Protein 2ZZR (pdb70)

Foldseek 3Di:
DDADAADQDDQPPLCLQLVDDFDDLVLLVVLLVLQVLQLVQACVVAVLWAFDQFADVQFTDTDHDQDLARLLNLLNLLLNCVVPVDVVSVVSLVSNLVSLLVCLVVVHNLQFQSLLNRLLSRLLSVCVVPNDPSSVVSLLSSLVSQLVQAAPLQLARFGHDDRLDQVRAKDFLLSLSRLLSLLVNCVVPVDCSSVSSNVSRVSSCSRFQQDRNLAGAGMWGADSVRSHTDDGHRALAPDRPWGFLQSLLSLLQSLLSVCVRVVDVVSVVSNSSSLSVNSNLAESQRFAARISVDYPPPPGFTANLSLLSNLNSLLSSLVPDDPPPPCSSSSSSSSSSSLSSQSPPFADDDNHHRGARGWTRDDGVVVPPNHRTGGSSSSSSSSVSSSSVNDVDDRSD

Nearest PDB structures (foldseek):
  2zzr-assembly1_A  TM=1.003E+00  e=6.588E-69  Streptococcus agalactiae
  3wux-assembly1_A  TM=9.654E-01  e=1.013E-57  Streptococcus agalactiae NEM316
  3anj-assembly1_A  TM=9.633E-01  e=7.574E-58  Streptococcus agalactiae serogroup III
  3ank-assembly1_A  TM=9.656E-01  e=1.494E-57  Streptococcus agalactiae serogroup III
  3ani-assembly1_A  TM=9.663E-01  e=1.040E-56  Streptococcus agalactiae serogroup III

CATH classification: 1.50.10.10

Structure (mmCIF, N/CA/C/O backbone):
data_2ZZR
#
_entry.id   2ZZR
#
_cell.length_a   116.080
_cell.length_b   116.080
_cell.length_c   78.125
_cell.angle_alpha   90.00
_cell.angle_beta   90.00
_cell.angle_gamma   120.00
#
_symmetry.space_group_name_H-M   'P 32 2 1'
#
loop_
_entity.id
_entity.type
_entity.pdbx_description
1 polymer 'Unsaturated glucuronyl hydrolase'
2 non-polymer 'SULFATE ION'
3 non-polymer GLYCEROL
4 water water
#
loop_
_atom_site.group_PDB
_atom_site.id
_atom_site.type_symbol
_atom_site.label_atom_id
_atom_site.label_alt_id
_atom_site.label_comp_id
_atom_site.label_asym_id
_atom_site.label_entity_id
_atom_site.label_seq_id
_atom_site.pdbx_PDB_ins_code
_atom_site.Cartn_x
_atom_site.Cartn_y
_atom_site.Cartn_z
_atom_site.occupancy
_atom_site.B_iso_or_equiv
_atom_site.auth_seq_id
_atom_site.auth_comp_id
_atom_site.auth_asym_id
_atom_site.auth_atom_id
_atom_site.pdbx_PDB_model_num
ATOM 1 N N . MET A 1 1 ? 49.180 20.080 -74.096 1.00 26.39 2 MET A N 1
ATOM 2 C CA . MET A 1 1 ? 49.675 21.383 -73.571 1.00 26.15 2 MET A CA 1
ATOM 3 C C . MET A 1 1 ? 51.198 21.475 -73.646 1.00 25.40 2 MET A C 1
ATOM 4 O O . MET A 1 1 ? 51.906 20.570 -73.205 1.00 25.60 2 MET A O 1
ATOM 9 N N . LYS A 1 2 ? 51.696 22.575 -74.204 1.00 24.23 3 LYS A N 1
ATOM 10 C CA . LYS A 1 2 ? 53.130 22.805 -74.305 1.00 23.38 3 LYS A CA 1
ATOM 11 C C . LYS A 1 2 ? 53.735 23.192 -72.958 1.00 22.31 3 LYS A C 1
ATOM 12 O O . LYS A 1 2 ? 53.131 23.939 -72.188 1.00 22.29 3 LYS A O 1
ATOM 18 N N . ILE A 1 3 ? 54.920 22.657 -72.683 1.00 21.04 4 ILE A N 1
ATOM 19 C CA . ILE A 1 3 ? 55.736 23.096 -71.560 1.00 20.10 4 ILE A CA 1
ATOM 20 C C . ILE A 1 3 ? 56.874 23.953 -72.107 1.00 19.81 4 ILE A C 1
ATOM 21 O O . ILE A 1 3 ? 57.548 23.571 -73.072 1.00 19.04 4 ILE A O 1
ATOM 26 N N . LYS A 1 4 ? 57.067 25.121 -71.497 1.00 19.40 5 LYS A N 1
ATOM 27 C CA . LYS A 1 4 ? 58.119 26.050 -71.902 1.00 19.42 5 LYS A CA 1
ATOM 28 C C . LYS A 1 4 ? 59.491 25.382 -71.838 1.00 18.95 5 LYS A C 1
ATOM 29 O O . LYS A 1 4 ? 59.708 24.488 -71.016 1.00 18.86 5 LYS A O 1
ATOM 35 N N . PRO A 1 5 ? 60.427 25.808 -72.704 1.00 18.76 6 PRO A N 1
ATOM 36 C CA . PRO A 1 5 ? 61.787 25.289 -72.606 1.00 18.50 6 PRO A CA 1
ATOM 37 C 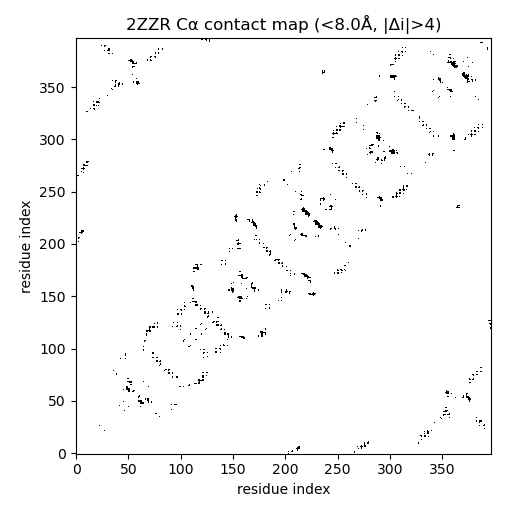C . PRO A 1 5 ? 62.426 25.569 -71.241 1.00 18.71 6 PRO A C 1
ATOM 38 O O . PRO A 1 5 ? 62.193 26.631 -70.648 1.00 18.82 6 PRO A O 1
ATOM 42 N N . VAL A 1 6 ? 63.200 24.605 -70.752 1.00 18.25 7 VAL A N 1
ATOM 43 C CA . VAL A 1 6 ? 64.025 24.781 -69.556 1.00 18.70 7 VAL A CA 1
ATOM 44 C C . VAL A 1 6 ? 65.462 24.406 -69.890 1.00 18.80 7 VAL A C 1
ATOM 45 O O . VAL A 1 6 ? 65.706 23.557 -70.754 1.00 18.36 7 VAL A O 1
ATOM 49 N N . LYS A 1 7 ? 66.417 25.040 -69.216 1.00 19.05 8 LYS A N 1
ATOM 50 C CA . LYS A 1 7 ? 67.809 24.692 -69.412 1.00 19.83 8 LYS A CA 1
ATOM 51 C C . LYS A 1 7 ? 68.058 23.327 -68.798 1.00 19.80 8 LYS A C 1
ATOM 52 O O . LYS A 1 7 ? 67.722 23.084 -67.635 1.00 20.18 8 LYS A O 1
ATOM 58 N N . VAL A 1 8 ? 68.617 22.432 -69.602 1.00 19.38 9 VAL A N 1
ATOM 59 C CA . VAL A 1 8 ? 69.019 21.123 -69.117 1.00 19.13 9 VAL A CA 1
ATOM 60 C C . VAL A 1 8 ? 70.534 21.119 -68.965 1.00 19.47 9 VAL A C 1
ATOM 61 O O . VAL A 1 8 ? 71.273 20.989 -69.946 1.00 19.41 9 VAL A O 1
ATOM 65 N N . GLU A 1 9 ? 70.991 21.288 -67.726 1.00 19.69 10 GLU A N 1
ATOM 66 C CA . GLU A 1 9 ? 72.411 21.215 -67.405 1.00 19.96 10 GLU A CA 1
ATOM 67 C C . GLU A 1 9 ? 72.921 19.808 -67.648 1.00 20.14 10 GLU A C 1
ATOM 68 O O . GLU A 1 9 ? 72.237 18.836 -67.335 1.00 19.96 10 GLU A O 1
ATOM 74 N N . SER A 1 10 ? 74.123 19.681 -68.198 1.00 20.37 11 SER A N 1
ATOM 75 C CA . SER A 1 10 ? 74.748 18.364 -68.222 1.00 20.98 11 SER A CA 1
ATOM 76 C C . SER A 1 10 ? 75.078 17.969 -66.777 1.00 20.91 11 SER A C 1
ATOM 77 O O . SER A 1 10 ? 75.340 18.838 -65.930 1.00 20.67 11 SER A O 1
ATOM 80 N N . ILE A 1 11 ? 75.026 16.673 -66.485 1.00 20.58 12 ILE A N 1
ATOM 81 C CA . ILE A 1 11 ? 75.465 16.189 -65.180 1.00 20.81 12 ILE A CA 1
ATOM 82 C C . ILE A 1 11 ? 76.976 16.354 -65.116 1.00 21.45 12 ILE A C 1
ATOM 83 O O . ILE A 1 11 ? 77.737 15.611 -65.746 1.00 21.10 12 ILE A O 1
ATOM 88 N N . GLU A 1 12 ? 77.387 17.366 -64.363 1.00 22.42 13 GLU A N 1
ATOM 89 C CA . GLU A 1 12 ? 78.777 17.786 -64.333 1.00 23.95 13 GLU A CA 1
ATOM 90 C C . GLU A 1 12 ? 79.608 16.745 -63.587 1.00 24.25 13 GLU A C 1
ATOM 91 O O . GLU A 1 12 ? 79.174 16.209 -62.567 1.00 24.79 13 GLU A O 1
ATOM 97 N N . ASN A 1 13 ? 80.771 16.408 -64.143 1.00 25.37 14 ASN A N 1
ATOM 98 C CA . ASN A 1 13 ? 81.667 15.409 -63.554 1.00 25.91 14 ASN A CA 1
ATOM 99 C C . ASN A 1 13 ? 80.946 14.098 -63.146 1.00 26.00 14 ASN A C 1
ATOM 100 O O . ASN A 1 13 ? 80.964 13.722 -61.977 1.00 25.97 14 ASN A O 1
ATOM 105 N N . PRO A 1 14 ? 80.315 13.394 -64.116 1.00 26.02 15 PRO A N 1
ATOM 106 C CA . PRO A 1 14 ? 79.463 12.225 -63.813 1.00 26.06 15 PRO A CA 1
ATOM 107 C C . PRO A 1 14 ? 80.151 11.025 -63.151 1.00 26.18 15 PRO A C 1
ATOM 108 O O . PRO A 1 14 ? 79.468 10.163 -62.589 1.00 25.99 15 PRO A O 1
ATOM 112 N N . LYS A 1 15 ? 81.482 10.959 -63.214 1.00 26.34 16 LYS A N 1
ATOM 113 C CA . LYS A 1 15 ? 82.224 9.890 -62.539 1.00 26.71 16 LYS A CA 1
ATOM 114 C C . LYS A 1 15 ? 82.002 9.896 -61.023 1.00 25.97 16 LYS A C 1
ATOM 115 O O . LYS A 1 15 ? 82.127 8.861 -60.372 1.00 26.09 16 LYS A O 1
ATOM 121 N N . ARG A 1 16 ? 81.656 11.063 -60.479 1.00 25.69 17 ARG A N 1
ATOM 122 C CA . ARG A 1 16 ? 81.321 11.209 -59.057 1.00 25.23 17 ARG A CA 1
ATOM 123 C C . ARG A 1 16 ? 80.185 10.266 -58.647 1.00 24.70 17 ARG A C 1
ATOM 124 O O . ARG A 1 16 ? 80.086 9.870 -57.487 1.00 24.42 17 ARG A O 1
ATOM 132 N N . PHE A 1 17 ? 79.347 9.904 -59.621 1.00 24.24 18 PHE A N 1
ATOM 133 C CA . PHE A 1 17 ? 78.267 8.937 -59.416 1.00 23.70 18 PHE A CA 1
ATOM 134 C C . PHE A 1 17 ? 78.625 7.562 -59.991 1.00 23.97 18 PHE A C 1
ATOM 135 O O . PHE A 1 17 ? 78.479 6.541 -59.320 1.00 23.50 18 PHE A O 1
ATOM 143 N N . LEU A 1 18 ? 79.106 7.550 -61.233 1.00 24.54 19 LEU A N 1
ATOM 144 C CA . LEU A 1 18 ? 79.373 6.305 -61.961 1.00 25.26 19 LEU A CA 1
ATOM 145 C C . LEU A 1 18 ? 80.435 5.398 -61.324 1.00 26.01 19 LEU A C 1
ATOM 146 O O . LEU A 1 18 ? 80.375 4.179 -61.473 1.00 26.08 19 LEU A O 1
ATOM 151 N N . ASN A 1 19 ? 81.387 5.994 -60.606 1.00 26.95 20 ASN A N 1
ATOM 152 C CA . ASN A 1 19 ? 82.448 5.239 -59.928 1.00 27.89 20 ASN A CA 1
ATOM 153 C C . ASN A 1 19 ? 82.023 4.566 -58.621 1.00 27.78 20 ASN A C 1
ATOM 154 O O . ASN A 1 19 ? 82.832 3.890 -57.977 1.00 28.36 20 ASN A O 1
ATOM 159 N N . SER A 1 20 ? 80.765 4.750 -58.226 1.00 27.54 21 SER A N 1
ATOM 160 C CA . SER A 1 20 ? 80.267 4.218 -56.957 1.00 27.19 21 SER A CA 1
ATOM 161 C C . SER A 1 20 ? 79.883 2.745 -56.998 1.00 26.60 21 SER A C 1
ATOM 162 O O . SER A 1 20 ? 79.610 2.186 -58.064 1.00 26.68 21 SER A O 1
ATOM 165 N N . ARG A 1 21 ? 79.850 2.133 -55.817 1.00 25.88 22 ARG A N 1
ATOM 166 C CA . ARG A 1 21 ? 79.384 0.760 -55.652 1.00 25.27 22 ARG A CA 1
ATOM 167 C C . ARG A 1 21 ? 77.868 0.760 -55.547 1.00 24.25 22 ARG A C 1
ATOM 168 O O . ARG A 1 21 ? 77.298 1.507 -54.749 1.00 23.79 22 ARG A O 1
ATOM 176 N N . LEU A 1 22 ? 77.215 -0.086 -56.339 1.00 23.06 23 LEU A N 1
ATOM 177 C CA . LEU A 1 22 ? 75.772 -0.280 -56.205 1.00 22.01 23 LEU A CA 1
ATOM 178 C C . LEU A 1 22 ? 75.441 -0.918 -54.859 1.00 21.81 23 LEU A C 1
ATOM 179 O O . LEU A 1 22 ? 76.190 -1.762 -54.359 1.00 21.61 23 LEU A O 1
ATOM 184 N N . LEU A 1 23 ? 74.321 -0.504 -54.274 1.00 21.33 24 LEU A N 1
ATOM 185 C CA . LEU A 1 23 ? 73.843 -1.060 -53.015 1.00 20.96 24 LEU A CA 1
ATOM 186 C C . LEU A 1 23 ? 73.444 -2.520 -53.165 1.00 21.14 24 LEU A C 1
ATOM 187 O O . LEU A 1 23 ? 72.728 -2.885 -54.099 1.00 21.09 24 LEU A O 1
ATOM 192 N N . THR A 1 24 ? 73.915 -3.351 -52.240 1.00 20.94 25 THR A N 1
ATOM 193 C CA . THR A 1 24 ? 73.604 -4.773 -52.273 1.00 21.00 25 THR A CA 1
ATOM 194 C C . THR A 1 24 ? 72.343 -5.080 -51.485 1.00 20.67 25 THR A C 1
ATOM 195 O O . THR A 1 24 ? 71.885 -4.271 -50.671 1.00 20.66 25 THR A O 1
ATOM 199 N N . LYS A 1 25 ? 71.788 -6.263 -51.722 1.00 20.33 26 LYS A N 1
ATOM 200 C CA . LYS A 1 25 ? 70.600 -6.700 -51.018 1.00 20.47 26 LYS A CA 1
ATOM 201 C C . LYS A 1 25 ? 70.798 -6.690 -49.499 1.00 20.45 26 LYS A C 1
ATOM 202 O O . LYS A 1 25 ? 69.930 -6.214 -48.767 1.00 20.15 26 LYS A O 1
ATOM 208 N N . ILE A 1 26 ? 71.938 -7.197 -49.029 1.00 20.59 27 ILE A N 1
ATOM 209 C CA . ILE A 1 26 ? 72.205 -7.215 -47.588 1.00 21.11 27 ILE A CA 1
ATOM 210 C C . ILE A 1 26 ? 72.326 -5.811 -46.998 1.00 20.94 27 ILE A C 1
ATOM 211 O O . ILE A 1 26 ? 71.852 -5.569 -45.892 1.00 21.26 27 ILE A O 1
ATOM 216 N N . GLU A 1 27 ? 72.929 -4.887 -47.745 1.00 20.91 28 GLU A N 1
ATOM 217 C CA . GLU A 1 27 ? 73.069 -3.500 -47.281 1.00 21.20 28 GLU A CA 1
ATOM 218 C C . GLU A 1 27 ? 71.702 -2.838 -47.099 1.00 20.89 28 GLU A C 1
ATOM 219 O O . GLU A 1 27 ? 71.432 -2.223 -46.060 1.00 20.55 28 GLU A O 1
ATOM 225 N N . VAL A 1 28 ? 70.838 -2.983 -48.101 1.00 20.20 29 VAL A N 1
ATOM 226 C CA . VAL A 1 28 ? 69.484 -2.428 -48.034 1.00 20.01 29 VAL A CA 1
ATOM 227 C C . VAL A 1 28 ? 68.639 -3.142 -46.971 1.00 20.39 29 VAL A C 1
ATOM 228 O O . VAL A 1 28 ? 67.911 -2.502 -46.202 1.00 20.22 29 VAL A O 1
ATOM 232 N N . GLU A 1 29 ? 68.766 -4.467 -46.912 1.00 20.60 30 GLU A N 1
ATOM 233 C CA . GLU A 1 29 ? 68.063 -5.290 -45.929 1.00 21.39 30 GLU A CA 1
ATOM 234 C C . GLU A 1 29 ? 68.378 -4.853 -44.497 1.00 21.07 30 GLU A C 1
ATOM 235 O O . GLU A 1 29 ? 67.478 -4.721 -43.668 1.00 21.33 30 GLU A O 1
ATOM 241 N N . GLU A 1 30 ? 69.659 -4.634 -44.221 1.00 21.34 31 GLU A N 1
ATOM 242 C CA . GLU A 1 30 ? 70.108 -4.215 -42.892 1.00 21.66 31 GLU A CA 1
ATOM 243 C C . GLU A 1 30 ? 69.637 -2.799 -42.534 1.00 21.01 31 GLU A C 1
ATOM 244 O O . GLU A 1 30 ? 69.285 -2.533 -41.376 1.00 20.64 31 GLU A O 1
ATOM 250 N N . ALA A 1 31 ? 69.600 -1.913 -43.532 1.00 20.22 32 ALA A N 1
ATOM 251 C CA . ALA A 1 31 ? 69.042 -0.562 -43.348 1.00 19.86 32 ALA A CA 1
ATOM 252 C C . ALA A 1 31 ? 67.547 -0.614 -43.027 1.00 19.62 32 ALA A C 1
ATOM 253 O O . ALA A 1 31 ? 67.060 0.115 -42.146 1.00 19.73 32 ALA A O 1
ATOM 255 N N . ILE A 1 32 ? 66.818 -1.474 -43.739 1.00 19.11 33 ILE A N 1
ATOM 256 C CA . ILE A 1 32 ? 65.394 -1.673 -43.484 1.00 19.16 33 ILE A CA 1
ATOM 257 C C . ILE A 1 32 ? 65.174 -2.208 -42.070 1.00 19.82 33 ILE A C 1
ATOM 258 O O . ILE A 1 32 ? 64.303 -1.724 -41.336 1.00 19.30 33 ILE A O 1
ATOM 263 N N . GLU A 1 33 ? 65.973 -3.202 -41.689 1.00 20.23 34 GLU A N 1
ATOM 264 C CA . GLU A 1 33 ? 65.816 -3.817 -40.377 1.00 21.07 34 GLU A CA 1
ATOM 265 C C . GLU A 1 33 ? 66.117 -2.847 -39.233 1.00 20.87 34 GLU A C 1
ATOM 266 O O . GLU A 1 33 ? 65.399 -2.843 -38.235 1.00 21.13 34 GLU A O 1
ATOM 272 N N . LYS A 1 34 ? 67.137 -2.003 -39.403 1.00 20.77 35 LYS A N 1
ATOM 273 C CA . LYS A 1 34 ? 67.461 -0.958 -38.423 1.00 21.14 35 LYS A CA 1
ATOM 274 C C . LYS A 1 34 ? 66.313 0.056 -38.300 1.00 21.12 35 LYS A C 1
ATOM 275 O O . LYS A 1 34 ? 65.950 0.456 -37.193 1.00 21.02 35 LYS A O 1
ATOM 281 N N . ALA A 1 35 ? 65.739 0.456 -39.436 1.00 21.02 36 ALA A N 1
ATOM 282 C CA . ALA A 1 35 ? 64.579 1.352 -39.437 1.00 20.94 36 ALA A CA 1
ATOM 283 C C . ALA A 1 35 ? 63.385 0.730 -38.714 1.00 21.05 36 ALA A C 1
ATOM 284 O O . ALA A 1 35 ? 62.711 1.399 -37.923 1.00 20.96 36 ALA A O 1
ATOM 286 N N . LEU A 1 36 ? 63.131 -0.552 -38.973 1.00 20.89 37 LEU A N 1
ATOM 287 C CA . LEU A 1 36 ? 62.002 -1.250 -38.355 1.00 21.44 37 LEU A CA 1
ATOM 288 C C . LEU A 1 36 ? 62.127 -1.377 -36.835 1.00 21.52 37 LEU A C 1
ATOM 289 O O . LEU A 1 36 ? 61.129 -1.270 -36.124 1.00 21.65 37 LEU A O 1
ATOM 294 N N . LYS A 1 37 ? 63.349 -1.581 -36.350 1.00 21.86 38 LYS A N 1
ATOM 295 C CA . LYS A 1 37 ? 63.616 -1.601 -34.907 1.00 22.18 38 LYS A CA 1
ATOM 296 C C . LYS A 1 37 ? 63.175 -0.287 -34.261 1.00 22.19 38 LYS A C 1
ATOM 297 O O . LYS A 1 37 ? 62.556 -0.290 -33.194 1.00 22.29 38 LYS A O 1
ATOM 303 N N . GLN A 1 38 ? 63.473 0.830 -34.926 1.00 21.94 39 GLN A N 1
ATOM 304 C CA . GLN A 1 38 ? 63.017 2.143 -34.460 1.00 21.79 39 GLN A CA 1
ATOM 305 C C . GLN A 1 38 ? 61.497 2.292 -34.558 1.00 21.96 39 GLN A C 1
ATOM 306 O O . GLN A 1 38 ? 60.870 2.841 -33.655 1.00 21.88 39 GLN A O 1
ATOM 312 N N . LEU A 1 39 ? 60.904 1.793 -35.643 1.00 22.04 40 LEU A N 1
ATOM 313 C CA . LEU A 1 39 ? 59.452 1.870 -35.820 1.00 22.40 40 LEU A CA 1
ATOM 314 C C . LEU A 1 39 ? 58.691 1.106 -34.740 1.00 23.03 40 LEU A C 1
ATOM 315 O O . LEU A 1 39 ? 57.677 1.588 -34.237 1.00 23.17 40 LEU A O 1
ATOM 320 N N . TYR A 1 40 ? 59.189 -0.076 -34.377 1.00 23.46 41 TYR A N 1
ATOM 321 C CA . TYR A 1 40 ? 58.546 -0.870 -33.326 1.00 24.11 41 TYR A CA 1
ATOM 322 C C . TYR A 1 40 ? 58.599 -0.182 -31.963 1.00 24.34 41 TYR A C 1
ATOM 323 O O . TYR A 1 40 ? 57.606 -0.180 -31.228 1.00 25.04 41 TYR A O 1
ATOM 332 N N . ILE A 1 41 ? 59.750 0.409 -31.654 1.00 24.57 42 ILE A N 1
ATOM 333 C CA . ILE A 1 41 ? 59.941 1.236 -30.456 1.00 24.83 42 ILE A CA 1
ATOM 334 C C . ILE A 1 41 ? 58.975 2.432 -30.458 1.00 24.98 42 ILE A C 1
ATOM 335 O O . ILE A 1 41 ? 58.401 2.779 -29.422 1.00 25.12 42 ILE A O 1
ATOM 340 N N . ASN A 1 42 ? 58.773 3.035 -31.629 1.00 24.86 43 ASN A N 1
ATOM 341 C CA . ASN A 1 42 ? 57.868 4.182 -31.754 1.00 25.02 43 ASN A CA 1
ATOM 342 C C . ASN A 1 42 ? 56.372 3.867 -31.758 1.00 25.26 43 ASN A C 1
ATOM 343 O O . ASN A 1 42 ? 55.573 4.706 -31.353 1.00 25.32 43 ASN A O 1
ATOM 348 N N . ILE A 1 43 ? 55.984 2.673 -32.210 1.00 25.62 44 ILE A N 1
ATOM 349 C CA . ILE A 1 43 ? 54.577 2.258 -32.136 1.00 25.95 44 ILE A CA 1
ATOM 350 C C . ILE A 1 43 ? 54.088 2.324 -30.678 1.00 26.18 44 ILE A C 1
ATOM 351 O O . ILE A 1 43 ? 52.960 2.746 -30.397 1.00 26.07 44 ILE A O 1
ATOM 356 N N . ASP A 1 44 ? 54.959 1.922 -29.762 1.00 26.42 45 ASP A N 1
ATOM 357 C CA . ASP A 1 44 ? 54.668 1.980 -28.334 1.00 26.74 45 ASP A CA 1
ATOM 358 C C . ASP A 1 44 ? 54.700 3.417 -27.792 1.00 26.67 45 ASP A C 1
ATOM 359 O O . ASP A 1 44 ? 53.900 3.778 -26.925 1.00 27.07 45 ASP A O 1
ATOM 364 N N . TYR A 1 45 ? 55.620 4.225 -28.318 1.00 26.25 46 TYR A N 1
ATOM 365 C CA . TYR A 1 45 ? 55.753 5.637 -27.953 1.00 25.59 46 TYR A CA 1
ATOM 366 C C . TYR A 1 45 ? 54.545 6.475 -28.390 1.00 25.27 46 TYR A C 1
ATOM 367 O O . TYR A 1 45 ? 54.011 7.263 -27.601 1.00 25.35 46 TYR A O 1
ATOM 376 N N . PHE A 1 46 ? 54.107 6.295 -29.636 1.00 24.36 47 PHE A N 1
ATOM 377 C CA . PHE A 1 46 ? 52.988 7.072 -30.172 1.00 23.73 47 PHE A CA 1
ATOM 378 C C . PHE A 1 46 ? 51.614 6.503 -29.845 1.00 23.54 47 PHE A C 1
ATOM 379 O O . PHE A 1 46 ? 50.644 7.252 -29.759 1.00 23.43 47 PHE A O 1
ATOM 387 N N . GLY A 1 47 ? 51.532 5.187 -29.657 1.00 23.37 48 GLY A N 1
ATOM 388 C CA . GLY A 1 47 ? 50.241 4.523 -29.482 1.00 23.36 48 GLY A CA 1
ATOM 389 C C . GLY A 1 47 ? 49.342 4.726 -30.690 1.00 23.67 48 GLY A C 1
ATOM 390 O O . GLY A 1 47 ? 49.738 4.440 -31.825 1.00 23.38 48 GLY A O 1
ATOM 391 N N . GLU A 1 48 ? 48.138 5.234 -30.446 1.00 23.53 49 GLU A N 1
ATOM 392 C CA . GLU A 1 48 ? 47.197 5.547 -31.524 1.00 24.12 49 GLU A CA 1
ATOM 393 C C . GLU A 1 48 ? 47.350 6.987 -32.026 1.00 23.11 49 GLU A C 1
ATOM 394 O O . GLU A 1 48 ? 46.619 7.429 -32.915 1.00 22.98 49 GLU A O 1
ATOM 400 N N . GLU A 1 49 ? 48.313 7.707 -31.458 1.00 22.45 50 GLU A N 1
ATOM 401 C CA . GLU A 1 49 ? 48.579 9.082 -31.865 1.00 22.08 50 GLU A CA 1
ATOM 402 C C . GLU A 1 49 ? 49.743 9.141 -32.859 1.00 21.23 50 GLU A C 1
ATOM 403 O O . GLU A 1 49 ? 50.134 8.108 -33.409 1.00 20.89 50 GLU A O 1
ATOM 409 N N . TYR A 1 50 ? 50.278 10.339 -33.100 1.00 20.17 51 TYR A N 1
ATOM 410 C CA . TYR A 1 50 ? 51.168 10.570 -34.246 1.00 19.47 51 TYR A CA 1
ATOM 411 C C . TYR A 1 50 ? 52.411 11.372 -33.885 1.00 18.94 51 TYR A C 1
ATOM 412 O O . TYR A 1 50 ? 52.380 12.177 -32.949 1.00 18.87 51 TYR A O 1
ATOM 421 N N . PRO A 1 51 ? 53.516 11.162 -34.629 1.00 18.34 52 PRO A N 1
ATOM 422 C CA . PRO A 1 51 ? 54.673 12.033 -34.464 1.00 18.11 52 PRO A CA 1
ATOM 423 C C . PRO A 1 51 ? 54.325 13.441 -34.913 1.00 17.76 52 PRO A C 1
ATOM 424 O O . PRO A 1 51 ? 53.496 13.613 -35.815 1.00 17.61 52 PRO A O 1
ATOM 428 N N . THR A 1 52 ? 54.942 14.432 -34.273 1.00 17.36 53 THR A N 1
ATOM 429 C CA . THR A 1 52 ? 54.917 15.800 -34.779 1.00 17.50 53 THR A CA 1
ATOM 430 C C . THR A 1 52 ? 55.665 15.826 -36.121 1.00 17.00 53 THR A C 1
ATOM 431 O O . THR A 1 52 ? 56.431 14.901 -36.413 1.00 16.60 53 THR A O 1
ATOM 435 N N . PRO A 1 53 ? 55.422 16.862 -36.956 1.00 16.86 54 PRO A N 1
ATOM 436 C CA . PRO A 1 53 ? 56.122 16.977 -38.243 1.00 16.37 54 PRO A CA 1
ATOM 437 C C . PRO A 1 53 ? 57.626 16.740 -38.146 1.00 16.42 54 PRO A C 1
ATOM 438 O O . PRO A 1 53 ? 58.177 15.982 -38.952 1.00 15.73 54 PRO A O 1
ATOM 442 N N . ALA A 1 54 ? 58.275 17.371 -37.167 1.00 16.62 55 ALA A N 1
ATOM 443 C CA . ALA A 1 54 ? 59.709 17.221 -36.962 1.00 16.98 55 ALA A CA 1
ATOM 444 C C . ALA A 1 54 ? 60.034 16.864 -35.514 1.00 17.34 55 ALA A C 1
ATOM 445 O O . ALA A 1 54 ? 59.185 17.001 -34.623 1.00 17.25 55 ALA A O 1
ATOM 447 N N . THR A 1 55 ? 61.262 16.401 -35.296 1.00 17.66 56 THR A N 1
ATOM 448 C CA . THR A 1 55 ? 61.745 16.067 -33.960 1.00 18.28 56 THR A CA 1
ATOM 449 C C . THR A 1 55 ? 62.222 17.328 -33.238 1.00 19.08 56 THR A C 1
ATOM 450 O O . THR A 1 55 ? 62.413 18.381 -33.861 1.00 18.83 56 THR A O 1
ATOM 454 N N . PHE A 1 56 ? 62.403 17.202 -31.923 1.00 19.75 57 PHE A N 1
ATOM 455 C CA . PHE A 1 56 ? 62.942 18.260 -31.067 1.00 20.69 57 PHE A CA 1
ATOM 456 C C . PHE A 1 56 ? 64.109 17.640 -30.324 1.00 21.14 57 PHE A C 1
ATOM 457 O O . PHE A 1 56 ? 63.914 16.720 -29.524 1.00 21.08 57 PHE A O 1
ATOM 465 N N . ASN A 1 57 ? 65.316 18.128 -30.603 1.00 21.68 58 ASN A N 1
ATOM 466 C CA . ASN A 1 57 ? 66.544 17.486 -30.122 1.00 22.88 58 ASN A CA 1
ATOM 467 C C . ASN A 1 57 ? 66.555 15.989 -30.477 1.00 22.62 58 ASN A C 1
ATOM 468 O O . ASN A 1 57 ? 66.938 15.131 -29.671 1.00 22.49 58 ASN A O 1
ATOM 473 N N . ASN A 1 58 ? 66.092 15.704 -31.696 1.00 22.37 59 ASN A N 1
ATOM 474 C CA . ASN A 1 58 ? 66.001 14.346 -32.261 1.00 22.20 59 ASN A CA 1
ATOM 475 C C . ASN A 1 58 ? 64.991 13.399 -31.616 1.00 21.93 59 ASN A C 1
ATOM 476 O O . ASN A 1 58 ? 65.020 12.187 -31.857 1.00 22.16 59 ASN A O 1
ATOM 481 N N . ILE A 1 59 ? 64.075 13.965 -30.835 1.00 21.53 60 ILE A N 1
ATOM 482 C CA . ILE A 1 59 ? 62.953 13.216 -30.281 1.00 21.33 60 ILE A CA 1
ATOM 483 C C . ILE A 1 59 ? 61.622 13.832 -30.728 1.00 21.08 60 ILE A C 1
ATOM 484 O O . ILE A 1 59 ? 61.353 15.012 -30.467 1.00 21.07 60 ILE A O 1
ATOM 489 N N . TYR A 1 60 ? 60.797 13.036 -31.408 1.00 20.49 61 TYR A N 1
ATOM 490 C CA . TYR A 1 60 ? 59.453 13.470 -31.783 1.00 20.11 61 TYR A CA 1
ATOM 491 C C . TYR A 1 60 ? 58.630 13.757 -30.540 1.00 20.44 61 TYR A C 1
ATOM 492 O O . TYR A 1 60 ? 58.803 13.105 -29.513 1.00 20.29 61 TYR A O 1
ATOM 501 N N . LYS A 1 61 ? 57.744 14.741 -30.643 1.00 20.66 62 LYS A N 1
ATOM 502 C CA . LYS A 1 61 ? 56.644 14.868 -29.705 1.00 21.13 62 LYS A CA 1
ATOM 503 C C . LYS A 1 61 ? 55.443 14.105 -30.257 1.00 20.83 62 LYS A C 1
ATOM 504 O O . LYS A 1 61 ? 55.457 13.648 -31.408 1.00 20.69 62 LYS A O 1
ATOM 510 N N . VAL A 1 62 ? 54.415 13.957 -29.428 1.00 20.64 63 VAL A N 1
ATOM 511 C CA . VAL A 1 62 ? 53.223 13.195 -29.781 1.00 20.38 63 VAL A CA 1
ATOM 512 C C . VAL A 1 62 ? 52.051 14.147 -30.006 1.00 20.31 63 VAL A C 1
ATOM 513 O O . VAL A 1 62 ? 51.840 15.074 -29.212 1.00 20.44 63 VAL A O 1
ATOM 517 N N . MET A 1 63 ? 51.298 13.918 -31.082 1.00 19.73 64 MET A N 1
ATOM 518 C CA . MET A 1 63 ? 50.195 14.805 -31.455 1.00 19.33 64 MET A CA 1
ATOM 519 C C . MET A 1 63 ? 48.984 14.054 -32.003 1.00 19.21 64 MET A C 1
ATOM 520 O O . MET A 1 63 ? 49.070 12.868 -32.334 1.00 19.04 64 MET A O 1
ATOM 525 N N . ASP A 1 64 ? 47.860 14.758 -32.121 1.00 19.04 65 ASP A N 1
ATOM 526 C CA . ASP A 1 64 ? 46.653 14.173 -32.687 1.00 19.05 65 ASP A CA 1
ATOM 527 C C . ASP A 1 64 ? 46.666 14.247 -34.219 1.00 18.42 65 ASP A C 1
ATOM 528 O O . ASP A 1 64 ? 47.689 14.600 -34.820 1.00 18.17 65 ASP A O 1
ATOM 533 N N . ASN A 1 65 ? 45.537 13.904 -34.836 1.00 17.88 66 ASN A N 1
ATOM 534 C CA . ASN A 1 65 ? 45.439 13.825 -36.291 1.00 17.33 66 ASN A CA 1
ATOM 535 C C . ASN A 1 65 ? 44.928 15.124 -36.918 1.00 17.17 66 ASN A C 1
ATOM 536 O O . ASN A 1 65 ? 43.823 15.172 -37.465 1.00 16.99 66 ASN A O 1
ATOM 541 N N . THR A 1 66 ? 45.750 16.171 -36.849 1.00 17.06 67 THR A N 1
ATOM 542 C CA . THR A 1 66 ? 45.335 17.501 -37.308 1.00 17.24 67 THR A CA 1
ATOM 543 C C . THR A 1 66 ? 46.417 18.251 -38.095 1.00 17.12 67 THR A C 1
ATOM 544 O O . THR A 1 66 ? 46.235 19.418 -38.435 1.00 17.59 67 THR A O 1
ATOM 548 N N . GLU A 1 67 ? 47.535 17.592 -38.387 1.00 16.55 68 GLU A N 1
ATOM 549 C CA . GLU A 1 67 ? 48.599 18.218 -39.181 1.00 16.04 68 GLU A CA 1
ATOM 550 C C . GLU A 1 67 ? 48.550 17.791 -40.652 1.00 15.43 68 GLU A C 1
ATOM 551 O O . GLU A 1 67 ? 47.629 17.089 -41.062 1.00 15.37 68 GLU A O 1
ATOM 557 N N . TRP A 1 68 ? 49.524 18.240 -41.444 1.00 14.85 69 TRP A N 1
ATOM 558 C CA . TRP A 1 68 ? 49.628 17.826 -42.849 1.00 14.20 69 TRP A CA 1
ATOM 559 C C . TRP A 1 68 ? 50.485 16.569 -43.000 1.00 14.43 69 TRP A C 1
ATOM 560 O O . TRP A 1 68 ? 50.598 16.020 -44.099 1.00 14.30 69 TRP A O 1
ATOM 571 N N . THR A 1 69 ? 51.051 16.119 -41.882 1.00 13.99 70 THR A N 1
ATOM 572 C CA . THR A 1 69 ? 52.136 15.134 -41.867 1.00 14.29 70 THR A CA 1
ATOM 573 C C . THR A 1 69 ? 51.742 13.761 -41.308 1.00 14.16 70 THR A C 1
ATOM 574 O O . THR A 1 69 ? 52.554 12.830 -41.332 1.00 14.28 70 THR A O 1
ATOM 578 N N . ASN A 1 70 ? 50.520 13.639 -40.794 1.00 14.26 71 ASN A N 1
ATOM 579 C CA . ASN A 1 70 ? 50.113 12.407 -40.090 1.00 14.32 71 ASN A CA 1
ATOM 580 C C . ASN A 1 70 ? 50.189 11.138 -40.939 1.00 14.71 71 ASN A C 1
ATOM 581 O O . ASN A 1 70 ? 50.527 10.069 -40.424 1.00 15.45 71 ASN A O 1
ATOM 586 N N . GLY A 1 71 ? 49.883 11.274 -42.225 1.00 14.48 72 GLY A N 1
ATOM 587 C CA . GLY A 1 71 ? 49.895 10.150 -43.173 1.00 14.28 72 GLY A CA 1
ATOM 588 C C . GLY A 1 71 ? 51.254 9.502 -43.366 1.00 14.46 72 GLY A C 1
ATOM 589 O O . GLY A 1 71 ? 51.326 8.313 -43.694 1.00 14.56 72 GLY A O 1
ATOM 590 N N . PHE A 1 72 ? 52.328 10.272 -43.167 1.00 14.61 73 PHE A N 1
ATOM 591 C CA . PHE A 1 72 ? 53.693 9.760 -43.311 1.00 14.64 73 PHE A CA 1
ATOM 592 C C . PHE A 1 72 ? 54.031 8.725 -42.242 1.00 14.88 73 PHE A C 1
ATOM 593 O O . PHE A 1 72 ? 54.760 7.771 -42.511 1.00 14.87 73 PHE A O 1
ATOM 601 N N . TRP A 1 73 ? 53.487 8.909 -41.040 1.00 14.94 74 TRP A N 1
ATOM 602 C CA . TRP A 1 73 ? 53.629 7.914 -39.973 1.00 15.22 74 TRP A CA 1
ATOM 603 C C . TRP A 1 73 ? 52.993 6.581 -40.394 1.00 15.27 74 TRP A C 1
ATOM 604 O O . TRP A 1 73 ? 53.659 5.540 -40.386 1.00 15.38 74 TRP A O 1
ATOM 615 N N . THR A 1 74 ? 51.721 6.630 -40.780 1.00 15.16 75 THR A N 1
ATOM 616 C CA . THR A 1 74 ? 50.991 5.449 -41.248 1.00 15.40 75 THR A CA 1
ATOM 617 C C . THR A 1 74 ? 51.705 4.808 -42.444 1.00 15.60 75 THR A C 1
ATOM 618 O O . THR A 1 74 ? 51.802 3.581 -42.528 1.00 15.26 75 THR A O 1
ATOM 622 N N . GLY A 1 75 ? 52.225 5.643 -43.349 1.00 15.12 76 GLY A N 1
ATOM 623 C CA . GLY A 1 75 ? 53.017 5.147 -44.484 1.00 15.36 76 GLY A CA 1
ATOM 624 C C . GLY A 1 75 ? 54.240 4.336 -44.083 1.00 15.49 76 GLY A C 1
ATOM 625 O O . GLY A 1 75 ? 54.540 3.313 -44.713 1.00 15.27 76 GLY A O 1
ATOM 626 N N . CYS A 1 76 ? 54.953 4.787 -43.047 1.00 15.11 77 CYS A N 1
ATOM 627 C CA . CYS A 1 76 ? 56.097 4.032 -42.508 1.00 15.51 77 CYS A CA 1
ATOM 628 C C . CYS A 1 76 ? 55.632 2.654 -42.034 1.00 15.90 77 CYS A C 1
ATOM 629 O O . CYS A 1 76 ? 56.285 1.638 -42.306 1.00 16.07 77 CYS A O 1
ATOM 632 N N . LEU A 1 77 ? 54.502 2.627 -41.333 1.00 16.15 78 LEU A N 1
ATOM 633 C CA . LEU A 1 77 ? 53.932 1.366 -40.843 1.00 16.65 78 LEU A CA 1
ATOM 634 C C . LEU A 1 77 ? 53.567 0.406 -41.979 1.00 16.83 78 LEU A C 1
ATOM 635 O O . LEU A 1 77 ? 53.875 -0.791 -41.899 1.00 17.17 78 LEU A O 1
ATOM 640 N N . TRP A 1 78 ? 52.923 0.921 -43.027 1.00 16.58 79 TRP A N 1
ATOM 641 C CA . TRP A 1 78 ? 52.537 0.083 -44.170 1.00 16.73 79 TRP A CA 1
ATOM 642 C C . TRP A 1 78 ? 53.758 -0.435 -44.925 1.00 16.92 79 TRP A C 1
ATOM 643 O O . TRP A 1 78 ? 53.777 -1.593 -45.354 1.00 16.83 79 TRP A O 1
ATOM 654 N N . LEU A 1 79 ? 54.779 0.408 -45.076 1.00 16.82 80 LEU A N 1
ATOM 655 C CA . LEU A 1 79 ? 56.011 -0.029 -45.733 1.00 16.80 80 LEU A CA 1
ATOM 656 C C . LEU A 1 79 ? 56.666 -1.163 -44.955 1.00 17.60 80 LEU A C 1
ATOM 657 O O . LEU A 1 79 ? 57.091 -2.161 -45.542 1.00 17.94 80 LEU A O 1
ATOM 662 N N . ALA A 1 80 ? 56.729 -0.998 -43.635 1.00 17.72 81 ALA A N 1
ATOM 663 C CA . ALA A 1 80 ? 57.263 -2.028 -42.743 1.00 18.70 81 ALA A CA 1
ATOM 664 C C . ALA A 1 80 ? 56.440 -3.312 -42.864 1.00 19.40 81 ALA A C 1
ATOM 665 O O . ALA A 1 80 ? 57.000 -4.418 -42.904 1.00 19.42 81 ALA A O 1
ATOM 667 N N . TYR A 1 81 ? 55.119 -3.154 -42.930 1.00 19.86 82 TYR A N 1
ATOM 668 C CA . TYR A 1 81 ? 54.192 -4.276 -43.070 1.00 20.97 82 TYR A CA 1
ATOM 669 C C . TYR A 1 81 ? 54.415 -5.057 -44.366 1.00 21.50 82 TYR A C 1
ATOM 670 O O . TYR A 1 81 ? 54.326 -6.286 -44.381 1.00 21.74 82 TYR A O 1
ATOM 679 N N . GLU A 1 82 ? 54.706 -4.347 -45.453 1.00 21.52 83 GLU A N 1
ATOM 680 C CA . GLU A 1 82 ? 55.045 -5.006 -46.711 1.00 21.93 83 GLU A CA 1
ATOM 681 C C . GLU A 1 82 ? 56.320 -5.823 -46.592 1.00 22.37 83 GLU A C 1
ATOM 682 O O . GLU A 1 82 ? 56.462 -6.858 -47.245 1.00 22.81 83 GLU A O 1
ATOM 688 N N . TYR A 1 83 ? 57.239 -5.351 -45.757 1.00 22.78 84 TYR A N 1
ATOM 689 C CA . TYR A 1 83 ? 58.511 -6.020 -45.560 1.00 23.30 84 TYR A CA 1
ATOM 690 C C . TYR A 1 83 ? 58.393 -7.307 -44.744 1.00 23.87 84 TYR A C 1
ATOM 691 O O . TYR A 1 83 ? 59.007 -8.309 -45.099 1.00 23.83 84 TYR A O 1
ATOM 700 N N . ASN A 1 84 ? 57.619 -7.283 -43.661 1.00 24.44 85 ASN A N 1
ATOM 701 C CA . ASN A 1 84 ? 57.594 -8.440 -42.748 1.00 25.11 85 ASN A CA 1
ATOM 702 C C . ASN A 1 84 ? 56.237 -9.114 -42.481 1.00 25.87 85 ASN A C 1
ATOM 703 O O . ASN A 1 84 ? 56.179 -10.104 -41.740 1.00 26.27 85 ASN A O 1
ATOM 708 N N . GLN A 1 85 ? 55.171 -8.578 -43.082 1.00 26.12 86 GLN A N 1
ATOM 709 C CA A GLN A 1 85 ? 53.816 -9.141 -42.967 0.50 26.53 86 GLN A CA 1
ATOM 710 C CA B GLN A 1 85 ? 53.806 -9.118 -42.960 0.50 26.57 86 GLN A CA 1
ATOM 711 C C . GLN A 1 85 ? 53.343 -9.345 -41.514 1.00 26.78 86 GLN A C 1
ATOM 712 O O . GLN A 1 85 ? 52.557 -10.255 -41.232 1.00 27.09 86 GLN A O 1
ATOM 723 N N . ASP A 1 86 ? 53.820 -8.498 -40.602 1.00 26.94 87 ASP A N 1
ATOM 724 C CA . ASP A 1 86 ? 53.449 -8.571 -39.184 1.00 27.17 87 ASP A CA 1
ATOM 725 C C . ASP A 1 86 ? 52.065 -7.969 -38.986 1.00 27.50 87 ASP A C 1
ATOM 726 O O . ASP A 1 86 ? 51.861 -6.768 -39.189 1.00 27.30 87 ASP A O 1
ATOM 731 N N . LYS A 1 87 ? 51.118 -8.819 -38.591 1.00 27.71 88 LYS A N 1
ATOM 732 C CA . LYS A 1 87 ? 49.738 -8.412 -38.329 1.00 28.23 88 LYS A CA 1
ATOM 733 C C . LYS A 1 87 ? 49.637 -7.242 -37.336 1.00 27.76 88 LYS A C 1
ATOM 734 O O . LYS A 1 87 ? 48.711 -6.436 -37.423 1.00 28.05 88 LYS A O 1
ATOM 740 N N . LYS A 1 88 ? 50.592 -7.156 -36.407 1.00 27.47 89 LYS A N 1
ATOM 741 C CA . LYS A 1 88 ? 50.638 -6.072 -35.421 1.00 27.00 89 LYS A CA 1
ATOM 742 C C . LYS A 1 88 ? 50.742 -4.696 -36.095 1.00 26.41 89 LYS A C 1
ATOM 743 O O . LYS A 1 88 ? 50.121 -3.724 -35.649 1.00 25.96 89 LYS A O 1
ATOM 749 N N . LEU A 1 89 ? 51.532 -4.628 -37.164 1.00 25.58 90 LEU A N 1
ATOM 750 C CA . LEU A 1 89 ? 51.689 -3.391 -37.932 1.00 25.09 90 LEU A CA 1
ATOM 751 C C . LEU A 1 89 ? 50.397 -3.011 -38.643 1.00 24.71 90 LEU A C 1
ATOM 752 O O . LEU A 1 89 ? 49.987 -1.850 -38.617 1.00 24.63 90 LEU A O 1
ATOM 757 N N . LYS A 1 90 ? 49.761 -3.994 -39.273 1.00 24.27 91 LYS A N 1
ATOM 758 C CA . LYS A 1 90 ? 48.478 -3.794 -39.931 1.00 24.29 91 LYS A CA 1
ATOM 759 C C . LYS A 1 90 ? 47.423 -3.314 -38.937 1.00 24.21 91 LYS A C 1
ATOM 760 O O . LYS A 1 90 ? 46.635 -2.416 -39.243 1.00 23.84 91 LYS A O 1
ATOM 766 N N . ASN A 1 91 ? 47.412 -3.915 -37.749 1.00 24.07 92 ASN A N 1
ATOM 767 C CA . ASN A 1 91 ? 46.471 -3.519 -36.710 1.00 24.11 92 ASN A CA 1
ATOM 768 C C . ASN A 1 91 ? 46.545 -2.034 -36.378 1.00 23.53 92 ASN A C 1
ATOM 769 O O . ASN A 1 91 ? 45.517 -1.353 -36.356 1.00 23.75 92 ASN A O 1
ATOM 774 N N . ILE A 1 92 ? 47.752 -1.532 -36.136 1.00 22.85 93 ILE A N 1
ATOM 775 C CA . ILE A 1 92 ? 47.909 -0.118 -35.781 1.00 22.45 93 ILE A CA 1
ATOM 776 C C . ILE A 1 92 ? 47.686 0.794 -36.992 1.00 21.69 93 ILE A C 1
ATOM 777 O O . ILE A 1 92 ? 47.016 1.820 -36.878 1.00 21.63 93 ILE A O 1
ATOM 782 N N . ALA A 1 93 ? 48.214 0.394 -38.149 1.00 21.04 94 ALA A N 1
ATOM 783 C CA . ALA A 1 93 ? 48.058 1.185 -39.372 1.00 20.28 94 ALA A CA 1
ATOM 784 C C . ALA A 1 93 ? 46.590 1.308 -39.785 1.00 20.04 94 ALA A C 1
ATOM 785 O O . ALA A 1 93 ? 46.142 2.378 -40.212 1.00 19.68 94 ALA A O 1
ATOM 787 N N . HIS A 1 94 ? 45.826 0.228 -39.637 1.00 19.66 95 HIS A N 1
ATOM 788 C CA . HIS A 1 94 ? 44.411 0.281 -39.982 1.00 19.62 95 HIS A CA 1
ATOM 789 C C . HIS A 1 94 ? 43.597 1.130 -39.004 1.00 19.68 95 HIS A C 1
ATOM 790 O O . HIS A 1 94 ? 42.592 1.733 -39.392 1.00 19.60 95 HIS A O 1
ATOM 797 N N . LYS A 1 95 ? 44.023 1.163 -37.743 1.00 19.66 96 LYS A N 1
ATOM 798 C CA . LYS A 1 95 ? 43.434 2.081 -36.773 1.00 19.96 96 LYS A CA 1
ATOM 799 C C . LYS A 1 95 ? 43.685 3.534 -37.185 1.00 19.68 96 LYS A C 1
ATOM 800 O O . LYS A 1 95 ? 42.781 4.373 -37.081 1.00 20.06 96 LYS A O 1
ATOM 806 N N . ASN A 1 96 ? 44.897 3.818 -37.673 1.00 19.17 97 ASN A N 1
ATOM 807 C CA . ASN A 1 96 ? 45.196 5.130 -38.270 1.00 18.62 97 ASN A CA 1
ATOM 808 C C . ASN A 1 96 ? 44.228 5.433 -39.411 1.00 18.12 97 ASN A C 1
ATOM 809 O O . ASN A 1 96 ? 43.653 6.517 -39.477 1.00 17.77 97 ASN A O 1
ATOM 814 N N . VAL A 1 97 ? 44.042 4.464 -40.306 1.00 17.93 98 VAL A N 1
ATOM 815 C CA . VAL A 1 97 ? 43.082 4.589 -41.407 1.00 18.08 98 VAL A CA 1
ATOM 816 C C . VAL A 1 97 ? 41.683 4.994 -40.920 1.00 18.29 98 VAL A C 1
ATOM 817 O O . VAL A 1 97 ? 41.040 5.866 -41.508 1.00 18.09 98 VAL A O 1
ATOM 821 N N . LEU A 1 98 ? 41.215 4.364 -39.842 1.00 18.82 99 LEU A N 1
ATOM 822 C CA . LEU A 1 98 ? 39.894 4.690 -39.304 1.00 19.03 99 LEU A CA 1
ATOM 823 C C . LEU A 1 98 ? 39.845 6.126 -38.773 1.00 18.78 99 LEU A C 1
ATOM 824 O O . LEU A 1 98 ? 38.836 6.819 -38.937 1.00 18.81 99 LEU A O 1
ATOM 829 N N . SER A 1 99 ? 40.951 6.562 -38.170 1.00 18.42 100 SER A N 1
ATOM 830 C CA . SER A 1 99 ? 41.127 7.946 -37.731 1.00 18.55 100 SER A CA 1
ATOM 831 C C . SER A 1 99 ? 41.077 8.917 -38.912 1.00 18.18 100 SER A C 1
ATOM 832 O O . SER A 1 99 ? 40.451 9.973 -38.826 1.00 17.92 100 SER A O 1
ATOM 835 N N . PHE A 1 100 ? 41.744 8.566 -40.011 1.00 17.92 101 PHE A N 1
ATOM 836 C CA . PHE A 1 100 ? 41.675 9.381 -41.230 1.00 17.83 101 PHE A CA 1
ATOM 837 C C . PHE A 1 100 ? 40.262 9.443 -41.809 1.00 17.86 101 PHE A C 1
ATOM 838 O O . PHE A 1 100 ? 39.828 10.487 -42.289 1.00 18.17 101 PHE A O 1
ATOM 846 N N . LEU A 1 101 ? 39.543 8.326 -41.755 1.00 18.66 102 LEU A N 1
ATOM 847 C CA . LEU A 1 101 ? 38.145 8.305 -42.164 1.00 19.07 102 LEU A CA 1
ATOM 848 C C . LEU A 1 101 ? 37.312 9.243 -41.288 1.00 19.24 102 LEU A C 1
ATOM 849 O O . LEU A 1 101 ? 36.475 9.994 -41.795 1.00 19.18 102 LEU A O 1
ATOM 854 N N . ASN A 1 102 ? 37.549 9.205 -39.979 1.00 19.90 103 ASN A N 1
ATOM 855 C CA . ASN A 1 102 ? 36.887 10.139 -39.063 1.00 20.36 103 ASN A CA 1
ATOM 856 C C . ASN A 1 102 ? 37.200 11.598 -39.408 1.00 20.21 103 ASN A C 1
ATOM 857 O O . ASN A 1 102 ? 36.312 12.460 -39.402 1.00 19.99 103 ASN A O 1
ATOM 862 N N . ARG A 1 103 ? 38.470 11.857 -39.712 1.00 20.01 104 ARG A N 1
ATOM 863 C CA . ARG A 1 103 ? 38.943 13.205 -40.022 1.00 19.90 104 ARG A CA 1
ATOM 864 C C . ARG A 1 103 ? 38.254 13.811 -41.251 1.00 20.04 104 ARG A C 1
ATOM 865 O O . ARG A 1 103 ? 37.881 14.991 -41.240 1.00 20.19 104 ARG A O 1
ATOM 873 N N . ILE A 1 104 ? 38.080 13.015 -42.306 1.00 20.26 105 ILE A N 1
ATOM 874 C CA . ILE A 1 104 ? 37.402 13.516 -43.506 1.00 20.55 105 ILE A CA 1
ATOM 875 C C . ILE A 1 104 ? 35.876 13.597 -43.323 1.00 20.99 105 ILE A C 1
ATOM 876 O O . ILE A 1 104 ? 35.247 14.564 -43.758 1.00 21.18 105 ILE A O 1
ATOM 881 N N . ASN A 1 105 ? 35.300 12.597 -42.657 1.00 21.44 106 ASN A N 1
ATOM 882 C CA . ASN A 1 105 ? 33.867 12.596 -42.364 1.00 21.97 106 ASN A CA 1
ATOM 883 C C . ASN A 1 105 ? 33.446 13.868 -41.640 1.00 22.07 106 ASN A C 1
ATOM 884 O O . ASN A 1 105 ? 32.398 14.448 -41.938 1.00 22.40 106 ASN A O 1
ATOM 889 N N . ASN A 1 106 ? 34.294 14.306 -40.716 1.00 22.11 107 ASN A N 1
ATOM 890 C CA . ASN A 1 106 ? 34.038 15.487 -39.903 1.00 22.45 107 ASN A CA 1
ATOM 891 C C . ASN A 1 106 ? 34.756 16.745 -40.380 1.00 22.23 107 ASN A C 1
ATOM 892 O O . ASN A 1 106 ? 34.698 17.784 -39.715 1.00 22.41 107 ASN A O 1
ATOM 897 N N . ARG A 1 107 ? 35.430 16.645 -41.527 1.00 21.83 108 ARG A N 1
ATOM 898 C CA . ARG A 1 107 ? 36.110 17.787 -42.156 1.00 21.55 108 ARG A CA 1
ATOM 899 C C . ARG A 1 107 ? 36.995 18.564 -41.167 1.00 20.99 108 ARG A C 1
ATOM 900 O O . ARG A 1 107 ? 36.940 19.799 -41.084 1.00 21.24 108 ARG A O 1
ATOM 908 N N . ILE A 1 108 ? 37.808 17.821 -40.422 1.00 20.27 109 ILE A N 1
ATOM 909 C CA . ILE A 1 108 ? 38.694 18.385 -39.409 1.00 19.89 109 ILE A CA 1
ATOM 910 C C . ILE A 1 108 ? 40.067 18.700 -39.993 1.00 19.46 109 ILE A C 1
ATOM 911 O O . ILE A 1 108 ? 40.763 17.801 -40.473 1.00 19.12 109 ILE A O 1
ATOM 916 N N . ALA A 1 109 ? 40.447 19.979 -39.939 1.00 18.56 110 ALA A N 1
ATOM 917 C CA . ALA A 1 109 ? 41.778 20.444 -40.337 1.00 17.95 110 ALA A CA 1
ATOM 918 C C . ALA A 1 109 ? 42.180 20.023 -41.759 1.00 17.86 110 ALA A C 1
ATOM 919 O O . ALA A 1 109 ? 43.293 19.537 -41.983 1.00 17.25 110 ALA A O 1
ATOM 921 N N . LEU A 1 110 ? 41.274 20.217 -42.712 1.00 17.93 111 LEU A N 1
ATOM 922 C CA . LEU A 1 110 ? 41.523 19.784 -44.091 1.00 18.02 111 LEU A CA 1
ATOM 923 C C . LEU A 1 110 ? 41.331 20.875 -45.155 1.00 18.61 111 LEU A C 1
ATOM 924 O O . LEU A 1 110 ? 41.178 20.571 -46.341 1.00 18.33 111 LEU A O 1
ATOM 929 N N . ASP A 1 111 ? 41.372 22.141 -44.739 1.00 18.89 112 ASP A N 1
ATOM 930 C CA . ASP A 1 111 ? 41.209 23.251 -45.683 1.00 19.26 112 ASP A CA 1
ATOM 931 C C . ASP A 1 111 ? 42.552 23.692 -46.243 1.00 18.86 112 ASP A C 1
ATOM 932 O O . ASP A 1 111 ? 43.046 24.788 -45.970 1.00 18.83 112 ASP A O 1
ATOM 937 N N . HIS A 1 112 ? 43.140 22.790 -47.026 1.00 18.32 113 HIS A N 1
ATOM 938 C CA . HIS A 1 112 ? 44.446 22.978 -47.628 1.00 17.54 113 HIS A CA 1
ATOM 939 C C . HIS A 1 112 ? 44.563 21.930 -48.742 1.00 17.30 113 HIS A C 1
ATOM 940 O O . HIS A 1 112 ? 43.615 21.176 -48.994 1.00 16.80 113 HIS A O 1
ATOM 947 N N . HIS A 1 113 ? 45.710 21.891 -49.406 1.00 17.05 114 HIS A N 1
ATOM 948 C CA . HIS A 1 113 ? 45.893 21.039 -50.576 1.00 17.22 114 HIS A CA 1
ATOM 949 C C . HIS A 1 113 ? 46.675 19.761 -50.257 1.00 16.86 114 HIS A C 1
ATOM 950 O O . HIS A 1 113 ? 47.020 19.001 -51.168 1.00 16.25 114 HIS A O 1
ATOM 957 N N . ASP A 1 114 ? 46.964 19.531 -48.974 1.00 16.39 115 ASP A N 1
ATOM 958 C CA . ASP A 1 114 ? 47.799 18.391 -48.567 1.00 16.41 115 ASP A CA 1
ATOM 959 C C . ASP A 1 114 ? 47.019 17.099 -48.290 1.00 15.86 115 ASP A C 1
ATOM 960 O O . ASP A 1 114 ? 47.473 16.239 -47.523 1.00 15.78 115 ASP A O 1
ATOM 965 N N . LEU A 1 115 ? 45.866 16.961 -48.944 1.00 15.30 116 LEU A N 1
ATOM 966 C CA . LEU A 1 115 ? 45.017 15.766 -48.815 1.00 15.09 116 LEU A CA 1
ATOM 967 C C . LEU A 1 115 ? 45.734 14.493 -49.278 1.00 14.70 116 LEU A C 1
ATOM 968 O O . LEU A 1 115 ? 45.529 13.414 -48.712 1.00 14.44 116 LEU A O 1
ATOM 973 N N . GLY A 1 116 ? 46.579 14.632 -50.297 1.00 14.05 1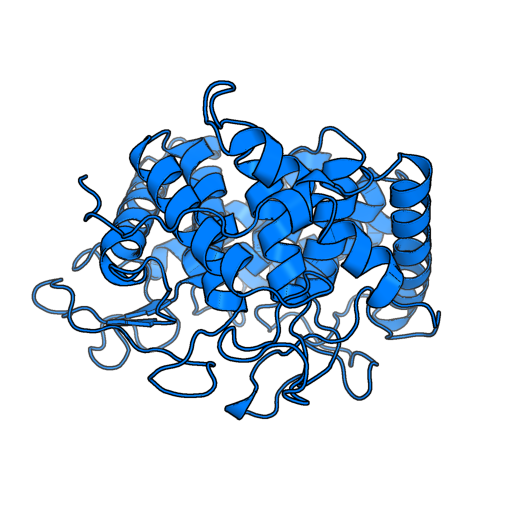17 GLY A N 1
ATOM 974 C CA . GLY A 1 116 ? 47.358 13.514 -50.822 1.00 13.50 117 GLY A CA 1
ATOM 975 C C . GLY A 1 116 ? 48.426 13.040 -49.856 1.00 13.05 117 GLY A C 1
ATOM 976 O O . GLY A 1 116 ? 48.531 11.845 -49.584 1.00 12.83 117 GLY A O 1
ATOM 977 N N . PHE A 1 117 ? 49.220 13.965 -49.321 1.00 12.46 118 PHE A N 1
ATOM 978 C CA . PHE A 1 117 ? 50.201 13.612 -48.289 1.00 12.88 118 PHE A CA 1
ATOM 979 C C . PHE A 1 117 ? 49.538 12.875 -47.125 1.00 12.81 118 PHE A C 1
ATOM 980 O O . PHE A 1 117 ? 50.114 11.940 -46.563 1.00 13.37 118 PHE A O 1
ATOM 988 N N . LEU A 1 118 ? 48.336 13.313 -46.762 1.00 12.93 119 LEU A N 1
ATOM 989 C CA . LEU A 1 118 ? 47.620 12.737 -45.631 1.00 13.42 119 LEU A CA 1
ATOM 990 C C . LEU A 1 11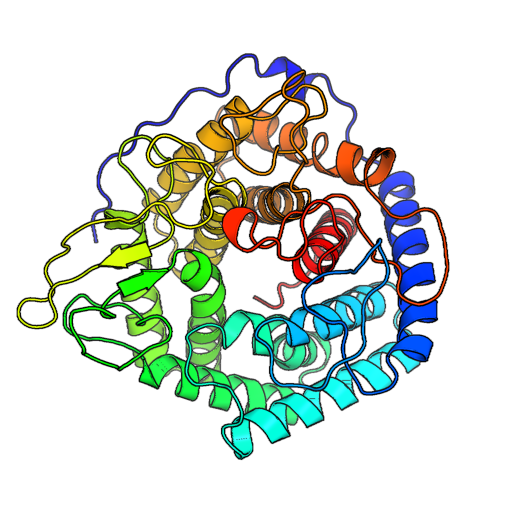8 ? 47.013 11.375 -45.941 1.00 13.95 119 LEU A C 1
ATOM 991 O O . LEU A 1 118 ? 47.177 10.431 -45.162 1.00 14.42 119 LEU A O 1
ATOM 996 N N . TYR A 1 119 ? 46.327 11.277 -47.077 1.00 14.13 120 TYR A N 1
ATOM 997 C CA . TYR A 1 119 ? 45.492 10.108 -47.372 1.00 14.26 120 TYR A CA 1
ATOM 998 C C . TYR A 1 119 ? 46.141 9.043 -48.241 1.00 14.13 120 TYR A C 1
ATOM 999 O O . TYR A 1 119 ? 45.767 7.876 -48.164 1.00 13.93 120 TYR A O 1
ATOM 1008 N N . THR A 1 120 ? 47.111 9.437 -49.062 1.00 13.91 121 THR A N 1
ATOM 1009 C CA . THR A 1 120 ? 47.772 8.469 -49.952 1.00 13.50 121 THR A CA 1
ATOM 1010 C C . THR A 1 120 ? 48.615 7.398 -49.218 1.00 13.80 121 THR A C 1
ATOM 1011 O O . THR A 1 120 ? 48.408 6.199 -49.455 1.00 13.96 121 THR A O 1
ATOM 1015 N N . PRO A 1 121 ? 49.559 7.811 -48.341 1.00 14.28 122 PRO A N 1
ATOM 1016 C CA . PRO A 1 121 ? 50.395 6.826 -47.644 1.00 14.18 122 PRO A CA 1
ATOM 1017 C C . PRO A 1 121 ? 49.676 6.100 -46.505 1.00 14.63 122 PRO A C 1
ATOM 1018 O O . PRO A 1 121 ? 50.231 5.162 -45.940 1.00 14.36 122 PRO A O 1
ATOM 1022 N N . SER A 1 122 ? 48.460 6.534 -46.184 1.00 14.63 123 SER A N 1
ATOM 1023 C CA . SER A 1 122 ? 47.689 5.934 -45.098 1.00 14.96 123 SER A CA 1
ATOM 1024 C C . SER A 1 122 ? 46.552 5.070 -45.643 1.00 15.60 123 SER A C 1
ATOM 1025 O O . SER A 1 122 ? 46.560 3.838 -45.497 1.00 16.74 123 SER A O 1
ATOM 1028 N N . CYS A 1 123 ? 45.589 5.717 -46.288 1.00 15.42 124 CYS A N 1
ATOM 1029 C CA . CYS A 1 123 ? 44.376 5.055 -46.748 1.00 15.73 124 CYS A CA 1
ATOM 1030 C C . CYS A 1 123 ? 44.560 4.397 -48.107 1.00 15.60 124 CYS A C 1
ATOM 1031 O O . CYS A 1 123 ? 44.253 3.220 -48.271 1.00 15.81 124 CYS A O 1
ATOM 1034 N N . THR A 1 124 ? 45.078 5.137 -49.083 1.00 15.08 125 THR A N 1
ATOM 1035 C CA . THR A 1 124 ? 45.277 4.525 -50.400 1.00 14.99 125 THR A CA 1
ATOM 1036 C C . THR A 1 124 ? 46.273 3.368 -50.283 1.00 15.12 125 THR A C 1
ATOM 1037 O O . THR A 1 124 ? 46.103 2.330 -50.927 1.00 15.17 125 THR A O 1
ATOM 1041 N N . ALA A 1 125 ? 47.284 3.547 -49.436 1.00 15.60 126 ALA A N 1
ATOM 1042 C CA . ALA A 1 125 ? 48.250 2.491 -49.127 1.00 16.12 126 ALA A CA 1
ATOM 1043 C C . ALA A 1 125 ? 47.558 1.194 -48.722 1.00 16.87 126 ALA A C 1
ATOM 1044 O O . ALA A 1 125 ? 47.841 0.135 -49.298 1.00 16.30 126 ALA A O 1
ATOM 1046 N N . GLU A 1 126 ? 46.654 1.266 -47.742 1.00 17.16 127 GLU A N 1
ATOM 1047 C CA . GLU A 1 126 ? 45.962 0.046 -47.326 1.00 18.01 127 GLU A CA 1
ATOM 1048 C C . GLU A 1 126 ? 45.148 -0.550 -48.462 1.00 18.52 127 GLU A C 1
ATOM 1049 O O . GLU A 1 126 ? 45.146 -1.770 -48.646 1.00 19.03 127 GLU A O 1
ATOM 1055 N N . TYR A 1 127 ? 44.466 0.303 -49.228 1.00 19.10 128 TYR A N 1
ATOM 1056 C CA . TYR A 1 127 ? 43.693 -0.174 -50.367 1.00 19.67 128 TYR A CA 1
ATOM 1057 C C . TYR A 1 127 ? 44.548 -0.973 -51.357 1.00 19.62 128 TYR A C 1
ATOM 1058 O O . TYR A 1 127 ? 44.116 -2.024 -51.832 1.00 19.27 128 TYR A O 1
ATOM 1067 N N . ARG A 1 128 ? 45.750 -0.476 -51.661 1.00 19.55 129 ARG A N 1
ATOM 1068 C CA . ARG A 1 128 ? 46.705 -1.205 -52.510 1.00 19.83 129 ARG A CA 1
ATOM 1069 C C . ARG A 1 128 ? 47.019 -2.578 -51.933 1.00 20.09 129 ARG A C 1
ATOM 1070 O O . ARG A 1 128 ? 47.096 -3.573 -52.665 1.00 20.25 129 ARG A O 1
ATOM 1078 N N . ILE A 1 129 ? 47.215 -2.609 -50.619 1.00 20.09 130 ILE A N 1
ATOM 1079 C CA . ILE A 1 129 ? 47.739 -3.782 -49.932 1.00 20.52 130 ILE A CA 1
ATOM 1080 C C . ILE A 1 129 ? 46.681 -4.878 -49.767 1.00 21.09 130 ILE A C 1
ATOM 1081 O O . ILE A 1 129 ? 46.946 -6.052 -50.061 1.00 21.20 130 ILE A O 1
ATOM 1086 N N . ASN A 1 130 ? 45.487 -4.497 -49.320 1.00 21.25 131 ASN A N 1
ATOM 1087 C CA . ASN A 1 130 ? 44.436 -5.486 -49.053 1.00 21.50 131 ASN A CA 1
ATOM 1088 C C . ASN A 1 130 ? 43.017 -5.121 -49.515 1.00 21.73 131 ASN A C 1
ATOM 1089 O O . ASN A 1 130 ? 42.062 -5.846 -49.229 1.00 22.06 131 ASN A O 1
ATOM 1094 N N . GLY A 1 131 ? 42.874 -4.003 -50.222 1.00 21.70 132 GLY A N 1
ATOM 1095 C CA . GLY A 1 131 ? 41.577 -3.596 -50.763 1.00 21.84 132 GLY A CA 1
ATOM 1096 C C . GLY A 1 131 ? 40.534 -3.143 -49.750 1.00 21.99 132 GLY A C 1
ATOM 1097 O O . GLY A 1 131 ? 39.342 -3.119 -50.063 1.00 22.17 132 GLY A O 1
ATOM 1098 N N . ASP A 1 132 ? 40.976 -2.765 -48.549 1.00 22.37 133 ASP A N 1
ATOM 1099 C CA . ASP A 1 132 ? 40.056 -2.336 -47.481 1.00 22.54 133 ASP A CA 1
ATOM 1100 C C . ASP A 1 132 ? 39.080 -1.257 -47.959 1.00 22.71 133 ASP A C 1
ATOM 1101 O O . ASP A 1 132 ? 39.492 -0.210 -48.465 1.00 22.56 133 ASP A O 1
ATOM 1106 N N . VAL A 1 133 ? 37.785 -1.525 -47.805 1.00 22.58 134 VAL A N 1
ATOM 1107 C CA . VAL A 1 133 ? 36.747 -0.641 -48.344 1.00 22.80 134 VAL A CA 1
ATOM 1108 C C . VAL A 1 133 ? 36.610 0.693 -47.601 1.00 22.39 134 VAL A C 1
ATOM 1109 O O . VAL A 1 133 ? 36.188 1.686 -48.194 1.00 22.22 134 VAL A O 1
ATOM 1113 N N . LYS A 1 134 ? 36.955 0.714 -46.316 1.00 22.34 135 LYS A N 1
ATOM 1114 C CA . LYS A 1 134 ? 36.934 1.967 -45.548 1.00 22.40 135 LYS A CA 1
ATOM 1115 C C . LYS A 1 134 ? 38.131 2.844 -45.920 1.00 22.05 135 LYS A C 1
ATOM 1116 O O . LYS A 1 134 ? 38.027 4.074 -45.939 1.00 22.13 135 LYS A O 1
ATOM 1122 N N . ALA A 1 135 ? 39.257 2.201 -46.224 1.00 21.63 136 ALA A N 1
ATOM 1123 C CA . ALA A 1 135 ? 40.435 2.897 -46.757 1.00 21.04 136 ALA A CA 1
ATOM 1124 C C . ALA A 1 135 ? 40.121 3.540 -48.114 1.00 20.91 136 ALA A C 1
ATOM 1125 O O . ALA A 1 135 ? 40.512 4.684 -48.376 1.00 20.52 136 ALA A O 1
ATOM 1127 N N . LEU A 1 136 ? 39.403 2.808 -48.966 1.00 20.62 137 LEU A N 1
ATOM 1128 C CA . LEU A 1 136 ? 38.938 3.345 -50.238 1.00 20.55 137 LEU A CA 1
ATOM 1129 C C . LEU A 1 136 ? 37.970 4.512 -50.035 1.00 20.40 137 LEU A C 1
ATOM 1130 O O . LEU A 1 136 ? 38.101 5.550 -50.676 1.00 20.13 137 LEU A O 1
ATOM 1135 N N . GLU A 1 137 ? 37.004 4.327 -49.137 1.00 20.14 138 GLU A N 1
ATOM 1136 C CA . GLU A 1 137 ? 36.009 5.351 -48.833 1.00 20.25 138 GLU A CA 1
ATOM 1137 C C . GLU A 1 137 ? 36.679 6.659 -48.405 1.00 19.24 138 GLU A C 1
ATOM 1138 O O . GLU A 1 137 ? 36.343 7.729 -48.912 1.00 19.17 138 GLU A O 1
ATOM 1144 N N . ALA A 1 138 ? 37.630 6.557 -47.482 1.00 18.79 139 ALA A N 1
ATOM 1145 C CA . ALA A 1 138 ? 38.363 7.727 -46.991 1.00 18.25 139 ALA A CA 1
ATOM 1146 C C . ALA A 1 138 ? 39.132 8.405 -48.122 1.00 18.11 139 ALA A C 1
ATOM 1147 O O . ALA A 1 138 ? 39.168 9.635 -48.207 1.00 17.84 139 ALA A O 1
ATOM 1149 N N . THR A 1 139 ? 39.739 7.597 -48.990 1.00 17.89 140 THR A N 1
ATOM 1150 C CA . THR A 1 139 ? 40.501 8.118 -50.132 1.00 17.87 140 THR A CA 1
ATOM 1151 C C . THR A 1 139 ? 39.623 8.941 -51.085 1.00 17.88 140 THR A C 1
ATOM 1152 O O . THR A 1 139 ? 39.986 10.064 -51.462 1.00 17.63 140 THR A O 1
ATOM 1156 N N . ILE A 1 140 ? 38.471 8.391 -51.475 1.00 17.83 141 ILE A N 1
ATOM 1157 C CA . ILE A 1 140 ? 37.575 9.092 -52.395 1.00 18.03 141 ILE A CA 1
ATOM 1158 C C . ILE A 1 140 ? 37.048 10.384 -51.769 1.00 18.07 141 ILE A C 1
ATOM 1159 O O . ILE A 1 140 ? 37.034 11.429 -52.419 1.00 17.66 141 ILE A O 1
ATOM 1164 N N . LYS A 1 141 ? 36.651 10.312 -50.501 1.00 18.12 142 LYS A N 1
ATOM 1165 C CA . LYS A 1 141 ? 36.186 11.502 -49.783 1.00 18.14 142 LYS A CA 1
ATOM 1166 C C . LYS A 1 141 ? 37.287 12.567 -49.704 1.00 17.86 142 LYS A C 1
ATOM 1167 O O . LYS A 1 141 ? 37.016 13.754 -49.893 1.00 17.61 142 LYS A O 1
ATOM 1173 N N . ALA A 1 142 ? 38.525 12.130 -49.457 1.00 17.78 143 ALA A N 1
ATOM 1174 C CA . ALA A 1 142 ? 39.694 13.022 -49.470 1.00 17.50 143 ALA A CA 1
ATOM 1175 C C . ALA A 1 142 ? 39.928 13.661 -50.839 1.00 17.25 143 ALA A C 1
ATOM 1176 O O . ALA A 1 142 ? 40.250 14.846 -50.921 1.00 17.34 143 ALA A O 1
ATOM 1178 N N . ALA A 1 143 ? 39.770 12.877 -51.906 1.00 17.02 144 ALA A N 1
ATOM 1179 C CA . ALA A 1 143 ? 39.901 13.387 -53.267 1.00 16.93 144 ALA A CA 1
ATOM 1180 C C . ALA A 1 143 ? 38.872 14.493 -53.522 1.00 17.09 144 ALA A C 1
ATOM 1181 O O . ALA A 1 143 ? 39.215 15.553 -54.039 1.00 16.91 144 ALA A O 1
ATOM 1183 N N . ASP A 1 144 ? 37.621 14.250 -53.131 1.00 17.33 145 ASP A N 1
ATOM 1184 C CA . ASP A 1 144 ? 36.567 15.259 -53.267 1.00 18.00 145 ASP A CA 1
ATOM 1185 C C . ASP A 1 144 ? 36.891 16.519 -52.462 1.00 17.94 145 ASP A C 1
ATOM 1186 O O . ASP A 1 144 ? 36.650 17.641 -52.922 1.00 18.63 145 ASP A O 1
ATOM 1191 N N . LYS A 1 145 ? 37.452 16.329 -51.270 1.00 18.15 146 LYS A N 1
ATOM 1192 C CA . LYS A 1 145 ? 37.881 17.455 -50.439 1.00 17.92 146 LYS A CA 1
ATOM 1193 C C . LYS A 1 145 ? 38.950 18.283 -51.159 1.00 17.66 146 LYS A C 1
ATOM 1194 O O . LYS A 1 145 ? 38.883 19.516 -51.183 1.00 17.36 146 LYS A O 1
ATOM 1200 N N . LEU A 1 146 ? 39.918 17.599 -51.766 1.00 17.15 147 LEU A N 1
ATOM 1201 C CA . LEU A 1 146 ? 40.972 18.271 -52.520 1.00 16.84 147 LEU A CA 1
ATOM 1202 C C . LEU A 1 146 ? 40.423 19.040 -53.730 1.00 16.84 147 LEU A C 1
ATOM 1203 O O . LEU A 1 146 ? 40.858 20.158 -54.014 1.00 16.70 147 LEU A O 1
ATOM 1208 N N . MET A 1 147 ? 39.463 18.435 -54.427 1.00 16.92 148 MET A N 1
ATOM 1209 C CA . MET A 1 147 ? 38.826 19.049 -55.597 1.00 17.26 148 MET A CA 1
ATOM 1210 C C . MET A 1 147 ? 38.177 20.407 -55.283 1.00 17.67 148 MET A C 1
ATOM 1211 O O . MET A 1 147 ? 38.081 21.264 -56.165 1.00 17.40 148 MET A O 1
ATOM 1216 N N . GLU A 1 148 ? 37.758 20.591 -54.031 1.00 17.98 149 GLU A N 1
ATOM 1217 C CA . GLU A 1 148 ? 37.099 21.834 -53.583 1.00 18.83 149 GLU A CA 1
ATOM 1218 C C . GLU A 1 148 ? 37.979 23.073 -53.766 1.00 18.47 149 GLU A C 1
ATOM 1219 O O . GLU A 1 148 ? 37.467 24.196 -53.859 1.00 18.73 149 GLU A O 1
ATOM 1225 N N . ARG A 1 149 ? 39.298 22.876 -53.804 1.00 17.76 150 ARG A N 1
ATOM 1226 C CA . ARG A 1 149 ? 40.233 23.997 -53.927 1.00 17.19 150 ARG A CA 1
ATOM 1227 C C . ARG A 1 149 ? 40.648 24.319 -55.368 1.00 17.29 150 ARG A C 1
ATOM 1228 O O . ARG A 1 149 ? 41.444 25.227 -55.600 1.00 16.64 150 ARG A O 1
ATOM 1236 N N . TYR A 1 150 ? 40.096 23.581 -56.334 1.00 17.80 151 TYR A N 1
ATOM 1237 C CA . TYR A 1 150 ? 40.420 23.807 -57.739 1.00 18.33 151 TYR A CA 1
ATOM 1238 C C . TYR A 1 150 ? 39.890 25.150 -58.233 1.00 18.96 151 TYR A C 1
ATOM 1239 O O . TYR A 1 150 ? 38.729 25.484 -58.005 1.00 19.37 151 TYR A O 1
ATOM 1248 N N . GLN A 1 151 ? 40.755 25.892 -58.917 1.00 19.97 152 GLN A N 1
ATOM 1249 C CA . GLN A 1 151 ? 40.401 2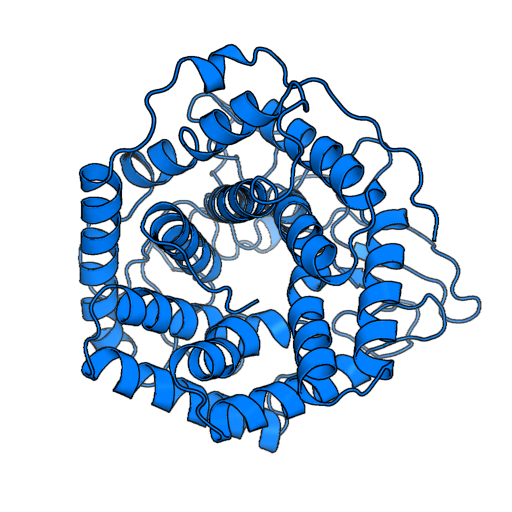7.165 -59.527 1.00 20.87 152 GLN A CA 1
ATOM 1250 C C . GLN A 1 151 ? 40.431 27.076 -61.053 1.00 21.44 152 GLN A C 1
ATOM 1251 O O . GLN A 1 151 ? 41.492 26.879 -61.646 1.00 21.50 152 GLN A O 1
ATOM 1257 N N . GLU A 1 152 ? 39.264 27.237 -61.675 1.00 22.33 153 GLU A N 1
ATOM 1258 C CA . GLU A 1 152 ? 39.137 27.211 -63.138 1.00 23.67 153 GLU A CA 1
ATOM 1259 C C . GLU A 1 152 ? 39.957 28.300 -63.825 1.00 22.91 153 GLU A C 1
ATOM 1260 O O . GLU A 1 152 ? 40.472 28.098 -64.927 1.00 22.73 153 GLU A O 1
ATOM 1266 N N . LYS A 1 153 ? 40.073 29.454 -63.170 1.00 22.79 154 LYS A N 1
ATOM 1267 C CA . LYS A 1 153 ? 40.863 30.561 -63.694 1.00 22.47 154 LYS A CA 1
ATOM 1268 C C . LYS A 1 153 ? 42.338 30.396 -63.325 1.00 21.82 154 LYS A C 1
ATOM 1269 O O . LYS A 1 153 ? 42.789 30.839 -62.259 1.00 21.58 154 LYS A O 1
ATOM 1275 N N . GLY A 1 154 ? 43.077 29.751 -64.228 1.00 20.95 155 GLY A N 1
ATOM 1276 C CA . GLY A 1 154 ? 44.467 29.362 -63.991 1.00 20.30 155 GLY A CA 1
ATOM 1277 C C . GLY A 1 154 ? 44.630 27.849 -64.022 1.00 19.53 155 GLY A C 1
ATOM 1278 O O . GLY A 1 154 ? 45.705 27.347 -64.343 1.00 20.16 155 GLY A O 1
ATOM 1279 N N . GLY A 1 155 ? 43.556 27.137 -63.689 1.00 18.88 156 GLY A N 1
ATOM 1280 C CA . GLY A 1 155 ? 43.514 25.668 -63.742 1.00 17.99 156 GLY A CA 1
ATOM 1281 C C . GLY A 1 155 ? 44.453 25.006 -62.752 1.00 17.68 156 GLY A C 1
ATOM 1282 O O . GLY A 1 155 ? 45.254 24.150 -63.122 1.00 17.36 156 GLY A O 1
ATOM 1283 N N . PHE A 1 156 ? 44.358 25.410 -61.491 1.00 17.02 157 PHE A N 1
ATOM 1284 C CA . PHE A 1 156 ? 45.248 24.900 -60.450 1.00 16.47 157 PHE A CA 1
ATOM 1285 C C . PHE A 1 156 ? 44.505 24.692 -59.138 1.00 16.20 157 PHE A C 1
ATOM 1286 O O . PHE A 1 156 ? 43.428 25.265 -58.914 1.00 16.26 157 PHE A O 1
ATOM 1294 N N . ILE A 1 157 ? 45.086 23.864 -58.273 1.00 15.50 158 ILE A N 1
ATOM 1295 C CA . ILE A 1 157 ? 44.563 23.651 -56.925 1.00 15.36 158 ILE A CA 1
ATOM 1296 C C . ILE A 1 157 ? 45.188 24.707 -56.024 1.00 14.97 158 ILE A C 1
ATOM 1297 O O . ILE A 1 157 ? 46.417 24.756 -55.865 1.00 15.15 158 ILE A O 1
ATOM 1302 N N . GLN A 1 158 ? 44.344 25.561 -55.453 1.00 15.16 159 GLN A N 1
ATOM 1303 C CA . GLN A 1 158 ? 44.830 26.642 -54.604 1.00 15.36 159 GLN A CA 1
ATOM 1304 C C . GLN A 1 158 ? 45.331 26.125 -53.263 1.00 15.19 159 GLN A C 1
ATOM 1305 O O . GLN A 1 158 ? 44.688 25.278 -52.629 1.00 15.07 159 GLN A O 1
ATOM 1311 N N . ALA A 1 159 ? 46.480 26.643 -52.843 1.00 15.14 160 ALA A N 1
ATOM 1312 C CA . ALA A 1 159 ? 47.042 26.350 -51.527 1.00 15.45 160 ALA A CA 1
ATOM 1313 C C . ALA A 1 159 ? 46.144 26.923 -50.423 1.00 16.01 160 ALA A C 1
ATOM 1314 O O . ALA A 1 159 ? 45.206 27.687 -50.708 1.00 15.31 160 ALA A O 1
ATOM 1316 N N . TRP A 1 160 ? 46.421 26.531 -49.176 1.00 16.01 161 TRP A N 1
ATOM 1317 C CA . TRP A 1 160 ? 45.678 27.017 -48.008 1.00 16.73 161 TRP A CA 1
ATOM 1318 C C . TRP A 1 160 ? 45.528 28.538 -47.988 1.00 16.47 161 TRP A C 1
ATOM 1319 O O . TRP A 1 160 ? 46.383 29.272 -48.502 1.00 16.01 161 TRP A O 1
ATOM 1330 N N . GLY A 1 161 ? 44.430 28.987 -47.386 1.00 16.37 162 GLY A N 1
ATOM 1331 C CA . GLY A 1 161 ? 44.069 30.401 -47.360 1.00 16.63 162 GLY A CA 1
ATOM 1332 C C . GLY A 1 161 ? 42.647 30.598 -47.841 1.00 16.89 162 GLY A C 1
ATOM 1333 O O . GLY A 1 161 ? 41.875 29.642 -47.954 1.00 16.83 162 GLY A O 1
ATOM 1334 N N . GLU A 1 162 ? 42.299 31.850 -48.119 1.00 17.08 163 GLU A N 1
ATOM 1335 C CA . GLU A 1 162 ? 40.958 32.191 -48.571 1.00 17.64 163 GLU A CA 1
ATOM 1336 C C . GLU A 1 162 ? 40.807 31.865 -50.058 1.00 17.61 163 GLU A C 1
ATOM 1337 O O . GLU A 1 162 ? 41.518 32.419 -50.896 1.00 17.59 163 GLU A O 1
ATOM 1343 N N . LEU A 1 163 ? 39.887 30.958 -50.372 1.00 18.50 164 LEU A N 1
ATOM 1344 C CA . LEU A 1 163 ? 39.667 30.530 -51.755 1.00 19.32 164 LEU A CA 1
ATOM 1345 C C . LEU A 1 163 ? 39.246 31.696 -52.637 1.00 19.43 164 LEU A C 1
ATOM 1346 O O . LEU A 1 163 ? 38.307 32.422 -52.300 1.00 19.85 164 LEU A O 1
ATOM 1351 N N . GLY A 1 164 ? 39.963 31.875 -53.746 1.00 19.69 165 GLY A N 1
ATOM 1352 C CA . GLY A 1 164 ? 39.649 32.903 -54.742 1.00 19.75 165 GLY A CA 1
ATOM 1353 C C . GLY A 1 164 ? 40.231 34.278 -54.458 1.00 19.78 165 GLY A C 1
ATOM 1354 O O . GLY A 1 164 ? 40.182 35.172 -55.311 1.00 19.96 165 GLY A O 1
ATOM 1355 N N . TYR A 1 165 ? 40.783 34.446 -53.258 1.00 19.43 166 TYR A N 1
ATOM 1356 C CA . TYR A 1 165 ? 41.302 35.734 -52.809 1.00 19.55 166 TYR A CA 1
ATOM 1357 C C . TYR A 1 165 ? 42.682 36.006 -53.405 1.00 19.87 166 TYR A C 1
ATOM 1358 O O . TYR A 1 165 ? 43.593 35.192 -53.267 1.00 19.55 166 TYR A O 1
ATOM 1367 N N . LYS A 1 166 ? 42.823 37.155 -54.069 1.00 20.08 167 LYS A N 1
ATOM 1368 C CA . LYS A 1 166 ? 44.038 37.496 -54.818 1.00 21.00 167 LYS A CA 1
ATOM 1369 C C . LYS A 1 166 ? 45.351 37.292 -54.059 1.00 20.53 167 LYS A C 1
ATOM 1370 O O . LYS A 1 166 ? 46.302 36.720 -54.603 1.00 20.40 167 LYS A O 1
ATOM 1376 N N . GLU A 1 167 ? 45.411 37.757 -52.810 1.00 19.96 168 GLU A N 1
ATOM 1377 C CA . GLU A 1 167 ? 46.659 37.692 -52.045 1.00 19.63 168 GLU A CA 1
ATOM 1378 C C . GLU A 1 167 ? 47.027 36.269 -51.600 1.00 18.94 168 GLU A C 1
ATOM 1379 O O . GLU A 1 167 ? 48.142 36.038 -51.122 1.00 19.10 168 GLU A O 1
ATOM 1385 N N . HIS A 1 168 ? 46.091 35.337 -51.771 1.00 18.07 169 HIS A N 1
ATOM 1386 C CA . HIS A 1 168 ? 46.288 33.916 -51.447 1.00 17.52 169 HIS A CA 1
ATOM 1387 C C . HIS A 1 168 ? 46.192 33.030 -52.689 1.00 17.75 169 HIS A C 1
ATOM 1388 O O . HIS A 1 168 ? 46.307 31.809 -52.586 1.00 17.14 169 HIS A O 1
ATOM 1395 N N . TYR A 1 169 ? 45.962 33.646 -53.850 1.00 17.47 170 TYR A N 1
ATOM 1396 C CA . TYR A 1 169 ? 45.580 32.919 -55.065 1.00 17.50 170 TYR A CA 1
ATOM 1397 C C . TYR A 1 169 ? 46.811 32.321 -55.741 1.00 17.18 170 TYR A C 1
ATOM 1398 O O . TYR A 1 169 ? 47.389 32.898 -56.670 1.00 17.34 170 TYR A O 1
ATOM 1407 N N . ARG A 1 170 ? 47.222 31.156 -55.247 1.00 16.75 171 ARG A N 1
ATOM 1408 C CA . ARG A 1 170 ? 48.522 30.615 -55.592 1.00 16.14 171 ARG A CA 1
ATOM 1409 C C . ARG A 1 170 ? 48.523 29.096 -55.485 1.00 16.05 171 ARG A C 1
ATOM 1410 O O . ARG A 1 170 ? 47.675 28.513 -54.794 1.00 16.21 171 ARG A O 1
ATOM 1418 N N . LEU A 1 171 ? 49.477 28.476 -56.178 1.00 16.08 172 LEU A N 1
ATOM 1419 C CA . LEU A 1 171 ? 49.783 27.058 -55.981 1.00 15.51 172 LEU A CA 1
ATOM 1420 C C . LEU A 1 171 ? 51.146 26.930 -55.313 1.00 15.49 172 LEU A C 1
ATOM 1421 O O . LEU A 1 171 ? 51.965 27.852 -55.365 1.00 15.54 172 LEU A O 1
ATOM 1426 N N . ILE A 1 172 ? 51.395 25.777 -54.699 1.00 15.06 173 ILE A 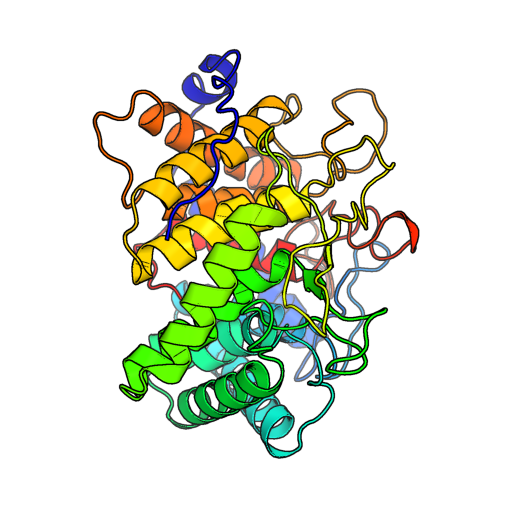N 1
ATOM 1427 C CA . ILE A 1 172 ? 52.690 25.484 -54.099 1.00 15.47 173 ILE A CA 1
ATOM 1428 C C . ILE A 1 172 ? 53.206 24.201 -54.754 1.00 15.19 173 ILE A C 1
ATOM 1429 O O . ILE A 1 172 ? 52.413 23.337 -55.123 1.00 15.24 173 ILE A O 1
ATOM 1434 N N . ILE A 1 173 ? 54.519 24.103 -54.934 1.00 15.34 174 ILE A N 1
ATOM 1435 C CA . ILE A 1 173 ? 55.098 23.017 -55.733 1.00 15.50 174 ILE A CA 1
ATOM 1436 C C . ILE A 1 173 ? 54.826 21.621 -55.158 1.00 15.58 174 ILE A C 1
ATOM 1437 O O . ILE A 1 173 ? 54.733 20.639 -55.912 1.00 15.33 174 ILE A O 1
ATOM 1442 N N . ASP A 1 174 ? 54.676 21.531 -53.837 1.00 15.64 175 ASP A N 1
ATOM 1443 C CA . ASP A 1 174 ? 54.417 20.220 -53.225 1.00 15.78 175 ASP A CA 1
ATOM 1444 C C . ASP A 1 174 ? 53.053 19.640 -53.614 1.00 15.10 175 ASP A C 1
ATOM 1445 O O . ASP A 1 174 ? 52.794 18.451 -53.413 1.00 15.05 175 ASP A O 1
ATOM 1450 N N . CYS A 1 175 ? 52.190 20.468 -54.203 1.00 14.52 176 CYS A N 1
ATOM 1451 C CA . CYS A 1 175 ? 50.891 19.986 -54.664 1.00 14.15 176 CYS A CA 1
ATOM 1452 C C . CYS A 1 175 ? 51.038 18.949 -55.789 1.00 13.87 176 CYS A C 1
ATOM 1453 O O . CYS A 1 175 ? 50.115 18.176 -56.052 1.00 13.96 176 CYS A O 1
ATOM 1456 N N . LEU A 1 176 ? 52.201 18.934 -56.442 1.00 13.49 177 LEU A N 1
ATOM 1457 C CA . LEU A 1 176 ? 52.521 17.891 -57.428 1.00 13.67 177 LEU A CA 1
ATOM 1458 C C . LEU A 1 176 ? 52.387 16.481 -56.845 1.00 13.49 177 LEU A C 1
ATOM 1459 O O . LEU A 1 176 ? 52.000 15.551 -57.554 1.00 13.70 177 LEU A O 1
ATOM 1464 N N . LEU A 1 177 ? 52.710 16.329 -55.562 1.00 13.72 178 LEU A N 1
ATOM 1465 C CA . LEU A 1 177 ? 52.565 15.027 -54.885 1.00 13.62 178 LEU A CA 1
ATOM 1466 C C . LEU A 1 177 ? 51.120 14.736 -54.501 1.00 13.79 178 LEU A C 1
ATOM 1467 O O . LEU A 1 177 ? 50.738 13.572 -54.314 1.00 14.44 178 LEU A O 1
ATOM 1472 N N . ASN A 1 178 ? 50.323 15.796 -54.372 1.00 13.13 179 ASN A N 1
ATOM 1473 C CA . ASN A 1 178 ? 48.945 15.675 -53.902 1.00 13.01 179 ASN A CA 1
ATOM 1474 C C . ASN A 1 178 ? 47.917 15.401 -55.001 1.00 12.70 179 ASN A C 1
ATOM 1475 O O . ASN A 1 178 ? 46.819 14.919 -54.725 1.00 12.98 179 ASN A O 1
ATOM 1480 N N . ILE A 1 179 ? 48.284 15.668 -56.252 1.00 12.42 180 ILE A N 1
ATOM 1481 C CA . ILE A 1 179 ? 47.384 15.365 -57.373 1.00 12.43 180 ILE A CA 1
ATOM 1482 C C . ILE A 1 179 ? 47.365 13.862 -57.710 1.00 12.12 180 ILE A C 1
ATOM 1483 O O . ILE A 1 179 ? 46.521 13.401 -58.473 1.00 12.69 180 ILE A O 1
ATOM 1488 N N . GLN A 1 180 ? 48.285 13.099 -57.133 1.00 12.45 181 GLN A N 1
ATOM 1489 C CA . GLN A 1 180 ? 48.293 11.650 -57.363 1.00 12.33 181 GLN A CA 1
ATOM 1490 C C . GLN A 1 180 ? 46.995 11.042 -56.832 1.00 12.87 181 GLN A C 1
ATOM 1491 O O . GLN A 1 180 ? 46.422 10.126 -57.441 1.00 13.02 181 GLN A O 1
ATOM 1497 N N . LEU A 1 181 ? 46.520 11.601 -55.721 1.00 12.52 182 LEU A N 1
ATOM 1498 C CA . LEU A 1 181 ? 45.224 11.255 -55.136 1.00 13.13 182 LEU A CA 1
ATOM 1499 C C . LEU A 1 181 ? 44.101 11.400 -56.158 1.00 13.24 182 LEU A C 1
ATOM 1500 O O . LEU A 1 181 ? 43.188 10.569 -56.218 1.00 13.48 182 LEU A O 1
ATOM 1505 N N . LEU A 1 182 ? 44.179 12.453 -56.972 1.00 13.84 183 LEU A N 1
ATOM 1506 C CA . LEU A 1 182 ? 43.164 12.708 -57.994 1.00 14.23 183 LEU A CA 1
ATOM 1507 C C . LEU A 1 182 ? 43.237 11.722 -59.158 1.00 14.64 183 LEU A C 1
ATOM 1508 O O . LEU A 1 182 ? 42.199 11.294 -59.667 1.00 14.80 183 LEU A O 1
ATOM 1513 N N . PHE A 1 183 ? 44.451 11.351 -59.571 1.00 14.75 184 PHE A N 1
ATOM 1514 C CA . PHE A 1 183 ? 44.613 10.313 -60.594 1.00 15.28 184 PHE A CA 1
ATOM 1515 C C . PHE A 1 183 ? 44.048 8.976 -60.105 1.00 15.57 184 PHE A C 1
ATOM 1516 O O . PHE A 1 183 ? 43.454 8.236 -60.891 1.00 15.86 184 PHE A O 1
ATOM 1524 N N . PHE A 1 184 ? 44.233 8.678 -58.818 1.00 15.71 185 PHE A N 1
ATOM 1525 C CA . PHE A 1 184 ? 43.664 7.465 -58.217 1.00 16.44 185 PHE A CA 1
ATOM 1526 C C . PHE A 1 184 ? 42.134 7.511 -58.250 1.00 17.00 185 PHE A C 1
ATOM 1527 O O . PHE A 1 184 ? 41.482 6.543 -58.663 1.00 17.16 185 PHE A O 1
ATOM 1535 N N . ALA A 1 185 ? 41.564 8.636 -57.820 1.00 17.49 186 ALA A N 1
ATOM 1536 C CA . ALA A 1 185 ? 40.107 8.802 -57.830 1.00 18.24 186 ALA A CA 1
ATOM 1537 C C . ALA A 1 185 ? 39.538 8.646 -59.236 1.00 18.66 186 ALA A C 1
ATOM 1538 O O . ALA A 1 185 ? 38.477 8.041 -59.413 1.00 19.00 186 ALA A O 1
ATOM 1540 N N . TYR A 1 186 ? 40.251 9.164 -60.234 1.00 19.05 187 TYR A N 1
ATOM 1541 C CA . TYR A 1 186 ? 39.851 8.979 -61.627 1.00 19.75 187 TYR A CA 1
ATOM 1542 C C . TYR A 1 186 ? 39.802 7.495 -61.997 1.00 20.08 187 TYR A C 1
ATOM 1543 O O . TYR A 1 186 ? 38.827 7.030 -62.596 1.00 20.13 187 TYR A O 1
ATOM 1552 N N . GLU A 1 187 ? 40.859 6.765 -61.646 1.00 20.09 188 GLU A N 1
ATOM 1553 C CA . GLU A 1 187 ? 40.963 5.342 -61.987 1.00 20.56 188 GLU A CA 1
ATOM 1554 C C . GLU A 1 187 ? 39.864 4.509 -61.327 1.00 21.35 188 GLU A C 1
ATOM 1555 O O . GLU A 1 187 ? 39.348 3.564 -61.930 1.00 21.69 188 GLU A O 1
ATOM 1561 N N . GLN A 1 188 ? 39.499 4.877 -60.101 1.00 22.04 189 GLN A N 1
ATOM 1562 C CA . GLN A 1 188 ? 38.499 4.130 -59.328 1.00 22.95 189 GLN A CA 1
ATOM 1563 C C . GLN A 1 188 ? 37.057 4.417 -59.745 1.00 23.28 189 GLN A C 1
ATOM 1564 O O . GLN A 1 188 ? 36.205 3.522 -59.709 1.00 23.55 189 GLN A O 1
ATOM 1570 N N . THR A 1 189 ? 36.788 5.659 -60.133 1.00 23.60 190 THR A N 1
ATOM 1571 C CA . THR A 1 189 ? 35.417 6.115 -60.375 1.00 23.74 190 THR A CA 1
ATOM 1572 C C . THR A 1 189 ? 35.073 6.271 -61.854 1.00 24.01 190 THR A C 1
ATOM 1573 O O . THR A 1 189 ? 33.900 6.210 -62.231 1.00 24.37 190 THR A O 1
ATOM 1577 N N . GLY A 1 190 ? 36.091 6.493 -62.683 1.00 23.99 191 GLY A N 1
ATOM 1578 C CA . GLY A 1 190 ? 35.889 6.808 -64.094 1.00 23.87 191 GLY A CA 1
ATOM 1579 C C . GLY A 1 190 ? 35.465 8.248 -64.333 1.00 23.92 191 GLY A C 1
ATOM 1580 O O . GLY A 1 190 ? 35.174 8.632 -65.468 1.00 24.02 191 GLY A O 1
ATOM 1581 N N . ASP A 1 191 ? 35.425 9.045 -63.266 1.00 23.92 192 ASP A N 1
ATOM 1582 C CA . ASP A 1 191 ? 35.019 10.444 -63.367 1.00 24.18 192 ASP A CA 1
ATOM 1583 C C . ASP A 1 191 ? 36.181 11.284 -63.883 1.00 23.98 192 ASP A C 1
ATOM 1584 O O . ASP A 1 191 ? 37.175 11.495 -63.181 1.00 23.39 192 ASP A O 1
ATOM 1589 N N . GLU A 1 192 ? 36.032 11.755 -65.118 1.00 23.92 193 GLU A N 1
ATOM 1590 C CA . GLU A 1 192 ? 37.060 12.525 -65.820 1.00 23.92 193 GLU A CA 1
ATOM 1591 C C . GLU A 1 192 ? 37.460 13.822 -65.116 1.00 22.99 193 GLU A C 1
ATOM 1592 O O . GLU A 1 192 ? 38.569 14.309 -65.314 1.00 22.39 193 GLU A O 1
ATOM 1598 N N . LYS A 1 193 ? 36.561 14.381 -64.305 1.00 22.37 194 LYS A N 1
ATOM 1599 C CA . LYS A 1 193 ? 36.832 15.662 -63.632 1.00 22.05 194 LYS A CA 1
ATOM 1600 C C . LYS A 1 193 ? 38.077 15.584 -62.752 1.00 20.80 194 LYS A C 1
ATOM 1601 O O . LYS A 1 193 ? 38.862 16.526 -62.703 1.00 20.59 194 LYS A O 1
ATOM 1607 N N . TYR A 1 194 ? 38.255 14.449 -62.079 1.00 20.14 195 TYR A N 1
ATOM 1608 C CA . TYR A 1 194 ? 39.439 14.215 -61.251 1.00 19.55 195 TYR A CA 1
ATOM 1609 C C . TYR A 1 194 ? 40.714 14.339 -62.081 1.00 19.32 195 TYR A C 1
ATOM 1610 O O . TYR A 1 194 ? 41.678 14.995 -61.669 1.00 18.81 195 TYR A O 1
ATOM 1619 N N . ARG A 1 195 ? 40.715 13.685 -63.243 1.00 18.92 196 ARG A N 1
ATOM 1620 C CA . ARG A 1 195 ? 41.876 13.670 -64.125 1.00 19.03 196 ARG A CA 1
ATOM 1621 C C . ARG A 1 195 ? 42.131 15.054 -64.721 1.00 18.67 196 ARG A C 1
ATOM 1622 O O . ARG A 1 195 ? 43.273 15.501 -64.785 1.00 18.15 196 ARG A O 1
ATOM 1630 N N . GLN A 1 196 ? 41.061 15.726 -65.147 1.00 18.86 197 GLN A N 1
ATOM 1631 C CA . GLN A 1 196 ? 41.164 17.070 -65.718 1.00 19.45 197 GLN A CA 1
ATOM 1632 C C . GLN A 1 196 ? 41.827 18.054 -64.761 1.00 18.24 197 GLN A C 1
ATOM 1633 O O . GLN A 1 196 ? 42.711 18.802 -65.162 1.00 18.14 197 GLN A O 1
ATOM 1639 N N . VAL A 1 197 ? 41.405 18.039 -63.500 1.00 17.57 198 VAL A N 1
ATOM 1640 C CA . VAL A 1 197 ? 42.003 18.897 -62.472 1.00 16.63 198 VAL A CA 1
ATOM 1641 C C . VAL A 1 197 ? 43.484 18.560 -62.262 1.00 16.21 198 VAL A C 1
ATOM 1642 O O . VAL A 1 197 ? 44.330 19.462 -62.214 1.00 16.04 198 VAL A O 1
ATOM 1646 N N . ALA A 1 198 ? 43.796 17.267 -62.155 1.00 15.61 199 ALA A N 1
ATOM 1647 C CA . ALA A 1 198 ? 45.184 16.829 -61.978 1.00 15.08 199 ALA A CA 1
ATOM 1648 C C . ALA A 1 198 ? 46.075 17.283 -63.137 1.00 14.79 199 ALA A C 1
ATOM 1649 O O . ALA A 1 198 ? 47.166 17.832 -62.933 1.00 14.09 199 ALA A O 1
ATOM 1651 N N . VAL A 1 199 ? 45.600 17.063 -64.357 1.00 14.68 200 VAL A N 1
ATOM 1652 C CA . VAL A 1 199 ? 46.363 17.423 -65.547 1.00 14.90 200 VAL A CA 1
ATOM 1653 C C . VAL A 1 199 ? 46.560 18.939 -65.647 1.00 14.80 200 VAL A C 1
ATOM 1654 O O . VAL A 1 199 ? 47.686 19.405 -65.863 1.00 14.77 200 VAL A O 1
ATOM 1658 N N . ASN A 1 200 ? 45.472 19.694 -65.477 1.00 15.36 201 ASN A N 1
ATOM 1659 C CA . ASN A 1 200 ? 45.532 21.160 -65.523 1.00 15.44 201 ASN A CA 1
ATOM 1660 C C . ASN A 1 200 ? 46.488 21.693 -64.481 1.00 14.99 201 ASN A C 1
ATOM 1661 O O . ASN A 1 200 ? 47.314 22.566 -64.775 1.00 14.77 201 ASN A O 1
ATOM 1666 N N . HIS A 1 201 ? 46.374 21.159 -63.266 1.00 14.58 202 HIS A N 1
ATOM 1667 C CA . HIS A 1 201 ? 47.268 21.559 -62.181 1.00 13.70 202 HIS A CA 1
ATOM 1668 C C . HIS A 1 201 ? 48.712 21.236 -62.510 1.00 13.22 202 HIS A C 1
ATOM 1669 O O . HIS A 1 201 ? 49.606 22.035 -62.236 1.00 12.73 202 HIS A O 1
ATOM 1676 N N . PHE A 1 202 ? 48.947 20.063 -63.097 1.00 12.70 203 PHE A N 1
ATOM 1677 C CA . PHE A 1 202 ? 50.299 19.720 -63.475 1.00 12.60 203 PHE A CA 1
ATOM 1678 C C . PHE A 1 202 ? 50.911 20.765 -64.414 1.00 12.66 203 PHE A C 1
ATOM 1679 O O . PHE A 1 202 ? 52.006 21.255 -64.166 1.00 12.31 203 PHE A O 1
ATOM 1687 N N . TYR A 1 203 ? 50.201 21.101 -65.488 1.00 13.15 204 TYR A N 1
ATOM 1688 C CA . TYR A 1 203 ? 50.743 22.049 -66.467 1.00 13.62 204 TYR A CA 1
ATOM 1689 C C . TYR A 1 203 ? 50.884 23.462 -65.919 1.00 13.52 204 TYR A C 1
ATOM 1690 O O . TYR A 1 203 ? 51.838 24.147 -66.246 1.00 13.63 204 TYR A O 1
ATOM 1699 N N . ALA A 1 204 ? 49.944 23.880 -65.075 1.00 13.67 205 ALA A N 1
ATOM 1700 C CA . ALA A 1 204 ? 50.057 25.176 -64.393 1.00 14.02 205 ALA A CA 1
ATOM 1701 C C . ALA A 1 204 ? 51.338 25.221 -63.559 1.00 14.29 205 ALA A C 1
ATOM 1702 O O . ALA A 1 204 ? 52.047 26.237 -63.527 1.00 14.82 205 ALA A O 1
ATOM 1704 N N . SER A 1 205 ? 51.652 24.103 -62.910 1.00 14.07 206 SER A N 1
ATOM 1705 C CA . SER A 1 205 ? 52.880 23.994 -62.140 1.00 13.93 206 SER A CA 1
ATOM 1706 C C . SER A 1 205 ? 54.108 24.001 -63.056 1.00 14.07 206 SER A C 1
ATOM 1707 O O . SER A 1 205 ? 55.018 24.824 -62.890 1.00 14.40 206 SER A O 1
ATOM 1710 N N . ALA A 1 206 ? 54.118 23.091 -64.031 1.00 14.05 207 ALA A N 1
ATOM 1711 C CA . ALA A 1 206 ? 55.265 22.902 -64.921 1.00 14.58 207 ALA A CA 1
ATOM 1712 C C . ALA A 1 206 ? 55.673 24.190 -65.629 1.00 14.89 207 ALA A C 1
ATOM 1713 O O . ALA A 1 206 ? 56.859 24.467 -65.802 1.00 15.24 207 ALA A O 1
ATOM 1715 N N . ASN A 1 207 ? 54.681 24.970 -66.043 1.00 15.62 208 ASN A N 1
ATOM 1716 C CA . ASN A 1 207 ? 54.960 26.153 -66.842 1.00 16.06 208 ASN A CA 1
ATOM 1717 C C . ASN A 1 207 ? 55.337 27.386 -66.034 1.00 16.47 208 ASN A C 1
ATOM 1718 O O . ASN A 1 207 ? 55.810 28.383 -66.599 1.00 16.63 208 ASN A O 1
ATOM 1723 N N . ASN A 1 208 ? 55.171 27.302 -64.715 1.00 16.27 209 ASN A N 1
ATOM 1724 C CA . ASN A 1 208 ? 55.290 28.485 -63.862 1.00 16.51 209 ASN A CA 1
ATOM 1725 C C . ASN A 1 208 ? 56.135 28.281 -62.607 1.00 16.61 209 ASN A C 1
ATOM 1726 O O . ASN A 1 208 ? 57.089 29.029 -62.372 1.00 16.55 209 ASN A O 1
ATOM 1731 N N . VAL A 1 209 ? 55.803 27.262 -61.810 1.00 16.32 210 VAL A N 1
ATOM 1732 C CA . VAL A 1 209 ? 56.529 27.031 -60.556 1.00 16.36 210 VAL A CA 1
ATOM 1733 C C . VAL A 1 209 ? 57.918 26.432 -60.808 1.00 16.41 210 VAL A C 1
ATOM 1734 O O . VAL A 1 209 ? 58.813 26.535 -59.962 1.00 16.80 210 VAL A O 1
ATOM 1738 N N . VAL A 1 210 ? 58.097 25.808 -61.975 1.00 16.63 211 VAL A N 1
ATOM 1739 C CA . VAL A 1 210 ? 59.420 25.424 -62.443 1.00 16.82 211 VAL A CA 1
ATOM 1740 C C . VAL A 1 210 ? 59.954 26.585 -63.281 1.00 17.51 211 VAL A C 1
ATOM 1741 O O . VAL A 1 210 ? 59.259 27.087 -64.170 1.00 17.61 211 VAL A O 1
ATOM 1745 N N . ARG A 1 211 ? 61.176 27.011 -62.978 1.00 17.96 212 ARG A N 1
ATOM 1746 C CA . ARG A 1 211 ? 61.791 28.167 -63.639 1.00 19.03 212 ARG A CA 1
ATOM 1747 C C . ARG A 1 211 ? 62.559 27.770 -64.903 1.00 19.00 212 ARG A C 1
ATOM 1748 O O . ARG A 1 211 ? 62.892 26.600 -65.094 1.00 18.68 212 ARG A O 1
ATOM 1756 N N . ASP A 1 212 ? 62.858 28.759 -65.749 1.00 19.35 213 ASP A N 1
ATOM 1757 C CA . ASP A 1 212 ? 63.570 28.526 -67.009 1.00 19.82 213 ASP A CA 1
ATOM 1758 C C . ASP A 1 212 ? 64.938 27.863 -66.848 1.00 19.33 213 ASP A C 1
ATOM 1759 O O . ASP A 1 212 ? 65.419 27.216 -67.776 1.00 19.49 213 ASP A O 1
ATOM 1764 N N . ASP A 1 213 ? 65.564 28.029 -65.680 1.00 18.76 214 ASP A N 1
ATOM 1765 C CA . ASP A 1 213 ? 66.871 27.433 -65.408 1.00 18.77 214 ASP A CA 1
ATOM 1766 C C . ASP A 1 213 ? 66.760 26.059 -64.746 1.00 18.35 214 ASP A C 1
ATOM 1767 O O . ASP A 1 213 ? 67.760 25.496 -64.307 1.00 18.37 214 ASP A O 1
ATOM 1772 N N . SER A 1 214 ? 65.534 25.538 -64.699 1.00 18.17 215 SER A N 1
ATOM 1773 C CA . SER A 1 214 ? 65.200 24.250 -64.070 1.00 18.06 215 SER A CA 1
ATOM 1774 C C . SER A 1 214 ? 65.150 24.272 -62.537 1.00 18.37 215 SER A C 1
ATOM 1775 O O . SER A 1 214 ? 64.883 23.247 -61.910 1.00 17.95 215 SER A O 1
ATOM 1778 N N . SER A 1 215 ? 65.397 25.434 -61.930 1.00 18.25 216 SER A N 1
ATOM 1779 C CA . SER A 1 215 ? 65.188 25.573 -60.490 1.00 18.41 216 SER A CA 1
ATOM 1780 C C . SER A 1 215 ? 63.690 25.708 -60.195 1.00 18.70 216 SER A C 1
ATOM 1781 O O . SER A 1 215 ? 62.872 25.834 -61.110 1.00 19.18 216 SER A O 1
ATOM 1784 N N . ALA A 1 216 ? 63.327 25.680 -58.917 1.00 19.05 217 ALA A N 1
ATOM 1785 C CA . ALA A 1 216 ? 61.923 25.698 -58.532 1.00 19.47 217 ALA A CA 1
ATOM 1786 C C . ALA A 1 216 ? 61.592 26.880 -57.639 1.00 19.62 217 ALA A C 1
ATOM 1787 O O . ALA A 1 216 ? 62.335 27.177 -56.701 1.00 19.93 217 ALA A O 1
ATOM 1789 N N . PHE A 1 217 ? 60.482 27.548 -57.947 1.00 20.01 218 PHE A N 1
ATOM 1790 C CA . PHE A 1 217 ? 59.797 28.406 -56.982 1.00 20.09 218 PHE A CA 1
ATOM 1791 C C . PHE A 1 217 ? 59.100 27.505 -55.964 1.00 20.01 218 PHE A C 1
ATOM 1792 O O . PHE A 1 217 ? 58.824 26.336 -56.237 1.00 20.05 218 PHE A O 1
ATOM 1800 N N . HIS A 1 218 ? 58.807 28.056 -54.793 1.00 19.71 219 HIS A N 1
ATOM 1801 C CA . HIS A 1 218 ? 57.960 27.380 -53.816 1.00 19.62 219 HIS A CA 1
ATOM 1802 C C . HIS A 1 218 ? 56.501 27.623 -54.179 1.00 19.05 219 HIS A C 1
ATOM 1803 O O . HIS A 1 218 ? 55.692 26.692 -54.224 1.00 18.73 219 HIS A O 1
ATOM 1810 N N . THR A 1 219 ? 56.192 28.889 -54.453 1.00 18.37 220 THR A N 1
ATOM 1811 C CA . THR A 1 219 ? 54.834 29.369 -54.656 1.00 18.08 220 THR A CA 1
ATOM 1812 C C . THR A 1 219 ? 54.728 30.076 -56.005 1.00 17.78 220 THR A C 1
ATOM 1813 O O . THR A 1 219 ? 55.686 30.718 -56.452 1.00 17.95 220 THR A O 1
ATOM 1817 N N . PHE A 1 220 ? 53.572 29.960 -56.655 1.00 17.48 221 PHE A N 1
ATOM 1818 C CA . PHE A 1 220 ? 53.310 30.755 -57.852 1.00 17.31 221 PHE A CA 1
ATOM 1819 C C . PHE A 1 220 ? 51.908 31.334 -57.832 1.00 17.54 221 PHE A C 1
ATOM 1820 O O . PHE A 1 220 ? 50.931 30.605 -57.682 1.00 16.82 221 PHE A O 1
ATOM 1828 N N . TYR A 1 221 ? 51.831 32.656 -57.991 1.00 18.04 222 TYR A N 1
ATOM 1829 C CA . TYR A 1 221 ? 50.567 33.384 -57.950 1.00 18.65 222 TYR A CA 1
ATOM 1830 C C . TYR A 1 221 ? 49.925 33.540 -59.318 1.00 18.77 222 TYR A C 1
ATOM 1831 O O . TYR A 1 221 ? 50.613 33.698 -60.323 1.00 19.35 222 TYR A O 1
ATOM 1840 N N . PHE A 1 222 ? 48.600 33.525 -59.328 1.00 19.53 223 PHE A N 1
ATOM 1841 C CA . PHE A 1 222 ? 47.809 33.755 -60.531 1.00 20.45 223 PHE A CA 1
ATOM 1842 C C . PHE A 1 222 ? 46.848 34.916 -60.307 1.00 21.45 223 PHE A C 1
ATOM 1843 O O . PHE A 1 222 ? 46.579 35.299 -59.165 1.00 21.37 223 PHE A O 1
ATOM 1851 N N . ASP A 1 223 ? 46.344 35.482 -61.400 1.00 22.31 224 ASP A N 1
ATOM 1852 C CA . ASP A 1 223 ? 45.321 36.524 -61.325 1.00 23.40 224 ASP A CA 1
ATOM 1853 C C . ASP A 1 223 ? 43.932 35.880 -61.247 1.00 23.72 224 ASP A C 1
ATOM 1854 O O . ASP A 1 223 ? 43.533 35.157 -62.162 1.00 23.57 224 ASP A O 1
ATOM 1859 N N . PRO A 1 224 ? 43.190 36.126 -60.146 1.00 24.16 225 PRO A N 1
ATOM 1860 C CA . PRO A 1 224 ? 41.872 35.503 -59.981 1.00 24.98 225 PRO A CA 1
ATOM 1861 C C . PRO A 1 224 ? 40.822 35.942 -60.999 1.00 25.70 225 PRO A C 1
ATOM 1862 O O . PRO A 1 224 ? 39.841 35.225 -61.205 1.00 25.83 225 PRO A O 1
ATOM 1866 N N . GLU A 1 225 ? 41.030 37.098 -61.626 1.00 26.78 226 GLU A N 1
ATOM 1867 C CA . GLU A 1 225 ? 40.094 37.603 -62.637 1.00 27.92 226 GLU A CA 1
ATOM 1868 C C . GLU A 1 225 ? 40.336 36.994 -64.018 1.00 27.84 226 GLU A C 1
ATOM 1869 O O . GLU A 1 225 ? 39.390 36.553 -64.676 1.00 28.21 226 GLU A O 1
ATOM 1875 N N . THR A 1 226 ? 41.598 36.966 -64.444 1.00 27.79 227 THR A N 1
ATOM 1876 C CA . THR A 1 226 ? 41.956 36.527 -65.798 1.00 27.63 227 THR A CA 1
ATOM 1877 C C . THR A 1 226 ? 42.465 35.085 -65.854 1.00 27.64 227 THR A C 1
ATOM 1878 O O . THR A 1 226 ? 42.361 34.419 -66.892 1.00 27.42 227 THR A O 1
ATOM 1882 N N . GLY A 1 227 ? 43.029 34.618 -64.741 1.00 27.41 228 GLY A N 1
ATOM 1883 C CA . GLY A 1 227 ? 43.672 33.309 -64.682 1.00 27.21 228 GLY A CA 1
ATOM 1884 C C . GLY A 1 227 ? 45.111 33.341 -65.157 1.00 27.13 228 GLY A C 1
ATOM 1885 O O . GLY A 1 227 ? 45.774 32.303 -65.205 1.00 26.70 228 GLY A O 1
ATOM 1886 N N . GLU A 1 228 ? 45.601 34.532 -65.499 1.00 27.29 229 GLU A N 1
ATOM 1887 C CA . GLU A 1 228 ? 46.969 34.694 -65.975 1.00 27.78 229 GLU A CA 1
ATOM 1888 C C . GLU A 1 228 ? 47.990 34.433 -64.870 1.00 27.33 229 GLU A C 1
ATOM 1889 O O . GLU A 1 228 ? 47.753 34.789 -63.712 1.00 27.01 229 GLU A O 1
ATOM 1895 N N . PRO A 1 229 ? 49.121 33.789 -65.217 1.00 27.18 230 PRO A N 1
ATOM 1896 C CA . PRO A 1 229 ? 50.212 33.673 -64.251 1.00 27.13 230 PRO A CA 1
ATOM 1897 C C . PRO A 1 229 ? 50.798 35.042 -63.926 1.00 27.23 230 PRO A C 1
ATOM 1898 O O . PRO A 1 229 ? 50.945 35.881 -64.821 1.00 27.53 230 PRO A O 1
ATOM 1902 N N . LEU A 1 230 ? 51.114 35.265 -62.653 1.00 27.03 231 LEU A N 1
ATOM 1903 C CA . LEU A 1 230 ? 51.629 36.557 -62.210 1.00 27.12 231 LEU A CA 1
ATOM 1904 C C . LEU A 1 230 ? 53.101 36.532 -61.811 1.00 27.20 231 LEU A C 1
ATOM 1905 O O . LEU A 1 230 ? 53.932 37.123 -62.508 1.00 27.81 231 LEU A O 1
ATOM 1910 N N . LYS A 1 231 ? 53.424 35.849 -60.711 1.00 27.12 232 LYS A N 1
ATOM 1911 C CA A LYS A 1 231 ? 54.798 35.798 -60.216 0.50 27.13 232 LYS A CA 1
ATOM 1912 C CA B LYS A 1 231 ? 54.774 35.865 -60.136 0.50 27.24 232 LYS A CA 1
ATOM 1913 C C . LYS A 1 231 ? 55.056 34.620 -59.290 1.00 27.12 232 LYS A C 1
ATOM 1914 O O . LYS A 1 231 ? 54.159 34.123 -58.617 1.00 26.78 232 LYS A O 1
ATOM 1925 N N . GLY A 1 232 ? 56.305 34.162 -59.298 1.00 27.38 233 GLY A N 1
ATOM 1926 C CA . GLY A 1 232 ? 56.750 33.099 -58.406 1.00 27.98 233 GLY A CA 1
ATOM 1927 C C . GLY A 1 232 ? 57.442 33.676 -57.185 1.00 28.56 233 GLY A C 1
ATOM 1928 O O . GLY A 1 232 ? 58.040 34.753 -57.253 1.00 28.31 233 GLY A O 1
ATOM 1929 N N . VAL A 1 233 ? 57.353 32.959 -56.069 1.00 29.09 234 VAL A N 1
ATOM 1930 C CA . VAL A 1 233 ? 57.999 33.365 -54.819 1.00 30.16 234 VAL A CA 1
ATOM 1931 C C . VAL A 1 233 ? 58.825 32.203 -54.259 1.00 30.88 234 VAL A C 1
ATOM 1932 O O . VAL A 1 233 ? 58.317 31.083 -54.125 1.00 30.63 234 VAL A O 1
ATOM 1936 N N . THR A 1 234 ? 60.091 32.485 -53.938 1.00 31.71 235 THR A N 1
ATOM 1937 C CA . THR A 1 234 ? 61.044 31.488 -53.428 1.00 32.72 235 THR A CA 1
ATOM 1938 C C . THR A 1 234 ? 61.022 31.367 -51.896 1.00 33.00 235 THR A C 1
ATOM 1939 O O . THR A 1 234 ? 61.997 31.711 -51.205 1.00 33.46 235 THR A O 1
ATOM 1943 N N A ARG A 1 235 ? 59.913 30.850 -51.379 0.50 33.00 236 ARG A N 1
ATOM 1944 N N B ARG A 1 235 ? 59.903 30.886 -51.370 0.50 33.05 236 ARG A N 1
ATOM 1945 C CA A ARG A 1 235 ? 59.692 30.704 -49.940 0.50 32.88 236 ARG A CA 1
ATOM 1946 C CA B ARG A 1 235 ? 59.743 30.738 -49.928 0.50 32.95 236 ARG A CA 1
ATOM 1947 C C A ARG A 1 235 ? 60.462 29.512 -49.344 0.50 32.70 236 ARG A C 1
ATOM 1948 C C B ARG A 1 235 ? 60.568 29.577 -49.379 0.50 32.73 236 ARG A C 1
ATOM 1949 O O A ARG A 1 235 ? 60.651 28.489 -50.004 0.50 32.78 236 ARG A O 1
ATOM 1950 O O B ARG A 1 235 ? 60.905 28.637 -50.103 0.50 32.73 236 ARG A O 1
ATOM 1965 N N . GLN A 1 236 ? 60.913 29.667 -48.099 1.00 32.32 237 GLN A N 1
ATOM 1966 C CA A GLN A 1 236 ? 61.582 28.601 -47.351 0.50 31.95 237 GLN A CA 1
ATOM 1967 C CA B GLN A 1 236 ? 61.570 28.565 -47.392 0.50 32.00 237 GLN A CA 1
ATOM 1968 C C . GLN A 1 236 ? 63.076 28.459 -47.649 1.00 31.83 237 GLN A C 1
ATOM 1969 O O . GLN A 1 236 ? 63.793 27.774 -46.915 1.00 31.68 237 GLN A O 1
ATOM 1980 N N . GLY A 1 237 ? 63.549 29.123 -48.701 1.00 31.68 238 GLY A N 1
ATOM 1981 C CA . GLY A 1 237 ? 64.972 29.115 -49.035 1.00 31.72 238 GLY A CA 1
ATOM 1982 C C . GLY A 1 237 ? 65.727 30.189 -48.271 1.00 31.94 238 GLY A C 1
ATOM 1983 O O . GLY A 1 237 ? 65.114 31.053 -47.646 1.00 31.99 238 GLY A O 1
ATOM 1984 N N . TYR A 1 238 ? 67.056 30.136 -48.331 1.00 32.02 239 TYR A N 1
ATOM 1985 C CA . TYR A 1 238 ? 67.919 31.081 -47.612 1.00 32.23 239 TYR A CA 1
ATOM 1986 C C . TYR A 1 238 ? 67.676 32.535 -48.020 1.00 32.48 239 TYR A C 1
ATOM 1987 O O . TYR A 1 238 ? 67.502 33.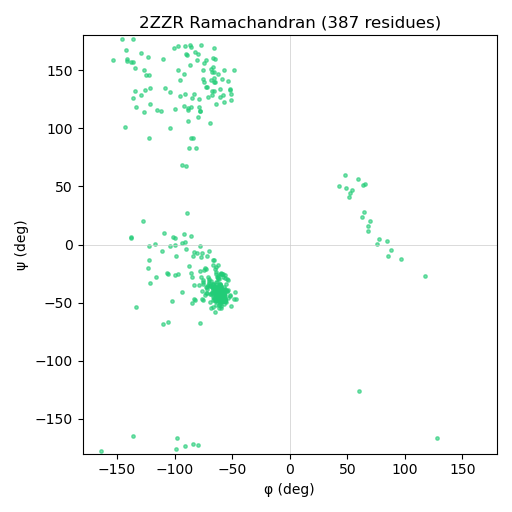408 -47.162 1.00 32.57 239 TYR A O 1
ATOM 1996 N N . SER A 1 239 ? 67.662 32.783 -49.326 1.00 32.41 240 SER A N 1
ATOM 1997 C CA . SER A 1 239 ? 67.499 34.131 -49.864 1.00 32.70 240 SER A CA 1
ATOM 1998 C C . SER A 1 239 ? 66.705 34.094 -51.168 1.00 32.71 240 SER A C 1
ATOM 1999 O O . SER A 1 239 ? 66.360 33.018 -51.657 1.00 32.43 240 SER A O 1
ATOM 2002 N N . ASP A 1 240 ? 66.425 35.272 -51.726 1.00 32.72 241 ASP A N 1
ATOM 2003 C CA . ASP A 1 240 ? 65.698 35.385 -52.992 1.00 32.93 241 ASP A CA 1
ATOM 2004 C C . ASP A 1 240 ? 66.468 34.771 -54.153 1.00 32.45 241 ASP A C 1
ATOM 2005 O O . ASP A 1 240 ? 65.874 34.391 -55.165 1.00 33.05 241 ASP A O 1
ATOM 2010 N N . GLU A 1 241 ? 67.788 34.687 -54.001 1.00 31.70 242 GLU A N 1
ATOM 2011 C CA . GLU A 1 241 ? 68.671 34.201 -55.058 1.00 30.90 242 GLU A CA 1
ATOM 2012 C C . GLU A 1 241 ? 69.067 32.739 -54.855 1.00 29.36 242 GLU A C 1
ATOM 2013 O O . GLU A 1 241 ? 69.800 32.172 -55.669 1.00 29.36 242 GLU A O 1
ATOM 2019 N N . SER A 1 242 ? 68.573 32.134 -53.773 1.00 27.43 243 SER A N 1
ATOM 2020 C CA . SER A 1 242 ? 68.968 30.780 -53.397 1.00 25.49 243 SER A CA 1
ATOM 2021 C C . SER A 1 242 ? 68.054 29.700 -53.998 1.00 24.00 243 SER A C 1
ATOM 2022 O O . SER A 1 242 ? 67.168 30.004 -54.811 1.00 24.06 243 SER A O 1
ATOM 2025 N N . SER A 1 243 ? 68.276 28.452 -53.580 1.00 22.59 244 SER A N 1
ATOM 2026 C CA A SER A 1 243 ? 67.571 27.305 -54.147 0.50 21.50 244 SER A CA 1
ATOM 2027 C CA B SER A 1 243 ? 67.568 27.304 -54.149 0.50 21.59 244 SER A CA 1
ATOM 2028 C C . SER A 1 243 ? 67.190 26.285 -53.072 1.00 20.73 244 SER A C 1
ATOM 2029 O O . SER A 1 243 ? 67.961 25.378 -52.760 1.00 20.48 244 SER A O 1
ATOM 2034 N N . TRP A 1 244 ? 65.996 26.447 -52.510 1.00 19.64 245 TRP A N 1
ATOM 2035 C CA . TRP A 1 244 ? 65.487 25.569 -51.452 1.00 18.32 245 TRP A CA 1
ATOM 2036 C C . TRP A 1 244 ? 65.477 24.113 -51.923 1.00 17.62 245 TRP A C 1
ATOM 2037 O O . TRP A 1 244 ? 64.872 23.798 -52.942 1.00 17.40 245 TRP A O 1
ATOM 2048 N N . ALA A 1 245 ? 66.163 23.241 -51.186 1.00 16.67 246 ALA A N 1
ATOM 2049 C CA . ALA A 1 245 ? 66.428 21.878 -51.664 1.00 15.85 246 ALA A CA 1
ATOM 2050 C C . ALA A 1 245 ? 65.175 21.020 -51.805 1.00 15.50 246 ALA A C 1
ATOM 2051 O O . ALA A 1 245 ? 65.002 20.329 -52.817 1.00 15.05 246 ALA A O 1
ATOM 2053 N N . ARG A 1 246 ? 64.298 21.050 -50.803 1.00 14.75 247 ARG A N 1
ATOM 2054 C CA . ARG A 1 246 ? 63.122 20.181 -50.853 1.00 14.33 247 ARG A CA 1
ATOM 2055 C C . ARG A 1 246 ? 62.144 20.542 -51.976 1.00 14.04 247 ARG A C 1
ATOM 2056 O O . ARG A 1 246 ? 61.525 19.657 -52.571 1.00 14.11 247 ARG A O 1
ATOM 2064 N N . GLY A 1 247 ? 62.029 21.831 -52.291 1.00 13.80 248 GLY A N 1
ATOM 2065 C CA . GLY A 1 247 ? 61.196 22.269 -53.409 1.00 13.79 248 GLY A CA 1
ATOM 2066 C C . GLY A 1 247 ? 61.641 21.640 -54.716 1.00 13.57 248 GLY A C 1
ATOM 2067 O O . GLY A 1 247 ? 60.813 21.187 -55.508 1.00 13.68 248 GLY A O 1
ATOM 2068 N N . GLN A 1 248 ? 62.955 21.611 -54.925 1.00 13.91 249 GLN A N 1
ATOM 2069 C CA . GLN A 1 248 ? 63.555 20.950 -56.081 1.00 13.97 249 GLN A CA 1
ATOM 2070 C C . GLN A 1 248 ? 63.169 19.467 -56.093 1.00 13.83 249 GLN A C 1
ATOM 2071 O O . GLN A 1 248 ? 62.776 18.930 -57.130 1.00 14.04 249 GLN A O 1
ATOM 2077 N N . ALA A 1 249 ? 63.267 18.825 -54.930 1.00 13.97 250 ALA A N 1
ATOM 2078 C CA . ALA A 1 249 ? 62.922 17.407 -54.789 1.00 13.45 250 ALA A CA 1
ATOM 2079 C C . ALA A 1 249 ? 61.444 17.104 -55.034 1.00 13.19 250 ALA A C 1
ATOM 2080 O O . ALA A 1 249 ? 61.120 16.059 -55.594 1.00 12.82 250 ALA A O 1
ATOM 2082 N N . TRP A 1 250 ? 60.547 18.004 -54.628 1.00 12.70 251 TRP A N 1
ATOM 2083 C CA . TRP A 1 250 ? 59.125 17.813 -54.925 1.00 12.92 251 TRP A CA 1
ATOM 2084 C C . TRP A 1 250 ? 58.901 17.736 -56.436 1.00 12.70 251 TRP A C 1
ATOM 2085 O O . TRP A 1 250 ? 58.064 16.971 -56.898 1.00 12.48 251 TRP A O 1
ATOM 2096 N N . GLY A 1 251 ? 59.651 18.536 -57.196 1.00 12.48 252 GLY A N 1
ATOM 2097 C CA . GLY A 1 251 ? 59.608 18.471 -58.654 1.00 12.23 252 GLY A CA 1
ATOM 2098 C C . GLY A 1 251 ? 60.160 17.149 -59.168 1.00 11.98 252 GLY A C 1
ATOM 2099 O O . GLY A 1 251 ? 59.530 16.486 -60.001 1.00 12.25 252 GLY A O 1
ATOM 2100 N N . ILE A 1 252 ? 61.320 16.755 -58.645 1.00 11.65 253 ILE A N 1
ATOM 2101 C CA . ILE A 1 252 ? 61.999 15.520 -59.062 1.00 11.56 253 ILE A CA 1
ATOM 2102 C C . ILE A 1 252 ? 61.125 14.283 -58.882 1.00 11.63 253 ILE A C 1
ATOM 2103 O O . ILE A 1 252 ? 61.165 13.381 -59.717 1.00 11.29 253 ILE A O 1
ATOM 2108 N N . TYR A 1 253 ? 60.321 14.254 -57.819 1.00 11.33 254 TYR A N 1
ATOM 2109 C CA . TYR A 1 253 ? 59.425 13.113 -57.598 1.00 10.99 254 TYR A CA 1
ATOM 2110 C C . TYR A 1 253 ? 58.039 13.354 -58.193 1.00 10.52 254 TYR A C 1
ATOM 2111 O O . TYR A 1 253 ? 57.458 12.461 -58.803 1.00 10.19 254 TYR A O 1
ATOM 2120 N N . GLY A 1 254 ? 57.510 14.566 -58.043 1.00 10.00 255 GLY A N 1
ATOM 2121 C CA . GLY A 1 254 ? 56.176 14.867 -58.562 1.00 10.11 255 GLY A CA 1
ATOM 2122 C C . GLY A 1 254 ? 56.043 14.688 -60.069 1.00 10.43 255 GLY A C 1
ATOM 2123 O O . GLY A 1 254 ? 54.988 14.276 -60.557 1.00 10.15 255 GLY A O 1
ATOM 2124 N N . ILE A 1 255 ? 57.108 15.002 -60.806 1.00 10.27 256 ILE A N 1
ATOM 2125 C CA . ILE A 1 255 ? 57.070 14.889 -62.266 1.00 10.71 256 ILE A CA 1
ATOM 2126 C C . ILE A 1 255 ? 56.906 13.426 -62.737 1.00 10.26 256 ILE A C 1
ATOM 2127 O O . ILE A 1 255 ? 55.947 13.131 -63.445 1.00 10.94 256 ILE A O 1
ATOM 2132 N N . PRO A 1 256 ? 57.831 12.514 -62.352 1.00 10.66 257 PRO A N 1
ATOM 2133 C CA . PRO A 1 256 ? 57.632 11.116 -62.789 1.00 10.54 257 PRO A CA 1
ATOM 2134 C C . PRO A 1 256 ? 56.327 10.484 -62.289 1.00 10.62 257 PRO A C 1
ATOM 2135 O O . PRO A 1 256 ? 55.719 9.685 -63.014 1.00 10.53 257 PRO A O 1
ATOM 2139 N N . LEU A 1 257 ? 55.885 10.849 -61.085 1.00 10.37 258 LEU A N 1
ATOM 2140 C CA . LEU A 1 257 ? 54.608 10.333 -60.582 1.00 10.84 258 LEU A CA 1
ATOM 2141 C C . LEU A 1 257 ? 53.460 10.710 -61.524 1.00 11.20 258 LEU A C 1
ATOM 2142 O O . LEU A 1 257 ? 52.644 9.864 -61.894 1.00 11.70 258 LEU A O 1
ATOM 2147 N N . SER A 1 258 ? 53.425 11.973 -61.943 1.00 11.46 259 SER A N 1
ATOM 2148 C CA . SER A 1 258 ? 52.409 12.433 -62.892 1.00 11.99 259 SER A CA 1
ATOM 2149 C C . SER A 1 258 ? 52.600 11.839 -64.282 1.00 11.77 259 SER A C 1
ATOM 2150 O O . SER A 1 258 ? 51.618 11.555 -64.985 1.00 12.07 259 SER A O 1
ATOM 2153 N N . TYR A 1 259 ? 53.856 11.650 -64.672 1.00 11.84 260 TYR A N 1
ATOM 2154 C CA . TYR A 1 259 ? 54.173 11.043 -65.970 1.00 12.31 260 TYR A CA 1
ATOM 2155 C C . TYR A 1 259 ? 53.522 9.661 -66.123 1.00 12.64 260 TYR A C 1
ATOM 2156 O O . TYR A 1 259 ? 53.048 9.312 -67.210 1.00 12.45 260 TYR A O 1
ATOM 2165 N N . ARG A 1 260 ? 53.494 8.880 -65.042 1.00 12.60 261 ARG A N 1
ATOM 2166 C CA . ARG A 1 260 ? 52.827 7.566 -65.078 1.00 12.85 261 ARG A CA 1
ATOM 2167 C C . ARG A 1 260 ? 51.446 7.680 -65.700 1.00 13.38 261 ARG A C 1
ATOM 2168 O O . ARG A 1 260 ? 51.021 6.816 -66.463 1.00 13.65 261 ARG A O 1
ATOM 2176 N N . LYS A 1 261 ? 50.752 8.756 -65.344 1.00 13.52 262 LYS A N 1
ATOM 2177 C CA . LYS A 1 261 ? 49.337 8.910 -65.631 1.00 14.28 262 LYS A CA 1
ATOM 2178 C C . LYS A 1 261 ? 49.064 9.773 -66.858 1.00 14.69 262 LYS A C 1
ATOM 2179 O O . LYS A 1 261 ? 47.921 9.855 -67.334 1.00 16.04 262 LYS A O 1
ATOM 2185 N N . MET A 1 262 ? 50.106 10.415 -67.369 1.00 14.48 263 MET A N 1
ATOM 2186 C CA . MET A 1 262 ? 49.947 11.387 -68.450 1.00 14.44 263 MET A CA 1
ATOM 2187 C C . MET A 1 262 ? 50.744 11.011 -69.685 1.00 14.27 263 MET A C 1
ATOM 2188 O O . MET A 1 262 ? 50.317 11.287 -70.815 1.00 14.71 263 MET A O 1
ATOM 2193 N N . LYS A 1 263 ? 51.900 10.388 -69.460 1.00 14.21 264 LYS A N 1
ATOM 2194 C CA . LYS A 1 263 ? 52.770 9.894 -70.535 1.00 14.26 264 LYS A CA 1
ATOM 2195 C C . LYS A 1 263 ? 53.098 10.960 -71.578 1.00 14.32 264 LYS A C 1
ATOM 2196 O O . LYS A 1 263 ? 53.067 10.714 -72.793 1.00 14.46 264 LYS A O 1
ATOM 2202 N N . ASP A 1 264 ? 53.416 12.151 -71.086 1.00 13.72 265 ASP A N 1
ATOM 2203 C CA . ASP A 1 264 ? 53.860 13.247 -71.937 1.00 13.93 265 ASP A CA 1
ATOM 2204 C C . ASP A 1 264 ? 55.376 13.292 -71.849 1.00 13.91 265 ASP A C 1
ATOM 2205 O O . ASP A 1 264 ? 55.923 13.523 -70.775 1.00 13.64 265 ASP A O 1
ATOM 2210 N N . TYR A 1 265 ? 56.056 13.054 -72.970 1.00 13.83 266 TYR A N 1
ATOM 2211 C CA . TYR A 1 265 ? 57.521 13.048 -72.978 1.00 14.07 266 TYR A CA 1
ATOM 2212 C C . TYR A 1 265 ? 58.146 14.373 -72.509 1.00 13.71 266 TYR A C 1
ATOM 2213 O O . TYR A 1 265 ? 59.276 14.386 -72.019 1.00 13.64 266 TYR A O 1
ATOM 2222 N N . GLN A 1 266 ? 57.409 15.476 -72.650 1.00 13.89 267 GLN A N 1
ATOM 2223 C CA . GLN A 1 266 ? 57.856 16.766 -72.098 1.00 13.69 267 GLN A CA 1
ATOM 2224 C C . GLN A 1 266 ? 58.175 16.652 -70.599 1.00 13.69 267 GLN A C 1
ATOM 2225 O O . GLN A 1 266 ? 59.012 17.385 -70.075 1.00 13.54 267 GLN A O 1
ATOM 2231 N N . GLN A 1 267 ? 57.488 15.739 -69.916 1.00 13.27 268 GLN A N 1
ATOM 2232 C CA . GLN A 1 267 ? 57.711 15.527 -68.488 1.00 12.67 268 GLN A CA 1
ATOM 2233 C C . GLN A 1 267 ? 59.055 14.864 -68.206 1.00 12.39 268 GLN A C 1
ATOM 2234 O O . GLN A 1 267 ? 59.703 15.154 -67.197 1.00 11.96 268 GLN A O 1
ATOM 2240 N N . ILE A 1 268 ? 59.478 13.967 -69.092 1.00 11.88 269 ILE A N 1
ATOM 2241 C CA . ILE A 1 268 ? 60.796 13.355 -68.969 1.00 12.25 269 ILE A CA 1
ATOM 2242 C C . ILE A 1 268 ? 61.883 14.430 -69.126 1.00 12.44 269 ILE A C 1
ATOM 2243 O O . ILE A 1 268 ? 62.845 14.462 -68.363 1.00 12.45 269 ILE A O 1
ATOM 2248 N N . ILE A 1 269 ? 61.712 15.321 -70.100 1.00 12.72 270 ILE A N 1
ATOM 2249 C CA . ILE A 1 269 ? 62.679 16.408 -70.292 1.00 12.85 270 ILE A CA 1
ATOM 2250 C C . ILE A 1 269 ? 62.696 17.350 -69.077 1.00 12.73 270 ILE A C 1
ATOM 2251 O O . ILE A 1 269 ? 63.771 17.745 -68.604 1.00 12.63 270 ILE A O 1
ATOM 2256 N N . LEU A 1 270 ? 61.515 17.667 -68.556 1.00 12.90 271 LEU A N 1
ATOM 2257 C CA . LEU A 1 270 ? 61.407 18.500 -67.358 1.00 13.23 271 LEU A CA 1
ATOM 2258 C C . LEU A 1 270 ? 62.093 17.831 -66.165 1.00 13.35 271 LEU A C 1
ATOM 2259 O O . LEU A 1 270 ? 62.798 18.491 -65.392 1.00 12.50 271 LEU A O 1
ATOM 2264 N N . PHE A 1 271 ? 61.895 16.517 -66.031 1.00 12.62 272 PHE A N 1
ATOM 2265 C CA . PHE A 1 271 ? 62.615 15.727 -65.029 1.00 12.80 272 PHE A CA 1
ATOM 2266 C C . PHE A 1 271 ? 64.122 15.840 -65.179 1.00 13.01 272 PHE A C 1
ATOM 2267 O O . PHE A 1 271 ? 64.832 16.032 -64.194 1.00 13.04 272 PHE A O 1
ATOM 2275 N N . LYS A 1 272 ? 64.616 15.691 -66.406 1.00 13.00 273 LYS A N 1
ATOM 2276 C CA . LYS A 1 272 ? 66.052 15.729 -66.647 1.00 13.32 273 LYS A CA 1
ATOM 2277 C C . LYS A 1 272 ? 66.610 17.088 -66.206 1.00 13.55 273 LYS A C 1
ATOM 2278 O O . LYS A 1 272 ? 67.645 17.154 -65.544 1.00 13.42 273 LYS A O 1
ATOM 2284 N N . GLY A 1 273 ? 65.894 18.156 -66.535 1.00 13.75 274 GLY A N 1
ATOM 2285 C CA . GLY A 1 273 ? 66.308 19.509 -66.144 1.00 13.80 274 GLY A CA 1
ATOM 2286 C C . GLY A 1 273 ? 66.411 19.667 -64.636 1.00 14.02 274 GLY A C 1
ATOM 2287 O O . GLY A 1 273 ? 67.462 20.065 -64.112 1.00 14.40 274 GLY A O 1
ATOM 2288 N N . MET A 1 274 ? 65.328 19.338 -63.934 1.00 13.79 275 MET A N 1
ATOM 2289 C CA . MET A 1 274 ? 65.275 19.523 -62.477 1.00 13.90 275 MET A CA 1
ATOM 2290 C C . MET A 1 274 ? 66.240 18.610 -61.733 1.00 13.74 275 MET A C 1
ATOM 2291 O O . MET A 1 274 ? 66.854 19.017 -60.744 1.00 13.92 275 MET A O 1
ATOM 2296 N N . THR A 1 275 ? 66.388 17.376 -62.214 1.00 13.46 276 THR A N 1
ATOM 2297 C CA . THR A 1 275 ? 67.249 16.404 -61.552 1.00 13.41 276 THR A CA 1
ATOM 2298 C C . THR A 1 275 ? 68.722 16.752 -61.749 1.00 13.92 276 THR A C 1
ATOM 2299 O O . THR A 1 275 ? 69.510 16.674 -60.801 1.00 13.90 276 THR A O 1
ATOM 2303 N N . ASN A 1 276 ? 69.089 17.162 -62.960 1.00 13.97 277 ASN A N 1
ATOM 2304 C CA . ASN A 1 276 ? 70.484 17.519 -63.226 1.00 14.63 277 ASN A CA 1
ATOM 2305 C C . ASN A 1 276 ? 70.876 18.740 -62.406 1.00 14.84 277 ASN A C 1
ATOM 2306 O O . ASN A 1 276 ? 71.980 18.807 -61.889 1.00 15.35 277 ASN A O 1
ATOM 2311 N N . TYR A 1 277 ? 69.946 19.679 -62.275 1.00 15.11 278 TYR A N 1
ATOM 2312 C CA . TYR A 1 277 ? 70.144 20.871 -61.449 1.00 15.72 278 TYR A CA 1
ATOM 2313 C C . TYR A 1 277 ? 70.460 20.470 -60.005 1.00 15.75 278 TYR A C 1
ATOM 2314 O O . TYR A 1 277 ? 71.407 20.977 -59.395 1.00 15.80 278 TYR A O 1
ATOM 2323 N N . PHE A 1 278 ? 69.664 19.539 -59.480 1.00 15.54 279 PHE A N 1
ATOM 2324 C CA . PHE A 1 278 ? 69.808 19.034 -58.121 1.00 15.41 279 PHE A CA 1
ATOM 2325 C C . PHE A 1 278 ? 71.144 18.313 -57.975 1.00 15.43 279 PHE A C 1
ATOM 2326 O O . PHE A 1 278 ? 71.929 18.634 -57.081 1.00 15.44 279 PHE A O 1
ATOM 2334 N N . LEU A 1 279 ? 71.421 17.371 -58.882 1.00 15.21 280 LEU A N 1
ATOM 2335 C CA . LEU A 1 279 ? 72.647 16.580 -58.814 1.00 15.09 280 LEU A CA 1
ATOM 2336 C C . LEU A 1 279 ? 73.889 17.465 -58.820 1.00 15.69 280 LEU A C 1
ATOM 2337 O O . LEU A 1 279 ? 74.826 17.217 -58.063 1.00 15.74 280 LEU A O 1
ATOM 2342 N N . ASN A 1 280 ? 73.872 18.499 -59.663 1.00 16.13 281 ASN A N 1
ATOM 2343 C CA . ASN A 1 280 ? 75.018 19.403 -59.819 1.00 16.62 281 ASN A CA 1
ATOM 2344 C C . ASN A 1 280 ? 75.306 20.246 -58.581 1.00 17.43 281 ASN A C 1
ATOM 2345 O O . ASN A 1 280 ? 76.406 20.796 -58.435 1.00 17.71 281 ASN A O 1
ATOM 2350 N N . ARG A 1 281 ? 74.321 20.335 -57.693 1.00 17.72 282 ARG A N 1
ATOM 2351 C CA . ARG A 1 281 ? 74.455 21.144 -56.487 1.00 18.64 282 ARG A CA 1
ATOM 2352 C C . ARG A 1 281 ? 74.568 20.324 -55.201 1.00 19.10 282 ARG A C 1
ATOM 2353 O O . ARG A 1 281 ? 74.535 20.872 -54.097 1.00 19.70 282 ARG A O 1
ATOM 2361 N N . LEU A 1 282 ? 74.729 19.009 -55.359 1.00 19.11 283 LEU A N 1
ATOM 2362 C CA . LEU A 1 282 ? 75.014 18.111 -54.239 1.00 19.85 283 LEU A CA 1
ATOM 2363 C C . LEU A 1 282 ? 76.469 18.238 -53.790 1.00 20.37 283 LEU A C 1
ATOM 2364 O O . LEU A 1 282 ? 77.360 18.401 -54.628 1.00 20.55 283 LEU A O 1
ATOM 2369 N N . PRO A 1 283 ? 76.718 18.154 -52.469 1.00 21.07 284 PRO A N 1
ATOM 2370 C CA . PRO A 1 283 ? 78.088 18.191 -51.945 1.00 21.62 284 PRO A CA 1
ATOM 2371 C C . PRO A 1 283 ? 78.801 16.846 -52.070 1.00 22.23 284 PRO A C 1
ATOM 2372 O O . PRO A 1 283 ? 78.269 15.916 -52.683 1.00 22.41 284 PRO A O 1
ATOM 2376 N N . GLU A 1 284 ? 79.992 16.744 -51.476 1.00 22.82 285 GLU A N 1
ATOM 2377 C CA . GLU A 1 284 ? 80.838 15.554 -51.592 1.00 23.38 285 GLU A CA 1
ATOM 2378 C C . GLU A 1 284 ? 80.133 14.233 -51.256 1.00 22.78 285 GLU A C 1
ATOM 2379 O O . GLU A 1 284 ? 80.311 13.244 -51.971 1.00 22.87 285 GLU A O 1
ATOM 2385 N N . ASP A 1 285 ? 79.349 14.208 -50.176 1.00 22.18 286 ASP A N 1
ATOM 2386 C CA . ASP A 1 285 ? 78.654 12.983 -49.766 1.00 21.63 286 ASP A CA 1
ATOM 2387 C C . ASP A 1 285 ? 77.297 12.784 -50.466 1.00 21.02 286 ASP A C 1
ATOM 2388 O O . ASP A 1 285 ? 76.545 11.876 -50.120 1.00 21.16 286 ASP A O 1
ATOM 2393 N N . LYS A 1 286 ? 77.006 13.643 -51.442 1.00 20.76 287 LYS A N 1
ATOM 2394 C CA . LYS A 1 286 ? 75.797 13.558 -52.285 1.00 20.06 287 LYS A CA 1
ATOM 2395 C C . LYS A 1 286 ? 74.472 13.716 -51.523 1.00 19.57 287 LYS A C 1
ATOM 2396 O O . LYS A 1 286 ? 73.420 13.264 -51.988 1.00 19.13 287 LYS A O 1
ATOM 2402 N N . VAL A 1 287 ? 74.525 14.366 -50.360 1.00 18.72 288 VAL A N 1
ATOM 2403 C CA . VAL A 1 287 ? 73.321 14.643 -49.580 1.00 18.14 288 VAL A CA 1
ATOM 2404 C C . VAL A 1 287 ? 73.097 16.150 -49.516 1.00 17.99 288 VAL A C 1
ATOM 2405 O O . VAL A 1 287 ? 73.907 16.886 -48.958 1.00 17.58 288 VAL A O 1
ATOM 2409 N N . SER A 1 288 ? 71.987 16.590 -50.100 1.00 17.59 289 SER A N 1
ATOM 2410 C CA . SER A 1 288 ? 71.671 18.006 -50.245 1.00 17.62 289 SER A CA 1
ATOM 2411 C C . SER A 1 288 ? 71.761 18.777 -48.933 1.00 17.99 289 SER A C 1
ATOM 2412 O O . SER A 1 288 ? 71.242 18.335 -47.908 1.00 17.86 289 SER A O 1
ATOM 2415 N N . TYR A 1 289 ? 72.429 19.928 -48.983 1.00 18.38 290 TYR A N 1
ATOM 2416 C CA . TYR A 1 289 ? 72.283 20.936 -47.938 1.00 18.96 290 TYR A CA 1
ATOM 2417 C C . TYR A 1 289 ? 70.849 21.446 -48.025 1.00 18.73 290 TYR A C 1
ATOM 2418 O O . TYR A 1 289 ? 70.182 21.256 -49.047 1.00 18.90 290 TYR A O 1
ATOM 2427 N N . TRP A 1 290 ? 70.359 22.069 -46.958 1.00 18.71 291 TRP A N 1
ATOM 2428 C CA . TRP A 1 290 ? 68.950 22.462 -46.899 1.00 18.52 291 TRP A CA 1
ATOM 2429 C C . TRP A 1 290 ? 68.585 23.460 -47.999 1.00 18.45 291 TRP A C 1
ATOM 2430 O O . TRP A 1 290 ? 67.441 23.519 -48.464 1.00 18.28 291 TRP A O 1
ATOM 2441 N N . ASP A 1 291 ? 69.575 24.250 -48.395 1.00 18.60 292 ASP A N 1
ATOM 2442 C CA . ASP A 1 291 ? 69.471 25.114 -49.552 1.00 19.03 292 ASP A CA 1
ATOM 2443 C C . ASP A 1 291 ? 70.641 24.790 -50.462 1.00 19.26 292 ASP A C 1
ATOM 2444 O O . ASP A 1 291 ? 71.782 24.672 -50.002 1.00 19.43 292 ASP A O 1
ATOM 2449 N N . LEU A 1 292 ? 70.350 24.629 -51.750 1.00 19.73 293 LEU A N 1
ATOM 2450 C CA . LEU A 1 292 ? 71.338 24.163 -52.719 1.00 20.50 293 LEU A CA 1
ATOM 2451 C C . LEU A 1 292 ? 72.445 25.184 -53.018 1.00 21.28 293 LEU A C 1
ATOM 2452 O O . LEU A 1 292 ? 73.403 24.865 -53.721 1.00 21.37 293 LEU A O 1
ATOM 2457 N N . ILE A 1 293 ? 72.335 26.393 -52.466 1.00 22.27 294 ILE A N 1
ATOM 2458 C CA . ILE A 1 293 ? 73.433 27.367 -52.586 1.00 23.52 294 ILE A CA 1
ATOM 2459 C C . ILE A 1 293 ? 74.613 26.995 -51.692 1.00 23.95 294 ILE A C 1
ATOM 2460 O O . ILE A 1 293 ? 75.741 27.445 -51.923 1.00 24.27 294 ILE A O 1
ATOM 2465 N N . PHE A 1 294 ? 74.351 26.162 -50.688 1.00 24.24 295 PHE A N 1
ATOM 2466 C CA . PHE A 1 294 ? 75.387 25.713 -49.767 1.00 24.87 295 PHE A CA 1
ATOM 2467 C C . PHE A 1 294 ? 75.981 24.374 -50.167 1.00 25.45 295 PHE A C 1
ATOM 2468 O O . PHE A 1 294 ? 75.278 23.475 -50.632 1.00 25.48 295 PHE A O 1
ATOM 2476 N N . THR A 1 295 ? 77.288 24.255 -49.976 1.00 25.90 296 THR A N 1
ATOM 2477 C CA . THR A 1 295 ? 77.987 22.998 -50.171 1.00 26.43 296 THR A CA 1
ATOM 2478 C C . THR A 1 295 ? 78.976 22.788 -49.014 1.00 26.71 296 THR A C 1
ATOM 2479 O O . THR A 1 295 ? 78.872 23.456 -47.981 1.00 26.88 296 THR A O 1
ATOM 2483 N N . ASP A 1 296 ? 79.908 21.855 -49.179 1.00 26.91 297 ASP A N 1
ATOM 2484 C CA . ASP A 1 296 ? 80.899 21.540 -48.152 1.00 27.48 297 ASP A CA 1
ATOM 2485 C C . ASP A 1 296 ? 81.627 22.785 -47.655 1.00 27.76 297 ASP A C 1
ATOM 2486 O O . ASP A 1 296 ? 82.043 23.626 -48.450 1.00 28.00 297 ASP A O 1
ATOM 2491 N N . GLY A 1 297 ? 81.755 22.902 -46.335 1.00 28.39 298 GLY A N 1
ATOM 2492 C CA . GLY A 1 297 ? 82.456 24.033 -45.724 1.00 28.60 298 GLY A CA 1
ATOM 2493 C C . GLY A 1 297 ? 81.567 25.172 -45.256 1.00 28.79 298 GLY A C 1
ATOM 2494 O O . GLY A 1 297 ? 82.018 26.048 -44.512 1.00 28.98 298 GLY A O 1
ATOM 2495 N N . SER A 1 298 ? 80.302 25.155 -45.677 1.00 28.45 299 SER A N 1
ATOM 2496 C CA . SER A 1 298 ? 79.357 26.230 -45.365 1.00 28.17 299 SER A CA 1
ATOM 2497 C C . SER A 1 298 ? 78.901 26.236 -43.907 1.00 27.86 299 SER A C 1
ATOM 2498 O O . SER A 1 298 ? 78.423 27.258 -43.414 1.00 28.12 299 SER A O 1
ATOM 2501 N N . GLY A 1 299 ? 79.035 25.095 -43.233 1.00 27.36 300 GLY A N 1
ATOM 2502 C CA . GLY A 1 299 ? 78.577 24.936 -41.852 1.00 26.81 300 GLY A CA 1
ATOM 2503 C C . GLY A 1 299 ? 77.063 24.977 -41.697 1.00 26.40 300 GLY A C 1
ATOM 2504 O O . GLY A 1 299 ? 76.552 25.079 -40.581 1.00 26.74 300 GLY A O 1
ATOM 2505 N N . GLN A 1 300 ? 76.350 24.899 -42.819 1.00 25.42 301 GLN A N 1
ATOM 2506 C CA . GLN A 1 300 ? 74.888 24.891 -42.821 1.00 24.67 301 GLN A CA 1
ATOM 2507 C C . GLN A 1 300 ? 74.368 23.465 -42.651 1.00 23.74 301 GLN A C 1
ATOM 2508 O O . GLN A 1 300 ? 75.069 22.511 -42.990 1.00 23.64 301 GLN A O 1
ATOM 2514 N N . PRO A 1 301 ? 73.143 23.309 -42.110 1.00 22.91 302 PRO A N 1
ATOM 2515 C CA . PRO A 1 301 ? 72.638 21.950 -41.934 1.00 21.98 302 PRO A CA 1
ATOM 2516 C C . PRO A 1 301 ? 72.206 21.318 -43.259 1.00 21.15 302 PRO A C 1
ATOM 2517 O O . PRO A 1 301 ? 71.902 22.026 -44.223 1.00 21.06 302 PRO A O 1
ATOM 2521 N N . ARG A 1 302 ? 72.198 19.991 -43.302 1.00 20.09 303 ARG A N 1
ATOM 2522 C CA . ARG A 1 302 ? 71.680 19.282 -44.468 1.00 18.77 303 ARG A CA 1
ATOM 2523 C C . ARG A 1 302 ? 70.168 19.247 -44.392 1.00 18.13 303 ARG A C 1
ATOM 2524 O O . ARG A 1 302 ? 69.584 19.520 -43.338 1.00 17.93 303 ARG A O 1
ATOM 2532 N N . ASP A 1 303 ? 69.526 18.946 -45.520 1.00 17.02 304 ASP A N 1
ATOM 2533 C CA . ASP A 1 303 ? 68.147 18.499 -45.485 1.00 16.17 304 ASP A CA 1
ATOM 2534 C C . ASP A 1 303 ? 68.076 17.132 -46.147 1.00 16.13 304 ASP A C 1
ATOM 2535 O O . ASP A 1 303 ? 67.896 17.029 -47.363 1.00 15.93 304 ASP A O 1
ATOM 2540 N N . THR A 1 304 ? 68.210 16.093 -45.327 1.00 15.59 305 THR A N 1
ATOM 2541 C CA . THR A 1 304 ? 68.182 14.713 -45.809 1.00 15.43 305 THR A CA 1
ATOM 2542 C C . THR A 1 304 ? 66.833 14.357 -46.431 1.00 14.94 305 THR A C 1
ATOM 2543 O O . THR A 1 304 ? 66.773 13.493 -47.309 1.00 14.57 305 THR A O 1
ATOM 2547 N N . SER A 1 305 ? 65.756 15.015 -45.993 1.00 14.36 306 SER A N 1
ATOM 2548 C CA . SER A 1 305 ? 64.423 14.701 -46.532 1.00 14.11 306 SER A CA 1
ATOM 2549 C C . SER A 1 305 ? 64.329 15.034 -48.021 1.00 14.24 306 SER A C 1
ATOM 2550 O O . SER A 1 305 ? 63.622 14.358 -48.760 1.00 13.87 306 SER A O 1
ATOM 2553 N N . ALA A 1 306 ? 65.053 16.070 -48.447 1.00 13.82 307 ALA A N 1
ATOM 2554 C CA . ALA A 1 306 ? 65.095 16.455 -49.861 1.00 14.07 307 ALA A CA 1
ATOM 2555 C C . ALA A 1 306 ? 65.786 15.365 -50.670 1.00 13.88 307 ALA A C 1
ATOM 2556 O O . ALA A 1 306 ? 65.340 15.003 -51.759 1.00 14.29 307 ALA A O 1
ATOM 2558 N N . THR A 1 307 ? 66.870 14.830 -50.116 1.00 13.58 308 THR A N 1
ATOM 2559 C CA . THR A 1 307 ? 67.640 13.788 -50.782 1.00 13.25 308 THR A CA 1
ATOM 2560 C C . THR A 1 307 ? 66.853 12.464 -50.836 1.00 13.00 308 THR A C 1
ATOM 2561 O O . THR A 1 307 ? 66.826 11.803 -51.883 1.00 12.88 308 THR A O 1
ATOM 2565 N N . ALA A 1 308 ? 66.184 12.105 -49.740 1.00 12.46 309 ALA A N 1
ATOM 2566 C CA . ALA A 1 308 ? 65.338 10.906 -49.727 1.00 12.38 309 ALA A CA 1
ATOM 2567 C C . ALA A 1 308 ? 64.241 10.981 -50.796 1.00 12.37 309 ALA A C 1
ATOM 2568 O O . ALA A 1 308 ? 64.016 10.022 -51.540 1.00 11.96 309 ALA A O 1
ATOM 2570 N N . THR A 1 309 ? 63.590 12.138 -50.878 1.00 12.17 310 THR A N 1
ATOM 2571 C CA . THR A 1 309 ? 62.524 12.386 -51.859 1.00 11.97 310 THR A CA 1
ATOM 2572 C C . THR A 1 309 ? 63.053 12.301 -53.300 1.00 12.02 310 THR A C 1
ATOM 2573 O O . THR A 1 309 ? 62.418 11.681 -54.167 1.00 11.96 310 THR A O 1
ATOM 2577 N N . ALA A 1 310 ? 64.221 12.892 -53.543 1.00 11.61 311 ALA A N 1
ATOM 2578 C CA . ALA A 1 310 ? 64.856 12.835 -54.866 1.00 11.86 311 ALA A CA 1
ATOM 2579 C C . ALA A 1 310 ? 65.225 11.405 -55.276 1.00 11.84 311 ALA A C 1
ATOM 2580 O O . ALA A 1 310 ? 65.101 11.037 -56.451 1.00 11.47 311 ALA A O 1
ATOM 2582 N N . VAL A 1 311 ? 65.675 10.603 -54.312 1.00 11.79 312 VAL A N 1
ATOM 2583 C CA . VAL A 1 311 ? 65.985 9.198 -54.594 1.00 11.73 312 VAL A CA 1
ATOM 2584 C C . VAL A 1 311 ? 64.734 8.477 -55.110 1.00 11.56 312 VAL A C 1
ATOM 2585 O O . VAL A 1 311 ? 64.798 7.785 -56.132 1.00 11.59 312 VAL A O 1
ATOM 2589 N N . CYS A 1 312 ? 63.606 8.644 -54.419 1.00 11.45 313 CYS A N 1
ATOM 2590 C CA . CYS A 1 312 ? 62.334 8.039 -54.856 1.00 11.37 313 CYS A CA 1
ATOM 2591 C C . CYS A 1 312 ? 61.959 8.484 -56.268 1.00 11.44 313 CYS A C 1
ATOM 2592 O O . CYS A 1 312 ? 61.539 7.658 -57.094 1.00 10.94 313 CYS A O 1
ATOM 2595 N N . GLY A 1 313 ? 62.131 9.781 -56.538 1.00 11.48 314 GLY A N 1
ATOM 2596 C CA . GLY A 1 313 ? 61.815 10.356 -57.852 1.00 11.43 314 GLY A CA 1
ATOM 2597 C C . GLY A 1 313 ? 62.669 9.784 -58.971 1.00 11.42 314 GLY A C 1
ATOM 2598 O O . GLY A 1 313 ? 62.163 9.454 -60.046 1.00 11.55 314 GLY A O 1
ATOM 2599 N N . ILE A 1 314 ? 63.966 9.674 -58.723 1.00 10.92 315 ILE A N 1
ATOM 2600 C CA . ILE A 1 314 ? 64.889 9.119 -59.712 1.00 11.10 315 ILE A CA 1
ATOM 2601 C C . ILE A 1 314 ? 64.541 7.641 -59.954 1.00 10.81 315 ILE A C 1
ATOM 2602 O O . ILE A 1 314 ? 64.454 7.191 -61.103 1.00 10.79 315 ILE A O 1
ATOM 2607 N N . HIS A 1 315 ? 64.316 6.900 -58.869 1.00 10.78 316 HIS A N 1
ATOM 2608 C CA . HIS A 1 315 ? 63.941 5.490 -58.973 1.00 10.84 316 HIS A CA 1
ATOM 2609 C C . HIS A 1 315 ? 62.691 5.317 -59.838 1.00 10.99 316 HIS A C 1
ATOM 2610 O O . HIS A 1 315 ? 62.650 4.459 -60.733 1.00 10.39 316 HIS A O 1
ATOM 2617 N N . GLU A 1 316 ? 61.684 6.145 -59.576 1.00 10.72 317 GLU A N 1
ATOM 2618 C CA . GLU A 1 316 ? 60.443 6.118 -60.349 1.00 11.32 317 GLU A CA 1
ATOM 2619 C C . GLU A 1 316 ? 60.646 6.413 -61.840 1.00 11.52 317 GLU A C 1
ATOM 2620 O O . GLU A 1 316 ? 60.183 5.652 -62.693 1.00 11.71 317 GLU A O 1
ATOM 2626 N N . MET A 1 317 ? 61.334 7.511 -62.151 1.00 11.41 318 MET A N 1
ATOM 2627 C CA . MET A 1 317 ? 61.539 7.907 -63.550 1.00 11.93 318 MET A CA 1
ATOM 2628 C C . MET A 1 317 ? 62.300 6.851 -64.355 1.00 11.83 318 MET A C 1
ATOM 2629 O O . MET A 1 317 ? 62.034 6.659 -65.543 1.00 12.08 318 MET A O 1
ATOM 2634 N N . LEU A 1 318 ? 63.243 6.181 -63.693 1.00 12.19 319 LEU A N 1
ATOM 2635 C CA A LEU A 1 318 ? 64.089 5.167 -64.325 0.50 12.48 319 LEU A CA 1
ATOM 2636 C CA B LEU A 1 318 ? 64.087 5.190 -64.352 0.50 12.40 319 LEU A CA 1
ATOM 2637 C C . LEU A 1 318 ? 63.299 3.966 -64.830 1.00 12.56 319 LEU A C 1
ATOM 2638 O O . LEU A 1 318 ? 63.776 3.210 -65.684 1.00 12.58 319 LEU A O 1
ATOM 2647 N N . LYS A 1 319 ? 62.087 3.791 -64.308 1.00 12.70 320 LYS A N 1
ATOM 2648 C CA . LYS A 1 319 ? 61.194 2.736 -64.808 1.00 13.02 320 LYS A CA 1
ATOM 2649 C C . LYS A 1 319 ? 60.803 2.990 -66.265 1.00 13.30 320 LYS A C 1
ATOM 2650 O O . LYS A 1 319 ? 60.499 2.049 -67.004 1.00 13.64 320 LYS A O 1
ATOM 2656 N N . TYR A 1 320 ? 60.840 4.259 -66.675 1.00 13.28 321 TYR A N 1
ATOM 2657 C CA . TYR A 1 320 ? 60.305 4.694 -67.965 1.00 13.65 321 TYR A CA 1
ATOM 2658 C C . TYR A 1 320 ? 61.354 5.249 -68.915 1.00 13.61 321 TYR A C 1
ATOM 2659 O O . TYR A 1 320 ? 61.177 5.200 -70.136 1.00 13.52 321 TYR A O 1
ATOM 2668 N N . LEU A 1 321 ? 62.426 5.802 -68.355 1.00 13.65 322 LEU A N 1
ATOM 2669 C CA . LEU A 1 321 ? 63.442 6.485 -69.163 1.00 13.58 322 LEU A CA 1
ATOM 2670 C C . LEU A 1 321 ? 64.024 5.527 -70.203 1.00 13.41 322 LEU A C 1
ATOM 2671 O O . LEU A 1 321 ? 64.413 4.404 -69.856 1.00 13.76 322 LEU A O 1
ATOM 2676 N N . PRO A 1 322 ? 64.053 5.943 -71.485 1.00 13.39 323 PRO A N 1
ATOM 2677 C CA . PRO A 1 322 ? 64.662 5.080 -72.505 1.00 13.29 323 PRO A CA 1
ATOM 2678 C C . PRO A 1 322 ? 66.086 4.625 -72.194 1.00 13.46 323 PRO A C 1
ATOM 2679 O O . PRO A 1 322 ? 66.913 5.402 -71.689 1.00 12.91 323 PRO A O 1
ATOM 2683 N N . GLU A 1 323 ? 66.369 3.365 -72.523 1.00 13.27 324 GLU A N 1
ATOM 2684 C CA . GLU A 1 323 ? 67.705 2.797 -72.372 1.00 13.68 324 GLU A CA 1
ATOM 2685 C C . GLU A 1 323 ? 68.766 3.601 -73.121 1.00 13.70 324 GLU A C 1
ATOM 2686 O O . GLU A 1 323 ? 69.927 3.614 -72.721 1.00 13.95 324 GLU A O 1
ATOM 2692 N N . VAL A 1 324 ? 68.358 4.261 -74.204 1.00 13.70 325 VAL A N 1
ATOM 2693 C CA . VAL A 1 324 ? 69.282 5.050 -75.031 1.00 14.04 325 VAL A CA 1
ATOM 2694 C C . VAL A 1 324 ? 69.575 6.437 -74.452 1.00 14.38 325 VAL A C 1
ATOM 2695 O O . VAL A 1 324 ? 70.428 7.158 -74.977 1.00 14.58 325 VAL A O 1
ATOM 2699 N N . ASP A 1 325 ? 68.868 6.820 -73.391 1.00 14.51 326 ASP A N 1
ATOM 2700 C CA . ASP A 1 325 ? 69.162 8.109 -72.755 1.00 14.82 326 ASP A CA 1
ATOM 2701 C C . ASP A 1 325 ? 70.579 8.040 -72.182 1.00 14.79 326 ASP A C 1
ATOM 2702 O O . ASP A 1 325 ? 70.867 7.173 -71.357 1.00 14.80 326 ASP A O 1
ATOM 2707 N N . PRO A 1 326 ? 71.479 8.949 -72.629 1.00 15.20 327 PRO A N 1
ATOM 2708 C CA . PRO A 1 326 ? 72.894 8.830 -72.270 1.00 15.39 327 PRO A CA 1
ATOM 2709 C C . PRO A 1 326 ? 73.163 9.025 -70.776 1.00 15.23 327 PRO A C 1
ATOM 2710 O O . PRO A 1 326 ? 74.246 8.687 -70.298 1.00 15.74 327 PRO A O 1
ATOM 2714 N N . ASP A 1 327 ? 72.175 9.541 -70.054 1.00 15.27 328 ASP A N 1
ATOM 2715 C CA . ASP A 1 327 ? 72.320 9.775 -68.620 1.00 15.22 328 ASP A CA 1
ATOM 2716 C C . ASP A 1 327 ? 71.606 8.755 -67.743 1.00 14.95 328 ASP A C 1
ATOM 2717 O O . ASP A 1 327 ? 71.690 8.837 -66.517 1.00 14.45 328 ASP A O 1
ATOM 2722 N N . LYS A 1 328 ? 70.918 7.789 -68.359 1.00 14.75 329 LYS A N 1
ATOM 2723 C CA . LYS A 1 328 ? 70.166 6.799 -67.582 1.00 14.43 329 LYS A CA 1
ATOM 2724 C C . LYS A 1 328 ? 71.044 6.063 -66.580 1.00 14.74 329 LYS A C 1
ATOM 2725 O O . LYS A 1 328 ? 70.691 5.950 -65.406 1.00 14.67 329 LYS A O 1
ATOM 2731 N N . GLU A 1 329 ? 72.192 5.568 -67.038 1.00 15.04 330 GLU A N 1
ATOM 2732 C CA . GLU A 1 329 ? 73.097 4.870 -66.142 1.00 15.64 330 GLU A CA 1
ATOM 2733 C C . GLU A 1 329 ? 73.633 5.793 -65.037 1.00 15.52 330 GLU A C 1
ATOM 2734 O O . GLU A 1 329 ? 73.745 5.382 -63.874 1.00 15.47 330 GLU A O 1
ATOM 2740 N N . THR A 1 330 ? 73.950 7.034 -65.400 1.00 15.15 331 THR A N 1
ATOM 2741 C CA . THR A 1 330 ? 74.354 8.035 -64.402 1.00 15.11 331 THR A CA 1
ATOM 2742 C C . THR A 1 330 ? 73.286 8.208 -63.313 1.00 14.72 331 THR A C 1
ATOM 2743 O O . THR A 1 330 ? 73.618 8.210 -62.125 1.00 14.35 331 THR A O 1
ATOM 2747 N N . TYR A 1 331 ? 72.018 8.332 -63.712 1.00 13.97 332 TYR A N 1
ATOM 2748 C CA . TYR A 1 331 ? 70.919 8.448 -62.743 1.00 13.50 332 TYR A CA 1
ATOM 2749 C C . TYR A 1 331 ? 70.838 7.238 -61.821 1.00 13.44 332 TYR A C 1
ATOM 2750 O O . TYR A 1 331 ? 70.648 7.389 -60.613 1.00 13.59 332 TYR A O 1
ATOM 2759 N N . LYS A 1 332 ? 70.985 6.039 -62.382 1.00 13.60 333 LYS A N 1
ATOM 2760 C CA . LYS A 1 332 ? 70.958 4.821 -61.573 1.00 13.60 333 LYS A CA 1
ATOM 2761 C C . LYS A 1 332 ? 72.050 4.858 -60.506 1.00 13.72 333 LYS A C 1
ATOM 2762 O O . LYS A 1 332 ? 71.801 4.588 -59.329 1.00 13.56 333 LYS A O 1
ATOM 2768 N N . TYR A 1 333 ? 73.262 5.196 -60.926 1.00 14.09 334 TYR A N 1
ATOM 2769 C CA . TYR A 1 333 ? 74.375 5.248 -60.000 1.00 14.72 334 TYR A CA 1
ATOM 2770 C C . TYR A 1 333 ? 74.229 6.403 -59.020 1.00 14.58 334 TYR A C 1
ATOM 2771 O O . TYR A 1 333 ? 74.574 6.257 -57.852 1.00 14.97 334 TYR A O 1
ATOM 2780 N N . ALA A 1 334 ? 73.675 7.518 -59.488 1.00 14.73 335 ALA A N 1
ATOM 2781 C CA . ALA A 1 334 ? 73.398 8.672 -58.626 1.00 14.17 335 ALA A CA 1
ATOM 2782 C C . ALA A 1 334 ? 72.464 8.310 -57.474 1.00 14.40 335 ALA A C 1
ATOM 2783 O O . ALA A 1 334 ? 72.754 8.620 -56.325 1.00 14.55 335 ALA A O 1
ATOM 2785 N N . MET A 1 335 ? 71.351 7.641 -57.765 1.00 14.24 336 MET A N 1
ATOM 2786 C CA . MET A 1 335 ? 70.412 7.296 -56.692 1.00 14.43 336 MET A CA 1
ATOM 2787 C C . MET A 1 335 ? 70.998 6.286 -55.697 1.00 14.56 336 MET A C 1
ATOM 2788 O O . MET A 1 335 ? 70.724 6.367 -54.504 1.00 14.47 336 MET A O 1
ATOM 2793 N N . HIS A 1 336 ? 71.816 5.357 -56.188 1.00 15.10 337 HIS A N 1
ATOM 2794 C CA . HIS A 1 336 ? 72.542 4.426 -55.318 1.00 15.74 337 HIS A CA 1
ATOM 2795 C C . HIS A 1 336 ? 73.517 5.142 -54.377 1.00 16.19 337 HIS A C 1
ATOM 2796 O O . HIS A 1 336 ? 73.565 4.815 -53.186 1.00 16.44 337 HIS A O 1
ATOM 2803 N N . THR A 1 337 ? 74.279 6.100 -54.914 1.00 16.63 338 THR A N 1
ATOM 2804 C CA A THR A 1 337 ? 75.249 6.856 -54.119 0.50 17.07 338 THR A CA 1
ATOM 2805 C CA B THR A 1 337 ? 75.249 6.882 -54.129 0.50 17.22 338 THR A CA 1
ATOM 2806 C C . THR A 1 337 ? 74.549 7.676 -53.035 1.00 17.28 338 THR A C 1
ATOM 2807 O O . THR A 1 337 ? 74.986 7.694 -51.879 1.00 17.24 338 THR A O 1
ATOM 2814 N N . MET A 1 338 ? 73.464 8.345 -53.422 1.00 16.89 339 MET A N 1
ATOM 2815 C CA . MET A 1 338 ? 72.682 9.184 -52.519 1.00 17.08 339 MET A CA 1
ATOM 2816 C C . MET A 1 338 ? 72.057 8.348 -51.405 1.00 16.88 339 MET A C 1
ATOM 2817 O O . MET A 1 338 ? 72.161 8.693 -50.226 1.00 16.77 339 MET A O 1
ATOM 2822 N N . LEU A 1 339 ? 71.426 7.235 -51.778 1.00 16.56 340 LEU A N 1
ATOM 2823 C CA . LEU A 1 339 ? 70.818 6.355 -50.790 1.00 16.49 340 LEU A CA 1
ATOM 2824 C C . LEU A 1 339 ? 71.875 5.719 -49.881 1.00 17.17 340 LEU A C 1
ATOM 2825 O O . LEU A 1 339 ? 71.653 5.585 -48.673 1.00 17.16 340 LEU A O 1
ATOM 2830 N N . ARG A 1 340 ? 73.013 5.333 -50.459 1.00 17.77 341 ARG A N 1
ATOM 2831 C CA . ARG A 1 340 ? 74.121 4.790 -49.662 1.00 18.71 341 ARG A CA 1
ATOM 2832 C C . ARG A 1 340 ? 74.535 5.777 -48.570 1.00 18.82 341 ARG A C 1
ATOM 2833 O O . ARG A 1 340 ? 74.673 5.395 -47.408 1.00 18.95 341 ARG A O 1
ATOM 2841 N N . SER A 1 341 ? 74.721 7.041 -48.950 1.00 19.22 342 SER A N 1
ATOM 2842 C CA . SER A 1 341 ? 75.079 8.081 -47.987 1.00 19.70 342 SER A CA 1
ATOM 2843 C C . SER A 1 341 ? 74.024 8.245 -46.894 1.00 19.53 342 SER A C 1
ATOM 2844 O O . SER A 1 341 ? 74.365 8.379 -45.717 1.00 19.45 342 SER A O 1
ATOM 2847 N N . LEU A 1 342 ? 72.744 8.217 -47.273 1.00 18.91 343 LEU A N 1
ATOM 2848 C CA . LEU A 1 342 ? 71.683 8.298 -46.274 1.00 18.63 343 LEU A CA 1
ATOM 2849 C C . LEU A 1 342 ? 71.785 7.146 -45.270 1.00 18.90 343 LEU A C 1
ATOM 2850 O O . LEU A 1 342 ? 71.755 7.366 -44.056 1.00 19.21 343 LEU A O 1
ATOM 2855 N N . ILE A 1 343 ? 71.933 5.926 -45.785 1.00 19.02 344 ILE A N 1
ATOM 2856 C CA . ILE A 1 343 ? 72.024 4.733 -44.951 1.00 19.12 344 ILE A CA 1
ATOM 2857 C C . ILE A 1 343 ? 73.237 4.803 -44.022 1.00 19.64 344 ILE A C 1
ATOM 2858 O O . ILE A 1 343 ? 73.118 4.559 -42.814 1.00 19.64 344 ILE A O 1
ATOM 2863 N N . GLU A 1 344 ? 74.388 5.151 -44.588 1.00 20.33 345 GLU A N 1
ATOM 2864 C CA . GLU A 1 344 ? 75.666 5.008 -43.886 1.00 21.44 345 GLU A CA 1
ATOM 2865 C C . GLU A 1 344 ? 76.021 6.190 -42.988 1.00 21.85 345 GLU A C 1
ATOM 2866 O O . GLU A 1 344 ? 76.788 6.037 -42.030 1.00 22.16 345 GLU A O 1
ATOM 2872 N N . GLN A 1 345 ? 75.475 7.364 -43.291 1.00 22.08 346 GLN A N 1
ATOM 2873 C CA . GLN A 1 345 ? 75.900 8.580 -42.595 1.00 22.34 346 GLN A CA 1
ATOM 2874 C C . GLN A 1 345 ? 74.778 9.341 -41.897 1.00 22.10 346 GLN A C 1
ATOM 2875 O O . GLN A 1 345 ? 75.045 10.137 -40.987 1.00 22.21 346 GLN A O 1
ATOM 2881 N N . TYR A 1 346 ? 73.535 9.103 -42.313 1.00 21.16 347 TYR A N 1
ATOM 2882 C CA . TYR A 1 346 ? 72.415 9.921 -41.841 1.00 20.71 347 TYR A CA 1
ATOM 2883 C C . TYR A 1 346 ? 71.287 9.167 -41.142 1.00 20.90 347 TYR A C 1
ATOM 2884 O O . TYR A 1 346 ? 70.440 9.781 -40.485 1.00 20.90 347 TYR A O 1
ATOM 2893 N N . SER A 1 347 ? 71.276 7.841 -41.269 1.00 21.26 348 SER A N 1
ATOM 2894 C CA . SER A 1 347 ? 70.238 7.032 -40.638 1.00 21.85 348 SER A CA 1
ATOM 2895 C C . SER A 1 347 ? 70.467 6.914 -39.131 1.00 22.48 348 SER A C 1
ATOM 2896 O O . SER A 1 347 ? 71.612 6.951 -38.660 1.00 22.34 348 SER A O 1
ATOM 2899 N N . ASN A 1 348 ? 69.368 6.779 -38.395 1.00 23.13 349 ASN A N 1
ATOM 2900 C CA . ASN A 1 348 ? 69.392 6.698 -36.936 1.00 24.15 349 ASN A CA 1
ATOM 2901 C C . ASN A 1 348 ? 70.049 5.428 -36.406 1.00 25.14 349 ASN A C 1
ATOM 2902 O O . ASN A 1 348 ? 69.687 4.316 -36.797 1.00 25.11 349 ASN A O 1
ATOM 2907 N N . ASN A 1 349 ? 70.995 5.612 -35.490 1.00 26.37 350 ASN A N 1
ATOM 2908 C CA . ASN A 1 349 ? 71.666 4.494 -34.831 1.00 27.50 350 ASN A CA 1
ATOM 2909 C C . ASN A 1 349 ? 71.233 4.297 -33.379 1.00 28.38 350 ASN A C 1
ATOM 2910 O O . ASN A 1 349 ? 71.323 3.189 -32.843 1.00 28.82 350 ASN A O 1
ATOM 2915 N N . GLU A 1 350 ? 70.748 5.366 -32.750 1.00 28.74 351 GLU A N 1
ATOM 2916 C CA . GLU A 1 350 ? 70.339 5.295 -31.350 1.00 29.50 351 GLU A CA 1
ATOM 2917 C C . GLU A 1 350 ? 68.882 4.861 -31.225 1.00 28.95 351 GLU A C 1
ATOM 2918 O O . GLU A 1 350 ? 67.963 5.634 -31.510 1.00 28.75 351 GLU A O 1
ATOM 2924 N N . LEU A 1 351 ? 68.680 3.617 -30.797 1.00 28.58 352 LEU A N 1
ATOM 2925 C CA . LEU A 1 351 ? 67.343 3.038 -30.715 1.00 28.41 352 LEU A CA 1
ATOM 2926 C C . LEU A 1 351 ? 66.667 3.337 -29.380 1.00 28.46 352 LEU A C 1
ATOM 2927 O O . LEU A 1 351 ? 66.697 2.518 -28.454 1.00 28.52 352 LEU A O 1
ATOM 2932 N N . ILE A 1 352 ? 66.065 4.521 -29.287 1.00 28.12 353 ILE A N 1
ATOM 2933 C CA . ILE A 1 352 ? 65.281 4.916 -28.111 1.00 28.03 353 ILE A CA 1
ATOM 2934 C C . ILE A 1 352 ? 63.980 5.598 -28.544 1.00 27.26 353 ILE A C 1
ATOM 2935 O O . ILE A 1 352 ? 63.889 6.117 -29.662 1.00 26.94 353 ILE A O 1
ATOM 2940 N N . ALA A 1 353 ? 62.987 5.587 -27.656 1.00 26.36 354 ALA A N 1
ATOM 2941 C CA . ALA A 1 353 ? 61.649 6.105 -27.946 1.00 25.55 354 ALA A CA 1
ATOM 2942 C C . ALA A 1 353 ? 61.668 7.517 -28.534 1.00 24.86 354 ALA A C 1
ATOM 2943 O O . ALA A 1 353 ? 62.325 8.415 -28.002 1.00 24.81 354 ALA A O 1
ATOM 2945 N N . GLY A 1 354 ? 60.966 7.687 -29.653 1.00 24.15 355 GLY A N 1
ATOM 2946 C CA . GLY A 1 354 ? 60.803 8.997 -30.283 1.00 22.67 355 GLY A CA 1
ATOM 2947 C C . GLY A 1 354 ? 61.868 9.439 -31.273 1.00 21.89 355 GLY A C 1
ATOM 2948 O O . GLY A 1 354 ? 61.737 10.502 -31.878 1.00 21.77 355 GLY A O 1
ATOM 2949 N N . ARG A 1 355 ? 62.926 8.645 -31.438 1.00 21.08 356 ARG A N 1
ATOM 2950 C CA . ARG A 1 355 ? 63.955 8.943 -32.440 1.00 20.18 356 ARG A CA 1
ATOM 2951 C C . ARG A 1 355 ? 63.364 8.771 -33.844 1.00 19.31 356 ARG A C 1
ATOM 2952 O O . ARG A 1 355 ? 62.434 7.982 -34.031 1.00 19.07 356 ARG A O 1
ATOM 2960 N N . PRO A 1 356 ? 63.895 9.522 -34.830 1.00 18.54 357 PRO A N 1
ATOM 2961 C CA . PRO A 1 356 ? 63.451 9.364 -36.209 1.00 18.01 357 PRO A CA 1
ATOM 2962 C C . PRO A 1 356 ? 64.240 8.259 -36.913 1.00 17.78 357 PRO A C 1
ATOM 2963 O O . PRO A 1 356 ? 65.216 7.750 -36.363 1.00 17.85 357 PRO A O 1
ATOM 2967 N N . LEU A 1 357 ? 63.819 7.891 -38.118 1.00 17.43 358 LEU A N 1
ATOM 2968 C CA . LEU A 1 357 ? 64.568 6.928 -38.918 1.00 17.20 358 LEU A CA 1
ATOM 2969 C C . LEU A 1 357 ? 65.806 7.578 -39.517 1.00 17.08 358 LEU A C 1
ATOM 2970 O O . LEU A 1 357 ? 66.846 6.931 -39.689 1.00 17.03 358 LEU A O 1
ATOM 2975 N N . LEU A 1 358 ? 65.679 8.869 -39.821 1.00 17.00 359 LEU A N 1
ATOM 2976 C CA . LEU A 1 358 ? 66.670 9.620 -40.573 1.00 17.45 359 LEU A CA 1
ATOM 2977 C C . LEU A 1 358 ? 66.918 10.964 -39.888 1.00 17.79 359 LEU A C 1
ATOM 2978 O O . LEU A 1 358 ? 65.974 11.672 -39.541 1.00 17.80 359 LEU A O 1
ATOM 2983 N N . LEU A 1 359 ? 68.190 11.301 -39.699 1.00 18.34 360 LEU A N 1
ATOM 2984 C CA . LEU A 1 359 ? 68.575 12.540 -39.030 1.00 18.80 360 LEU A CA 1
ATOM 2985 C C . LEU A 1 359 ? 68.897 13.648 -40.030 1.00 18.59 360 LEU A C 1
ATOM 2986 O O . LEU A 1 359 ? 68.972 13.405 -41.232 1.00 18.43 360 LEU A O 1
ATOM 2991 N N . HIS A 1 360 ? 69.073 14.863 -39.513 1.00 18.42 361 HIS A N 1
ATOM 2992 C CA . HIS A 1 360 ? 69.592 16.006 -40.267 1.00 18.37 361 HIS A CA 1
ATOM 2993 C C . HIS A 1 360 ? 68.714 16.474 -41.433 1.00 17.87 361 HIS A C 1
ATOM 2994 O O . HIS A 1 360 ? 69.183 16.622 -42.562 1.00 16.96 361 HIS A O 1
ATOM 3001 N N . GLY A 1 361 ? 67.437 16.696 -41.134 1.00 17.58 362 GLY A N 1
ATOM 3002 C CA . GLY A 1 361 ? 66.527 17.377 -42.053 1.00 17.39 362 GLY A CA 1
ATOM 3003 C C . GLY A 1 361 ? 66.354 18.825 -41.628 1.00 17.66 362 GLY A C 1
ATOM 3004 O O . GLY A 1 361 ? 66.804 19.218 -40.545 1.00 17.77 362 GLY A O 1
ATOM 3005 N N . VAL A 1 362 ? 65.732 19.620 -42.495 1.00 17.35 363 VAL A N 1
ATOM 3006 C CA . VAL A 1 362 ? 65.316 20.982 -42.158 1.00 17.48 363 VAL A CA 1
ATOM 3007 C C . VAL A 1 362 ? 63.886 21.182 -42.637 1.00 17.90 363 VAL A C 1
ATOM 3008 O O . VAL A 1 362 ? 63.594 21.067 -43.829 1.00 17.96 363 VAL A O 1
ATOM 3012 N N . TYR A 1 363 ? 62.998 21.457 -41.687 1.00 18.14 364 TYR A N 1
ATOM 3013 C CA . TYR A 1 363 ? 61.590 21.677 -41.977 1.00 18.33 364 TYR A CA 1
ATOM 3014 C C . TYR A 1 363 ? 61.365 23.089 -42.532 1.00 19.04 364 TYR A C 1
ATOM 3015 O O . TYR A 1 363 ? 61.026 23.248 -43.705 1.00 18.29 364 TYR A O 1
ATOM 3024 N N . SER A 1 364 ? 61.576 24.106 -41.696 1.00 20.06 365 SER A N 1
ATOM 3025 C CA . SER A 1 364 ? 61.425 25.497 -42.122 1.00 21.49 365 SER A CA 1
ATOM 3026 C C . SER A 1 364 ? 62.488 26.351 -41.436 1.00 22.18 365 SER A C 1
ATOM 3027 O O . SER A 1 364 ? 62.362 26.690 -40.259 1.00 22.45 365 SER A O 1
ATOM 3030 N N . TRP A 1 365 ? 63.546 26.674 -42.174 1.00 23.20 366 TRP A N 1
ATOM 3031 C CA . TRP A 1 365 ? 64.725 27.327 -41.599 1.00 24.34 366 TRP A CA 1
ATOM 3032 C C . TRP A 1 365 ? 64.425 28.703 -40.994 1.00 24.86 366 TRP A C 1
ATOM 3033 O O . TRP A 1 365 ? 64.824 28.987 -39.863 1.00 24.57 366 TRP A O 1
ATOM 3044 N N . HIS A 1 366 ? 63.719 29.544 -41.744 1.00 25.33 367 HIS A N 1
ATOM 3045 C CA . HIS A 1 366 ? 63.442 30.912 -41.301 1.00 26.20 367 HIS A CA 1
ATOM 3046 C C . HIS A 1 366 ? 62.498 30.972 -40.099 1.00 26.22 367 HIS A C 1
ATOM 3047 O O . HIS A 1 366 ? 62.608 31.869 -39.258 1.00 26.28 367 HIS A O 1
ATOM 3054 N N . SER A 1 367 ? 61.589 30.003 -40.019 1.00 26.07 368 SER A N 1
ATOM 3055 C CA . SER A 1 367 ? 60.654 29.886 -38.901 1.00 26.30 368 SER A CA 1
ATOM 3056 C C . SER A 1 367 ? 61.272 29.175 -37.698 1.00 26.10 368 SER A C 1
ATOM 3057 O O . SER A 1 367 ? 60.655 29.097 -36.635 1.00 26.62 368 SER A O 1
ATOM 3060 N N . GLY A 1 368 ? 62.487 28.657 -37.870 1.00 25.68 369 GLY A N 1
ATOM 3061 C CA . GLY A 1 368 ? 63.163 27.886 -36.827 1.00 25.56 369 GLY A CA 1
ATOM 3062 C C . GLY A 1 368 ? 62.449 26.588 -36.479 1.00 25.27 369 GLY A C 1
ATOM 3063 O O . GLY A 1 368 ? 62.547 26.102 -35.348 1.00 25.61 369 GLY A O 1
ATOM 3064 N N . LYS A 1 369 ? 61.726 26.030 -37.450 1.00 24.73 370 LYS A N 1
ATOM 3065 C CA . LYS A 1 369 ? 61.008 24.771 -37.262 1.00 24.15 370 LYS A CA 1
ATOM 3066 C C . LYS A 1 369 ? 61.857 23.603 -37.754 1.00 23.35 370 LYS A C 1
ATOM 3067 O O . LYS A 1 369 ? 62.335 23.613 -38.892 1.00 22.84 370 LYS A O 1
ATOM 3073 N N . GLY A 1 370 ? 62.028 22.598 -36.899 1.00 22.71 371 GLY A N 1
ATOM 3074 C CA . GLY A 1 370 ? 62.771 21.384 -37.252 1.00 22.05 371 GLY A CA 1
ATOM 3075 C C . GLY A 1 370 ? 64.056 21.630 -38.019 1.00 21.71 371 GLY A C 1
ATOM 3076 O O . GLY A 1 370 ? 64.288 21.016 -39.066 1.00 21.40 371 GLY A O 1
ATOM 3077 N N . VAL A 1 371 ? 64.892 22.528 -37.499 1.00 21.21 372 VAL A N 1
ATOM 3078 C CA . VAL A 1 371 ? 66.175 22.842 -38.121 1.00 21.25 372 VAL A CA 1
ATOM 3079 C C . VAL A 1 371 ? 67.254 21.896 -37.596 1.00 21.44 372 VAL A 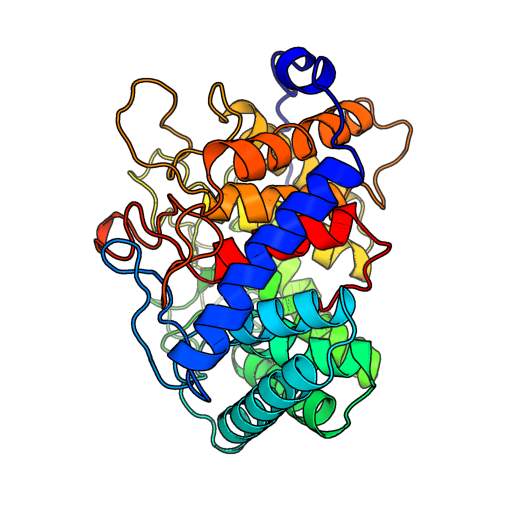C 1
ATOM 3080 O O . VAL A 1 371 ? 67.585 21.920 -36.404 1.00 21.48 372 VAL A O 1
ATOM 3084 N N . ASP A 1 372 ? 67.796 21.074 -38.498 1.00 21.34 373 ASP A N 1
ATOM 3085 C CA . ASP A 1 372 ? 68.718 19.982 -38.154 1.00 21.54 373 ASP A CA 1
ATOM 3086 C C . ASP A 1 372 ? 68.043 19.008 -37.189 1.00 21.02 373 ASP A C 1
ATOM 3087 O O . ASP A 1 372 ? 68.528 18.732 -36.078 1.00 21.30 373 ASP A O 1
ATOM 3092 N N . GLU A 1 373 ? 66.898 18.508 -37.640 1.00 19.94 374 GLU A N 1
ATOM 3093 C CA . GLU A 1 373 ? 66.069 17.580 -36.895 1.00 19.05 374 GLU A CA 1
ATOM 3094 C C . GLU A 1 373 ? 65.576 16.506 -37.856 1.00 18.66 374 GLU A C 1
ATOM 3095 O O . GLU A 1 373 ? 65.519 16.730 -39.064 1.00 18.52 374 GLU A O 1
ATOM 3101 N N . GLY A 1 374 ? 65.211 15.346 -37.321 1.00 17.95 375 GLY A N 1
ATOM 3102 C CA . GLY A 1 374 ? 64.471 14.372 -38.104 1.00 17.18 375 GLY A CA 1
ATOM 3103 C C . GLY A 1 374 ? 63.094 14.926 -38.429 1.00 16.71 375 GLY A C 1
ATOM 3104 O O . GLY A 1 374 ? 62.558 15.774 -37.701 1.00 16.73 375 GLY A O 1
ATOM 3105 N N . ASN A 1 375 ? 62.522 14.472 -39.536 1.00 15.85 376 ASN A N 1
ATOM 3106 C CA . ASN A 1 375 ? 61.136 14.804 -39.845 1.00 15.32 376 ASN A CA 1
ATOM 3107 C C . ASN A 1 375 ? 60.425 13.604 -40.458 1.00 15.16 376 ASN A C 1
ATOM 3108 O O . ASN A 1 375 ? 61.072 12.683 -40.978 1.00 14.91 376 ASN A O 1
ATOM 3113 N N . ILE A 1 376 ? 59.103 13.600 -40.361 1.00 14.70 377 ILE A N 1
ATOM 3114 C CA . ILE A 1 376 ? 58.350 12.381 -40.650 1.00 14.14 377 ILE A CA 1
ATOM 3115 C C . ILE A 1 376 ? 58.248 12.068 -42.148 1.00 14.09 377 ILE A C 1
ATOM 3116 O O . ILE A 1 376 ? 58.197 10.895 -42.530 1.00 13.49 377 ILE A O 1
ATOM 3121 N N . TRP A 1 377 ? 58.236 13.100 -42.992 1.00 13.71 378 TRP A N 1
ATOM 3122 C CA . TRP A 1 377 ? 58.247 12.849 -44.446 1.00 13.30 378 TRP A CA 1
ATOM 3123 C C . TRP A 1 377 ? 59.620 12.345 -44.915 1.00 13.34 378 TRP A C 1
ATOM 3124 O O . TRP A 1 377 ? 59.706 11.487 -45.795 1.00 12.87 378 TRP A O 1
ATOM 3135 N N . GLY A 1 378 ? 60.688 12.865 -44.313 1.00 12.78 379 GLY A N 1
ATOM 3136 C CA . GLY A 1 378 ? 62.040 12.371 -44.579 1.00 12.89 379 GLY A CA 1
ATOM 3137 C C . GLY A 1 378 ? 62.171 10.914 -44.174 1.00 13.07 379 GLY A C 1
ATOM 3138 O O . GLY A 1 378 ? 62.740 10.109 -44.913 1.00 12.80 379 GLY A O 1
ATOM 3139 N N . ASP A 1 379 ? 61.626 10.570 -43.008 1.00 13.10 380 ASP A N 1
ATOM 3140 C CA . ASP A 1 379 ? 61.584 9.172 -42.563 1.00 13.39 380 ASP A CA 1
ATOM 3141 C C . ASP A 1 379 ? 60.822 8.314 -43.562 1.00 13.66 380 ASP A C 1
ATOM 3142 O O . ASP A 1 379 ? 61.293 7.240 -43.959 1.00 13.78 380 ASP A O 1
ATOM 3147 N N . TYR A 1 380 ? 59.648 8.804 -43.962 1.00 13.27 381 TYR A N 1
ATOM 3148 C CA . TYR A 1 380 ? 58.802 8.087 -44.896 1.00 13.27 381 TYR A CA 1
ATOM 3149 C C . TYR A 1 380 ? 59.507 7.839 -46.245 1.00 13.19 381 TYR A C 1
ATOM 3150 O O . TYR A 1 380 ? 59.548 6.697 -46.722 1.00 12.96 381 TYR A O 1
ATOM 3159 N N . TYR A 1 381 ? 60.043 8.895 -46.862 1.00 12.73 382 TYR A N 1
ATOM 3160 C CA . TYR A 1 381 ? 60.659 8.742 -48.188 1.00 12.85 382 TYR A CA 1
ATOM 3161 C C . TYR A 1 381 ? 61.969 7.946 -48.155 1.00 13.14 382 TYR A C 1
ATOM 3162 O O . TYR A 1 381 ? 62.310 7.253 -49.120 1.00 13.05 382 TYR A O 1
ATOM 3171 N N . TYR A 1 382 ? 62.684 8.027 -47.037 1.00 12.92 383 TYR A N 1
ATOM 3172 C CA . TYR A 1 382 ? 63.862 7.191 -46.833 1.00 13.27 383 TYR A CA 1
ATOM 3173 C C . TYR A 1 382 ? 63.461 5.711 -46.846 1.00 13.21 383 TYR A C 1
ATOM 3174 O O . TYR A 1 382 ? 64.027 4.910 -47.598 1.00 13.12 383 TYR A O 1
ATOM 3183 N N . LEU A 1 383 ? 62.471 5.353 -46.033 1.00 13.03 384 LEU A N 1
ATOM 3184 C CA . LEU A 1 383 ? 61.980 3.975 -46.013 1.00 13.07 384 LEU A CA 1
ATOM 3185 C C . LEU A 1 383 ? 61.344 3.564 -47.354 1.00 12.82 384 LEU A C 1
ATOM 3186 O O . LEU A 1 383 ? 61.520 2.433 -47.801 1.00 12.89 384 LEU A O 1
ATOM 3191 N N . GLU A 1 384 ? 60.631 4.481 -48.008 1.00 12.08 385 GLU A N 1
ATOM 3192 C CA . GLU A 1 384 ? 60.085 4.184 -49.335 1.00 11.82 385 GLU A CA 1
ATOM 3193 C C . GLU A 1 384 ? 61.205 3.880 -50.333 1.00 11.80 385 GLU A C 1
ATOM 3194 O O . GLU A 1 384 ? 61.075 2.962 -51.153 1.00 12.00 385 GLU A O 1
ATOM 3200 N N . ALA A 1 385 ? 62.302 4.636 -50.260 1.00 11.75 386 ALA A N 1
ATOM 3201 C CA . ALA A 1 385 ? 63.458 4.394 -51.125 1.00 11.89 386 ALA A CA 1
ATOM 3202 C C . ALA A 1 385 ? 64.034 3.007 -50.870 1.00 12.31 386 ALA A C 1
ATOM 3203 O 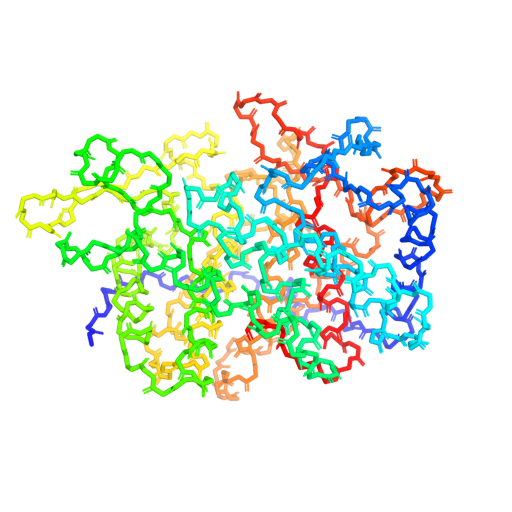O . ALA A 1 385 ? 64.339 2.268 -51.811 1.00 12.20 386 ALA A O 1
ATOM 3205 N N . LEU A 1 386 ? 64.170 2.657 -49.592 1.00 12.31 387 LEU A N 1
ATOM 3206 C CA . LEU A 1 386 ? 64.690 1.345 -49.219 1.00 12.69 387 LEU A CA 1
ATOM 3207 C C . LEU A 1 386 ? 63.820 0.225 -49.785 1.00 12.46 387 LEU A C 1
ATOM 3208 O O . LEU A 1 386 ? 64.340 -0.723 -50.412 1.00 13.31 387 LEU A O 1
ATOM 3213 N N . ILE A 1 387 ? 62.506 0.348 -49.583 1.00 12.20 388 ILE A N 1
ATOM 3214 C CA . ILE A 1 387 ? 61.531 -0.637 -50.065 1.00 12.28 388 ILE A CA 1
ATOM 3215 C C . ILE A 1 387 ? 61.492 -0.684 -51.604 1.00 12.08 388 ILE A C 1
ATOM 3216 O O . ILE A 1 387 ? 61.423 -1.769 -52.192 1.00 11.64 388 ILE A O 1
ATOM 3221 N N . ARG A 1 388 ? 61.565 0.485 -52.246 1.00 11.98 389 ARG A N 1
ATOM 3222 C CA . ARG A 1 388 ? 61.687 0.556 -53.709 1.00 11.66 389 ARG A CA 1
ATOM 3223 C C . ARG A 1 388 ? 62.858 -0.279 -54.233 1.00 12.25 389 ARG A C 1
ATOM 3224 O O . ARG A 1 388 ? 62.715 -1.012 -55.216 1.00 12.01 389 ARG A O 1
ATOM 3232 N N . PHE A 1 389 ? 64.014 -0.156 -53.584 1.00 12.64 390 PHE A N 1
ATOM 3233 C CA . PHE A 1 389 ? 65.225 -0.855 -54.023 1.00 13.29 390 PHE A CA 1
ATOM 3234 C C . PHE A 1 389 ? 65.123 -2.354 -53.779 1.00 14.19 390 PHE A C 1
ATOM 3235 O O . PHE A 1 389 ? 65.658 -3.160 -54.554 1.00 14.26 390 PHE A O 1
ATOM 3243 N N . TYR A 1 390 ? 64.431 -2.706 -52.700 1.00 14.54 391 TYR A N 1
ATOM 3244 C CA . TYR A 1 390 ? 64.406 -4.070 -52.177 1.00 15.58 391 TYR A CA 1
ATOM 3245 C C . TYR A 1 390 ? 63.410 -4.999 -52.869 1.00 15.61 391 TYR A C 1
ATOM 3246 O O . TYR A 1 390 ? 63.655 -6.206 -53.006 1.00 15.54 391 TYR A O 1
ATOM 3255 N N . LYS A 1 391 ? 62.275 -4.452 -53.282 1.00 15.32 392 LYS A N 1
ATOM 3256 C CA . LYS A 1 391 ? 61.239 -5.268 -53.893 1.00 15.63 392 LYS A CA 1
ATOM 3257 C C . LYS A 1 391 ? 60.688 -4.566 -55.119 1.00 14.90 392 LYS A C 1
ATOM 3258 O O . LYS A 1 391 ? 61.103 -3.452 -55.434 1.00 14.98 392 LYS A O 1
ATOM 3264 N N . ASP A 1 392 ? 59.779 -5.232 -55.818 1.00 13.89 393 ASP A N 1
ATOM 3265 C CA . ASP A 1 392 ? 59.006 -4.568 -56.855 1.00 13.66 393 ASP A CA 1
ATOM 3266 C C . ASP A 1 392 ? 57.821 -3.937 -56.144 1.00 13.43 393 ASP A C 1
ATOM 3267 O O . ASP A 1 392 ? 56.792 -4.576 -55.937 1.00 13.23 393 ASP A O 1
ATOM 3272 N N . TRP A 1 393 ? 57.988 -2.680 -55.740 1.00 13.00 394 TRP A N 1
ATOM 3273 C CA . TRP A 1 393 ? 57.002 -2.042 -54.870 1.00 13.06 394 TRP A CA 1
ATOM 3274 C C . TRP A 1 393 ? 55.829 -1.439 -55.645 1.00 13.09 394 TRP A C 1
ATOM 3275 O O . TRP A 1 393 ? 56.023 -0.660 -56.578 1.00 12.84 394 TRP A O 1
ATOM 3286 N N . GLU A 1 394 ? 54.614 -1.829 -55.262 1.00 13.27 395 GLU A N 1
ATOM 3287 C CA . GLU A 1 394 ? 53.401 -1.236 -55.800 1.00 14.29 395 GLU A CA 1
ATOM 3288 C C . GLU A 1 394 ? 53.149 0.122 -55.137 1.00 13.55 395 GLU A C 1
ATOM 3289 O O . GLU A 1 394 ? 52.881 0.191 -53.934 1.00 13.44 395 GLU A O 1
ATOM 3295 N N . LEU A 1 395 ? 53.218 1.194 -55.928 1.00 13.26 396 LEU A N 1
ATOM 3296 C CA . LEU A 1 395 ? 53.110 2.555 -55.377 1.00 12.67 396 LEU A CA 1
ATOM 3297 C C . LEU A 1 395 ? 51.798 2.821 -54.667 1.00 12.78 396 LEU A C 1
ATOM 3298 O O . LEU A 1 395 ? 50.726 2.503 -55.191 1.00 12.77 396 LEU A O 1
ATOM 3303 N N . TYR A 1 396 ? 51.882 3.429 -53.485 1.00 12.40 397 TYR A N 1
ATOM 3304 C CA . TYR A 1 396 ? 50.688 3.990 -52.841 1.00 12.64 397 TYR A CA 1
ATOM 3305 C C . TYR A 1 396 ? 50.169 5.143 -53.691 1.00 12.55 397 TYR A C 1
ATOM 3306 O O . TYR A 1 396 ? 48.958 5.273 -53.903 1.00 13.02 397 TYR A O 1
ATOM 3315 N N . TRP A 1 397 ? 51.110 5.948 -54.194 1.00 12.52 398 TRP A N 1
ATOM 3316 C CA . TRP A 1 397 ? 50.834 7.105 -55.063 1.00 12.35 398 TRP A CA 1
ATOM 3317 C C . TRP A 1 397 ? 50.145 6.716 -56.361 1.00 12.60 398 TRP A C 1
ATOM 3318 O O . TRP A 1 397 ? 50.239 5.576 -56.843 1.00 12.29 398 TRP A O 1
#

Sequence (397 aa):
MKIKPVKVESIENPKRFLNSRLLTKIEVEEAIEKALKQLYINIDYFGEEYPTPATFNNIYKVMDNTEWTNGFWTGCLWLAYEYNQQDKKLKNIAHKNVLSFLNRINNRIALDHHDLGFLYTPSCTAEYRINGDVKALEATIKAADKLMERYQEKGGFIQAWGELGYKEHYRLIIDCLLNIQLLFFAYEQTGDEKYRQVAVNHFYASANNVVRDDSSAFHTFYFDPETGEPLKKGVTRRQQGYSDESSSWARGQAWGIYGIPLSYRKMKDYQQIILFKGMTNYFLNRLPEDKVSYWDLIFTDGSGQPRDTSATATAVCGIHEMLLKYLPEVDPDKETYKYAMHTTMLRSLIEQYSNNELIAGRPLLLHGVYSWHSGKGVDEGNIWGDYYYLEALIRFYKDWELYW

B-factor: mean 21.13, std 7.92, range [9.2, 61.14]

Radius of gyration: 19.5 Å; Cα contacts (8 Å, |Δi|>4): 826; chains: 1; bounding box: 49×47×47 Å

Secondary structure (DSSP, 8-state):
-----------SSTHHHHTSPPPPHHHHHHHHHHHHHHHHHHHHHHTTSEEEEEEETTEEEEE-S-SS-HHHHHHHHHHHHHHH--HHHHHHHHHHHHHHHHHHHTT-S--SSTHHHHHIIIIIHHHHHH--HHHHHHHHHHHHHHHTTEETTTTEEPPSSSTT-GGG-EEETTHHHHTHHHHHHHHHH--HHHHHHHHHHHHHIIIIIB-TTS-B-SEEEE-TTT--EEEEE-TTSSSTTS-BHHHHHHHHHHHHHHHHHH--HHHHHHHHHHHHHHHHT--TTS--BSBTT--TTS-PPB-HHHHHHHHHHHHHHHTTS-TT-TTHHHHHHHHHHHHHHIIIIIB-----TT--SB--EEEETTTTEEEEE-BHHHHHHHHHHHHHHHS------

Solvent-accessible surface area: 14914 Å² total; per-residue (Å²): 160,175,19,58,122,21,126,63,27,82,10,103,103,51,137,58,0,62,120,29,159,63,19,69,145,96,52,5,36,102,4,0,77,54,6,11,120,1,3,53,55,4,17,126,76,7,32,118,81,4,1,20,14,7,2,98,137,34,54,2,112,62,32,75,17,56,57,41,1,0,0,0,2,0,0,0,0,0,0,0,36,25,46,52,126,44,133,114,0,66,70,17,0,42,102,1,0,74,37,0,10,79,4,10,81,89,129,73,45,0,91,26,3,11,0,0,0,0,0,2,0,0,0,2,0,2,58,54,52,65,33,36,116,98,0,42,64,0,0,36,75,0,0,67,6,0,40,81,8,48,33,150,107,27,8,0,1,0,0,118,34,114,82,32,107,98,104,64,3,16,0,9,0,19,0,2,0,0,0,0,1,0,2,4,0,65,83,72,70,52,61,97,136,18,73,103,8,0,26,64,0,1,27,11,0,2,34,21,0,0,93,94,55,0,10,16,26,11,5,17,53,4,29,21,134,93,10,106,61,67,122,19,65,33,121,35,5,92,42,110,151,15,8,28,0,6,1,1,0,4,0,0,0,0,0,0,0,0,22,33,54,27,118,28,118,58,0,2,61,3,0,24,0,0,0,1,16,0,0,28,71,8,2,130,33,18,0,0,12,2,0,8,81,27,71,72,83,48,80,44,27,37,1,2,0,0,0,0,0,0,0,0,0,0,34,1,0,20,98,71,3,53,144,136,15,122,33,37,108,6,0,79,43,0,12,15,15,0,0,16,15,0,20,94,126,18,7,3,112,88,67,83,46,0,27,0,6,3,24,62,1,3,32,12,73,116,72,57,107,13,50,63,22,0,4,3,0,2,3,0,0,1,0,0,0,0,0,6,44,64,80,142,10,107,16,1,3